Protein AF-A0A0K1PW16-F1 (afdb_monomer)

InterPro domains:
  IPR005532 Sulfatase-modifying factor enzyme-like domain [PF03781] (185-309)
  IPR016187 C-type lectin fold [SSF56436] (187-456)
  IPR042095 Sulfatase-modifying factor enzyme superfamily [G3DSA:3.90.1580.10] (177-458)
  IPR051043 Sulfatase Modifying Factor and Kinase [PTHR23150] (185-456)

Radius of gyration: 27.12 Å; Cα contacts (8 Å, |Δi|>4): 1113; chains: 1; bounding box: 70×42×99 Å

Mean predicted aligned error: 9.07 Å

Nearest PDB structures (foldseek):
  6vqp-assembly1_A  TM=6.457E-01  e=1.025E-11  Micromonospora echinospora
  1y4j-assembly1_B  TM=6.402E-01  e=6.575E-11  Homo sapiens
  5hha-assembly1_A  TM=6.735E-01  e=2.101E-10  Pseudomonas aeruginosa PAO1
  1y4j-assembly1_A  TM=6.225E-01  e=2.227E-10  Homo sapiens
  2y3c-assembly1_A  TM=6.045E-01  e=2.191E-08  Treponema denticola

Structure (mmCIF, N/CA/C/O backbone):
data_AF-A0A0K1PW16-F1
#
_entry.id   AF-A0A0K1PW16-F1
#
loop_
_atom_site.group_PDB
_atom_site.id
_atom_site.type_symbol
_atom_site.label_atom_id
_atom_site.label_alt_id
_atom_site.label_comp_id
_atom_site.label_asym_id
_atom_site.label_entity_id
_atom_site.label_seq_id
_atom_site.pdbx_PDB_ins_code
_atom_site.Cartn_x
_atom_site.Cartn_y
_atom_site.Cartn_z
_atom_site.occupancy
_atom_site.B_iso_or_equiv
_atom_site.auth_seq_id
_atom_site.auth_comp_id
_atom_site.auth_asym_id
_atom_site.auth_atom_id
_atom_site.pdbx_PDB_model_num
ATOM 1 N N . MET A 1 1 ? -28.134 -7.874 67.692 1.00 37.25 1 MET A N 1
ATOM 2 C CA . MET A 1 1 ? -27.243 -7.273 66.677 1.00 37.25 1 MET A CA 1
ATOM 3 C C . MET A 1 1 ? -27.297 -8.171 65.453 1.00 37.25 1 MET A C 1
ATOM 5 O O . MET A 1 1 ? -27.073 -9.364 65.596 1.00 37.25 1 MET A O 1
ATOM 9 N N . ARG A 1 2 ? -27.762 -7.636 64.319 1.00 24.69 2 ARG A N 1
ATOM 10 C CA . ARG A 1 2 ? -27.938 -8.360 63.048 1.00 24.69 2 ARG A CA 1
ATOM 11 C C . ARG A 1 2 ? -26.565 -8.687 62.434 1.00 24.69 2 ARG A C 1
ATOM 13 O O . ARG A 1 2 ? -25.706 -7.810 62.502 1.00 24.69 2 ARG A O 1
ATOM 20 N N . PRO A 1 3 ? -26.356 -9.857 61.808 1.00 28.55 3 PRO A N 1
ATOM 21 C CA . PRO A 1 3 ? -25.233 -10.037 60.901 1.00 28.55 3 PRO A CA 1
ATOM 22 C C . PRO A 1 3 ? -25.549 -9.316 59.582 1.00 28.55 3 PRO A C 1
ATOM 24 O O . PRO A 1 3 ? -26.667 -9.400 59.070 1.00 28.55 3 PRO A O 1
ATOM 27 N N . ALA A 1 4 ? -24.582 -8.550 59.082 1.00 26.12 4 ALA A N 1
ATOM 28 C CA . ALA A 1 4 ? -24.660 -7.884 57.790 1.00 26.12 4 ALA A CA 1
ATOM 29 C C . ALA A 1 4 ? -24.569 -8.930 56.671 1.00 26.12 4 ALA A C 1
ATOM 31 O O . ALA A 1 4 ? -23.687 -9.788 56.682 1.00 26.12 4 ALA A O 1
ATOM 32 N N . ALA A 1 5 ? -25.515 -8.860 55.737 1.00 24.88 5 ALA A N 1
ATOM 33 C CA . ALA A 1 5 ? -25.525 -9.648 54.518 1.00 24.88 5 ALA A CA 1
ATOM 34 C C . ALA A 1 5 ? -24.400 -9.166 53.592 1.00 24.88 5 ALA A C 1
ATOM 36 O O . ALA A 1 5 ? -24.315 -7.980 53.277 1.00 24.88 5 ALA A O 1
ATOM 37 N N . VAL A 1 6 ? -23.548 -10.094 53.163 1.00 23.94 6 VAL A N 1
ATOM 38 C CA . VAL A 1 6 ? -22.654 -9.908 52.020 1.00 23.94 6 VAL A CA 1
ATOM 39 C C . VAL A 1 6 ? -23.493 -10.210 50.781 1.00 23.94 6 VAL A C 1
ATOM 41 O O . VAL A 1 6 ? -23.777 -11.371 50.497 1.00 23.94 6 VAL A O 1
ATOM 44 N N . SER A 1 7 ? -23.951 -9.170 50.084 1.00 23.44 7 SER A N 1
ATOM 45 C CA . SER A 1 7 ? -24.519 -9.321 48.743 1.00 23.44 7 SER A CA 1
ATOM 46 C C . SER A 1 7 ? -23.369 -9.425 47.749 1.00 23.44 7 SER A C 1
ATOM 48 O O . SER A 1 7 ? -22.702 -8.436 47.460 1.00 23.44 7 SER A O 1
ATOM 50 N N . ILE A 1 8 ? -23.132 -10.634 47.248 1.00 26.88 8 ILE A N 1
ATOM 51 C CA . ILE A 1 8 ? -22.309 -10.882 46.065 1.00 26.88 8 ILE A CA 1
ATOM 52 C C . ILE A 1 8 ? -23.197 -10.540 44.865 1.00 26.88 8 ILE A C 1
ATOM 54 O O . ILE A 1 8 ? -24.103 -11.302 44.530 1.00 26.88 8 ILE A O 1
ATOM 58 N N . ALA A 1 9 ? -22.996 -9.365 44.270 1.00 29.52 9 ALA A N 1
ATOM 59 C CA . ALA A 1 9 ? -23.577 -9.047 42.972 1.00 29.52 9 ALA A CA 1
ATOM 60 C C . ALA A 1 9 ? -22.777 -9.814 41.911 1.00 29.52 9 ALA A C 1
ATOM 62 O O . ALA A 1 9 ? -21.600 -9.536 41.691 1.00 29.52 9 ALA A O 1
ATOM 63 N N . ALA A 1 10 ? -23.396 -10.826 41.310 1.00 29.36 10 ALA A N 1
ATOM 64 C CA . ALA A 1 10 ? -22.833 -11.525 40.169 1.00 29.36 10 ALA A CA 1
ATOM 65 C C . ALA A 1 10 ? -22.912 -10.603 38.939 1.00 29.36 10 ALA A C 1
ATOM 67 O O . ALA A 1 10 ? -24.008 -10.308 38.465 1.00 29.36 10 ALA A O 1
ATOM 68 N N . LEU A 1 11 ? -21.766 -10.140 38.430 1.00 38.12 11 LEU A N 1
ATOM 69 C CA . LEU A 1 11 ? -21.675 -9.596 37.074 1.00 38.12 11 LEU A CA 1
ATOM 70 C C . LEU A 1 11 ? -21.826 -10.774 36.103 1.00 38.12 11 LEU A C 1
ATOM 72 O O . LEU A 1 11 ? -20.901 -11.564 35.934 1.00 38.12 11 LEU A O 1
ATOM 76 N N . ALA A 1 12 ? -22.997 -10.923 35.489 1.00 36.66 12 ALA A N 1
ATOM 77 C CA . ALA A 1 12 ? -23.183 -11.868 34.397 1.00 36.66 12 ALA A CA 1
ATOM 78 C C . ALA A 1 12 ? -22.870 -11.163 33.071 1.00 36.66 12 ALA A C 1
ATOM 80 O O . ALA A 1 12 ? -23.666 -10.366 32.580 1.00 36.66 12 ALA A O 1
ATOM 81 N N . PHE A 1 13 ? -21.705 -11.464 32.497 1.00 39.59 13 PHE A N 1
ATOM 82 C CA . PHE A 1 13 ? -21.347 -11.084 31.131 1.00 39.59 13 PHE A CA 1
ATOM 83 C C . PHE A 1 13 ? -21.974 -12.108 30.169 1.00 39.59 13 PHE A C 1
ATOM 85 O O . PHE A 1 13 ? -21.352 -13.110 29.799 1.00 39.59 13 PHE A O 1
ATOM 92 N N . ALA A 1 14 ? -23.250 -11.916 29.832 1.00 41.75 14 ALA A N 1
ATOM 93 C CA . ALA A 1 14 ? -23.942 -12.742 28.848 1.00 41.75 14 ALA A CA 1
ATOM 94 C C . ALA A 1 14 ? -23.839 -12.083 27.464 1.00 41.75 14 ALA A C 1
ATOM 96 O O . ALA A 1 14 ? -24.330 -10.976 27.254 1.00 41.75 14 ALA A O 1
ATOM 97 N N . LEU A 1 15 ? -23.199 -12.770 26.513 1.00 41.03 15 LEU A N 1
ATOM 98 C CA . LEU A 1 15 ? -23.424 -12.520 25.090 1.00 41.03 15 LEU A CA 1
ATOM 99 C C . LEU A 1 15 ? -24.801 -13.101 24.778 1.00 41.03 15 LEU A C 1
ATOM 101 O O . LEU A 1 15 ? -24.954 -14.320 24.685 1.00 41.03 15 LEU A O 1
ATOM 105 N N . VAL A 1 16 ? -25.815 -12.245 24.693 1.00 42.41 16 VAL A N 1
ATOM 106 C CA . VAL A 1 16 ? -27.173 -12.699 24.401 1.00 42.41 16 VAL A CA 1
ATOM 107 C C . VAL A 1 16 ? -27.276 -12.957 22.899 1.00 42.41 16 VAL A C 1
ATOM 109 O O . VAL A 1 16 ? -27.532 -12.055 22.108 1.00 42.41 16 VAL A O 1
ATOM 112 N N . ALA A 1 17 ? -27.105 -14.216 22.494 1.00 37.22 17 ALA A N 1
ATOM 113 C CA . ALA A 1 17 ? -27.762 -14.699 21.286 1.00 37.22 17 ALA A CA 1
ATOM 114 C C . ALA A 1 17 ? -29.277 -14.656 21.547 1.00 37.22 17 ALA A C 1
ATOM 116 O O . ALA A 1 17 ? -29.714 -15.086 22.615 1.00 37.22 17 ALA A O 1
ATOM 117 N N . CYS A 1 18 ? -30.071 -14.104 20.619 1.00 39.06 18 CYS A N 1
ATOM 118 C CA . CYS A 1 18 ? -31.521 -13.931 20.773 1.00 39.06 18 CYS A CA 1
ATOM 119 C C . CYS A 1 18 ? -32.188 -15.187 21.369 1.00 39.06 18 CYS A C 1
ATOM 121 O O . CYS A 1 18 ? -32.367 -16.179 20.663 1.00 39.06 18 CYS A O 1
ATOM 123 N N . GLY A 1 19 ? -32.570 -15.153 22.651 1.00 37.56 19 GLY A N 1
ATOM 124 C CA . GLY A 1 19 ? -33.262 -16.283 23.275 1.00 37.56 19 GLY A CA 1
ATOM 125 C C . GLY A 1 19 ? -33.284 -16.348 24.803 1.00 37.56 19 GLY A C 1
ATOM 126 O O . GLY A 1 19 ? -34.187 -16.993 25.333 1.00 37.56 19 GLY A O 1
ATOM 127 N N . GLU A 1 20 ? -32.369 -15.699 25.530 1.00 42.53 20 GLU A N 1
ATOM 128 C CA . GLU A 1 20 ? -32.411 -15.708 27.003 1.00 42.53 20 GLU A CA 1
ATOM 129 C C . GLU A 1 20 ? -33.225 -14.539 27.577 1.00 42.53 20 GLU A C 1
ATOM 131 O O . GLU A 1 20 ? -33.182 -13.410 27.088 1.00 42.53 20 GLU A O 1
ATOM 136 N N . THR A 1 21 ? -34.012 -14.829 28.616 1.00 51.06 21 THR A N 1
ATOM 137 C CA . THR A 1 21 ? -34.842 -13.856 29.338 1.00 51.06 21 THR A CA 1
ATOM 138 C C . THR A 1 21 ? -33.967 -12.802 30.014 1.00 51.06 21 THR A C 1
ATOM 140 O O . THR A 1 21 ? -33.200 -13.135 30.917 1.00 51.06 21 THR A O 1
ATOM 143 N N . LEU A 1 22 ? -34.108 -11.542 29.588 1.00 56.94 22 LEU A N 1
ATOM 144 C CA . LEU A 1 22 ? -33.434 -10.387 30.186 1.00 56.94 22 LEU A CA 1
ATOM 145 C C . LEU A 1 22 ? -33.746 -10.283 31.694 1.00 56.94 22 LEU A C 1
ATOM 147 O O . LEU A 1 22 ? -34.871 -10.590 32.101 1.00 56.94 22 LEU A O 1
ATOM 151 N N . PRO A 1 23 ? -32.784 -9.850 32.528 1.00 57.88 23 PRO A N 1
ATOM 152 C CA . PRO A 1 23 ? -33.018 -9.668 33.956 1.00 57.88 23 PRO A CA 1
ATOM 153 C C . PRO A 1 23 ? -34.085 -8.591 34.215 1.00 57.88 23 PRO A C 1
ATOM 155 O O . PRO A 1 23 ? -34.138 -7.584 33.513 1.00 57.88 23 PRO A O 1
ATOM 158 N N . GLU A 1 24 ? -34.916 -8.779 35.250 1.00 61.25 24 GLU A N 1
ATOM 159 C CA . GLU A 1 24 ? -35.923 -7.780 35.671 1.00 61.25 24 GLU A CA 1
ATOM 160 C C . GLU A 1 24 ? -35.282 -6.457 36.135 1.00 61.25 24 GLU A C 1
ATOM 162 O O . GLU A 1 24 ? -35.925 -5.412 36.092 1.00 61.25 24 GLU A O 1
ATOM 167 N N . ALA A 1 25 ? -34.012 -6.493 36.549 1.00 77.12 25 ALA A N 1
ATOM 168 C CA . ALA A 1 25 ? -33.263 -5.328 37.003 1.00 77.12 25 ALA A CA 1
ATOM 169 C C . ALA A 1 25 ? -32.773 -4.447 35.840 1.00 77.12 25 ALA A C 1
ATOM 171 O O . ALA A 1 25 ? -32.430 -4.937 34.758 1.00 77.12 25 ALA A O 1
ATOM 172 N N . GLY A 1 26 ? -32.683 -3.141 36.102 1.00 85.44 26 GLY A N 1
ATOM 173 C CA . GLY A 1 26 ? -32.078 -2.177 35.192 1.00 85.44 26 GLY A CA 1
ATOM 174 C C . GLY A 1 26 ? -30.662 -2.561 34.756 1.00 85.44 26 GLY A C 1
ATOM 175 O O . GLY A 1 26 ? -29.822 -2.901 35.589 1.00 85.44 26 GLY A O 1
ATOM 176 N N . HIS A 1 27 ? -30.391 -2.491 33.453 1.00 88.94 27 HIS A N 1
ATOM 177 C CA . HIS A 1 27 ? -29.102 -2.860 32.863 1.00 88.94 27 HIS A CA 1
ATOM 178 C C . HIS A 1 27 ? -28.738 -1.980 31.664 1.00 88.94 27 HIS A C 1
ATOM 180 O O . HIS A 1 27 ? -29.591 -1.301 31.088 1.00 88.94 27 HIS A O 1
ATOM 186 N N . VAL A 1 28 ? -27.459 -1.999 31.284 1.00 91.44 28 VAL A N 1
ATOM 187 C CA . VAL A 1 28 ? -26.949 -1.313 30.088 1.00 91.44 28 VAL A CA 1
ATOM 188 C C . VAL A 1 28 ? -26.628 -2.347 29.017 1.00 91.44 28 VAL A C 1
ATOM 190 O O . VAL A 1 28 ? -25.928 -3.322 29.290 1.00 91.44 28 VAL A O 1
ATOM 193 N N . VAL A 1 29 ? -27.132 -2.136 27.805 1.00 93.31 29 VAL A N 1
ATOM 194 C CA . VAL A 1 29 ? -26.798 -2.938 26.622 1.00 93.31 29 VAL A CA 1
ATOM 195 C C . VAL A 1 29 ? -25.852 -2.114 25.763 1.00 93.31 29 VAL A C 1
ATOM 197 O O . VAL A 1 29 ? -26.236 -1.060 25.262 1.00 93.31 29 VAL A O 1
ATOM 200 N N . VAL A 1 30 ? -24.614 -2.581 25.618 1.00 94.19 30 VAL A N 1
ATOM 201 C CA . VAL A 1 30 ? -23.595 -1.937 24.788 1.00 94.19 30 VAL A CA 1
ATOM 202 C C . VAL A 1 30 ? -23.539 -2.662 23.450 1.00 94.19 30 VAL A C 1
ATOM 204 O O . VAL A 1 30 ? -23.053 -3.790 23.357 1.00 94.19 30 VAL A O 1
ATOM 207 N N . HIS A 1 31 ? -24.064 -2.017 22.416 1.00 95.75 31 HIS A N 1
ATOM 208 C CA . HIS A 1 31 ? -23.976 -2.465 21.031 1.00 95.75 31 HIS A CA 1
ATOM 209 C C . HIS A 1 31 ? -22.587 -2.168 20.479 1.00 95.75 31 HIS A C 1
ATOM 211 O O . HIS A 1 31 ? -22.034 -1.097 20.728 1.00 95.75 31 HIS A O 1
ATOM 217 N N . LEU A 1 32 ? -22.029 -3.110 19.726 1.00 94.62 32 LEU A N 1
ATOM 218 C CA . LEU A 1 32 ? -20.794 -2.902 18.980 1.00 94.62 32 LEU A CA 1
ATOM 219 C C . LEU A 1 32 ? -21.136 -2.455 17.562 1.00 94.62 32 LEU A C 1
ATOM 221 O O . LEU A 1 32 ? -21.987 -3.061 16.910 1.00 94.62 32 LEU A O 1
ATOM 225 N N . ASP A 1 33 ? -20.442 -1.429 17.080 1.00 94.56 33 ASP A N 1
ATOM 226 C CA . ASP A 1 33 ? -20.543 -0.974 15.697 1.00 94.56 33 ASP A CA 1
ATOM 227 C C . ASP A 1 33 ? -19.170 -0.602 15.126 1.00 94.56 33 ASP A C 1
ATOM 229 O O . ASP A 1 33 ? -18.185 -0.458 15.857 1.00 94.56 33 ASP A O 1
ATOM 233 N N . SER A 1 34 ? -19.084 -0.457 13.808 1.00 92.38 34 SER A N 1
ATOM 234 C CA . SER A 1 34 ? -17.872 -0.001 13.136 1.00 92.38 34 SER A CA 1
ATOM 235 C C . SER A 1 34 ? -18.196 0.754 11.853 1.00 92.38 34 SER A C 1
ATOM 237 O O . SER A 1 34 ? -19.073 0.345 11.091 1.00 92.38 34 SER A O 1
ATOM 239 N N . ASP A 1 35 ? -17.460 1.838 11.608 1.00 92.31 35 ASP A N 1
ATOM 240 C CA . ASP A 1 35 ? -17.528 2.601 10.356 1.00 92.31 35 ASP A CA 1
ATOM 241 C C . ASP A 1 35 ? -16.445 2.183 9.341 1.00 92.31 35 ASP A C 1
ATOM 243 O O . ASP A 1 35 ? -16.403 2.720 8.232 1.00 92.31 35 ASP A O 1
ATOM 247 N N . VAL A 1 36 ? -15.594 1.208 9.684 1.00 89.19 36 VAL A N 1
ATOM 248 C CA . VAL A 1 36 ? -14.610 0.602 8.779 1.00 89.19 36 VAL A CA 1
ATOM 249 C C . VAL A 1 36 ? -15.063 -0.778 8.318 1.00 89.19 36 VAL A C 1
ATOM 251 O O . VAL A 1 36 ? -15.941 -1.414 8.906 1.00 89.19 36 VAL A O 1
ATOM 254 N N . ALA A 1 37 ? -14.462 -1.263 7.233 1.00 87.75 37 ALA A N 1
ATOM 255 C CA . ALA A 1 37 ? -14.746 -2.599 6.737 1.00 87.75 37 ALA A CA 1
ATOM 256 C C . ALA A 1 37 ? -14.341 -3.678 7.754 1.00 87.75 37 ALA A C 1
ATOM 258 O O . ALA A 1 37 ? -13.248 -3.646 8.327 1.00 87.75 37 ALA A O 1
ATOM 259 N N . LEU A 1 38 ? -15.220 -4.669 7.914 1.00 89.19 38 LEU A N 1
ATOM 260 C CA . LEU A 1 38 ? -15.009 -5.858 8.737 1.00 89.19 38 LEU A CA 1
ATOM 261 C C . LEU A 1 38 ? -14.999 -7.124 7.863 1.00 89.19 38 LEU A C 1
ATOM 263 O O . LEU A 1 38 ? -15.551 -7.114 6.756 1.00 89.19 38 LEU A O 1
ATOM 267 N N . PRO A 1 39 ? -14.415 -8.235 8.340 1.00 89.25 39 PRO A N 1
ATOM 268 C CA . PRO A 1 39 ? -14.442 -9.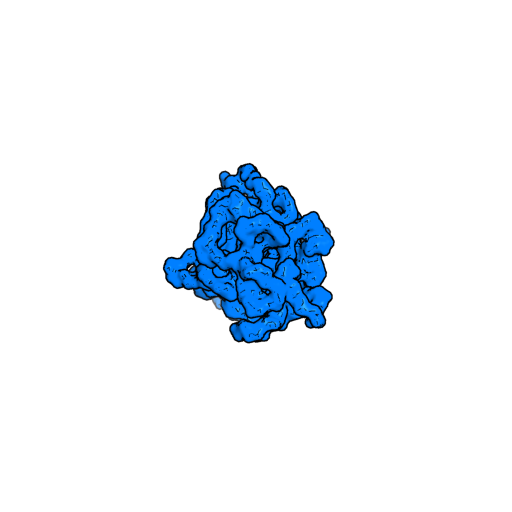514 7.649 1.00 89.25 39 PRO A CA 1
ATOM 269 C C . PRO A 1 39 ? -15.868 -9.990 7.344 1.00 89.25 39 PRO A C 1
ATOM 271 O O . PRO A 1 39 ? -16.793 -9.838 8.149 1.00 89.25 39 PRO A O 1
ATOM 274 N N . ARG A 1 40 ? -16.031 -10.621 6.175 1.00 86.00 40 ARG A N 1
ATOM 275 C CA . ARG A 1 40 ? -17.256 -11.325 5.768 1.00 86.00 40 ARG A CA 1
ATOM 276 C C . ARG A 1 40 ? -16.985 -12.826 5.762 1.00 86.00 40 ARG A C 1
ATOM 278 O O . ARG A 1 40 ? -16.224 -13.316 4.930 1.00 86.00 40 ARG A O 1
ATOM 285 N N . THR A 1 41 ? -17.599 -13.563 6.679 1.00 77.00 41 THR A N 1
ATOM 286 C CA . THR A 1 41 ? -17.455 -15.019 6.762 1.00 77.00 41 THR A CA 1
ATOM 287 C C . THR A 1 41 ? -18.147 -15.725 5.596 1.00 77.00 41 THR A C 1
ATOM 289 O O . THR A 1 41 ? -19.228 -15.344 5.152 1.00 77.00 41 THR A O 1
ATOM 292 N N . GLY A 1 42 ? -17.504 -16.770 5.063 1.00 66.56 42 GLY A N 1
ATOM 293 C CA . GLY A 1 42 ? -18.061 -17.601 3.986 1.00 66.56 42 GLY A CA 1
ATOM 294 C C . GLY A 1 42 ? -18.082 -16.963 2.591 1.00 66.56 42 GLY A C 1
ATOM 295 O O . GLY A 1 42 ? -18.559 -17.599 1.652 1.00 66.56 42 GLY A O 1
ATOM 296 N N . VAL A 1 43 ? -17.545 -15.749 2.430 1.00 65.62 43 VAL A N 1
ATOM 297 C CA . VAL A 1 43 ? -17.429 -15.054 1.142 1.00 65.62 43 VAL A CA 1
ATOM 298 C C . VAL A 1 43 ? -15.953 -14.816 0.844 1.00 65.62 43 VAL A C 1
ATOM 300 O O . VAL A 1 43 ? -15.248 -14.195 1.635 1.00 65.62 43 VAL A O 1
ATOM 303 N N . SER A 1 44 ? -15.465 -15.300 -0.301 1.00 63.56 44 SER A N 1
ATOM 304 C CA . SER A 1 44 ? -14.128 -14.934 -0.770 1.00 63.56 44 SER A CA 1
ATOM 305 C C . SER A 1 44 ? -14.117 -13.443 -1.097 1.00 63.56 44 SER A C 1
ATOM 307 O O . SER A 1 44 ? -14.813 -13.034 -2.027 1.00 63.56 44 SER A O 1
ATOM 309 N N . GLN A 1 45 ? -13.338 -12.646 -0.365 1.00 66.12 45 GLN A N 1
ATOM 310 C CA . GLN A 1 45 ? -13.161 -11.235 -0.698 1.00 66.12 45 GLN A CA 1
ATOM 311 C C . GLN A 1 45 ? -12.454 -11.105 -2.048 1.00 66.12 45 GLN A C 1
ATOM 313 O O . GLN A 1 45 ? -11.323 -11.568 -2.237 1.00 66.12 45 GLN A O 1
ATOM 318 N N . GLY A 1 46 ? -13.150 -10.502 -3.005 1.00 69.31 46 GLY A N 1
ATOM 319 C CA . GLY A 1 46 ? -12.606 -10.102 -4.289 1.00 69.31 46 GLY A CA 1
ATOM 320 C C . GLY A 1 46 ? -11.675 -8.897 -4.152 1.00 69.31 46 GLY A C 1
ATOM 321 O O . GLY A 1 46 ? -11.633 -8.218 -3.132 1.00 69.31 46 GLY A O 1
ATOM 322 N N . ARG A 1 47 ? -10.923 -8.593 -5.216 1.00 71.94 47 ARG A N 1
ATOM 323 C CA . ARG A 1 47 ? -10.034 -7.410 -5.269 1.00 71.94 47 ARG A CA 1
ATOM 324 C C . ARG A 1 47 ? -10.790 -6.084 -5.106 1.00 71.94 47 ARG A C 1
ATOM 326 O O . ARG A 1 47 ? -10.235 -5.126 -4.584 1.00 71.94 47 ARG A O 1
ATOM 333 N N . GLN A 1 48 ? -12.047 -6.057 -5.545 1.00 74.94 48 GLN A N 1
ATOM 334 C CA . GLN A 1 48 ? -12.931 -4.890 -5.488 1.00 74.94 48 GLN A CA 1
ATOM 335 C C . GLN A 1 48 ? -13.602 -4.708 -4.119 1.00 74.94 48 GLN A C 1
ATOM 337 O O . GLN A 1 48 ? -14.250 -3.692 -3.889 1.00 74.94 48 GLN A O 1
ATOM 342 N N . ASP A 1 49 ? -13.453 -5.670 -3.207 1.00 81.62 49 ASP A N 1
ATOM 343 C CA . ASP A 1 49 ? -13.987 -5.533 -1.859 1.00 81.62 49 ASP A CA 1
ATOM 344 C C . ASP A 1 49 ? -13.050 -4.675 -1.002 1.00 81.62 49 ASP A C 1
ATOM 346 O O . ASP A 1 49 ? -11.832 -4.604 -1.229 1.00 81.62 49 ASP A O 1
ATOM 350 N N . ALA A 1 50 ? -13.636 -4.016 -0.006 1.00 82.50 50 ALA A N 1
ATOM 351 C CA . ALA A 1 50 ? -12.896 -3.298 1.015 1.00 82.50 50 ALA A CA 1
ATOM 352 C C . ALA A 1 50 ? -12.005 -4.241 1.829 1.00 82.50 50 ALA A C 1
ATOM 354 O O . ALA A 1 50 ? -12.386 -5.382 2.104 1.00 82.50 50 ALA A O 1
ATOM 355 N N . VAL A 1 51 ? -10.841 -3.747 2.249 1.00 84.75 51 VAL A N 1
ATOM 356 C CA . VAL A 1 51 ? -9.924 -4.502 3.107 1.00 84.75 51 VAL A CA 1
ATOM 357 C C . VAL A 1 51 ? -10.378 -4.367 4.558 1.00 84.75 51 VAL A C 1
ATOM 359 O O . VAL A 1 51 ? -10.445 -3.244 5.058 1.00 84.75 51 VAL A O 1
ATOM 362 N N . PRO A 1 52 ? -10.665 -5.476 5.259 1.00 87.06 52 PRO A N 1
ATOM 363 C CA . PRO A 1 52 ? -10.931 -5.418 6.682 1.00 87.06 52 PRO A CA 1
ATOM 364 C C . PRO A 1 52 ? -9.726 -4.900 7.451 1.00 87.06 52 PRO A C 1
ATOM 366 O O . PRO A 1 52 ? -8.608 -5.393 7.281 1.00 87.06 52 PRO A O 1
ATOM 369 N N . ILE A 1 53 ? -9.961 -3.928 8.325 1.00 85.75 53 ILE A N 1
ATOM 370 C CA . ILE A 1 53 ? -8.895 -3.379 9.166 1.00 85.75 53 ILE A CA 1
ATOM 371 C C . ILE A 1 53 ? -8.777 -4.164 10.471 1.00 85.75 53 ILE A C 1
ATOM 373 O O . ILE A 1 53 ? -7.666 -4.467 10.900 1.00 85.75 53 ILE A O 1
ATOM 377 N N . PHE A 1 54 ? -9.910 -4.557 11.053 1.00 87.44 54 PHE A N 1
ATOM 378 C CA . PHE A 1 54 ? -9.982 -5.276 12.323 1.00 87.44 54 PHE A CA 1
ATOM 379 C C . PHE A 1 54 ? -10.780 -6.562 12.168 1.00 87.44 54 PHE A C 1
ATOM 381 O O . PHE A 1 54 ? -11.757 -6.595 11.425 1.00 87.44 54 PHE A O 1
ATOM 388 N N . ASP A 1 55 ? -10.392 -7.601 12.900 1.00 89.44 55 ASP A N 1
ATOM 389 C CA . ASP A 1 55 ? -11.121 -8.874 12.969 1.00 89.44 55 ASP A CA 1
ATOM 390 C C . ASP A 1 55 ? -11.522 -9.244 14.404 1.00 89.44 55 ASP A C 1
ATOM 392 O O . ASP A 1 55 ? -12.345 -10.136 14.608 1.00 89.44 55 ASP A O 1
ATOM 396 N N . THR A 1 56 ? -10.978 -8.539 15.398 1.00 90.94 56 THR A N 1
ATOM 397 C CA . THR A 1 56 ? -11.139 -8.860 16.813 1.00 90.94 56 THR A CA 1
ATOM 398 C C . THR A 1 56 ? -11.294 -7.582 17.625 1.00 90.94 56 THR A C 1
ATOM 400 O O . THR A 1 56 ? -10.582 -6.603 17.407 1.00 90.94 56 THR A O 1
ATOM 403 N N . ALA A 1 57 ? -12.208 -7.605 18.593 1.00 92.56 57 ALA A N 1
ATOM 404 C CA . ALA A 1 57 ? -12.327 -6.607 19.644 1.00 92.56 57 ALA A CA 1
ATOM 405 C C . ALA A 1 57 ? -12.080 -7.249 21.008 1.00 92.56 57 ALA A C 1
ATOM 407 O O . ALA A 1 57 ? -12.786 -8.180 21.394 1.00 92.56 57 ALA A O 1
ATOM 408 N N . ARG A 1 58 ? -11.124 -6.718 21.767 1.00 93.12 58 ARG A N 1
ATOM 409 C CA . ARG A 1 58 ? -10.983 -6.997 23.195 1.00 93.12 58 ARG A CA 1
ATOM 410 C C . ARG A 1 58 ? -11.819 -6.002 23.978 1.00 93.12 58 ARG A C 1
ATOM 412 O O . ARG A 1 58 ? -11.615 -4.802 23.846 1.00 93.12 58 ARG A O 1
ATOM 419 N N . ILE A 1 59 ? -12.737 -6.504 24.792 1.00 93.56 59 ILE A N 1
ATOM 420 C CA . ILE A 1 59 ? -13.601 -5.717 25.670 1.00 93.56 59 ILE A CA 1
ATOM 421 C C . ILE A 1 59 ? -13.196 -5.981 27.113 1.00 93.56 59 ILE A C 1
ATOM 423 O O . ILE A 1 59 ? -13.144 -7.132 27.549 1.00 93.56 59 ILE A O 1
ATOM 427 N N . GLU A 1 60 ? -12.937 -4.910 27.849 1.00 93.56 60 GLU A N 1
ATOM 428 C CA . GLU A 1 60 ? -12.564 -4.921 29.254 1.00 93.56 60 GLU A CA 1
ATOM 429 C C . GLU A 1 60 ? -13.465 -3.987 30.056 1.00 93.56 60 GLU A C 1
ATOM 431 O O . GLU A 1 60 ? -13.695 -2.847 29.661 1.00 93.56 60 GLU A O 1
ATOM 436 N N . ILE A 1 61 ? -13.955 -4.446 31.206 1.00 92.94 61 ILE A N 1
ATOM 437 C CA . ILE A 1 61 ? -14.647 -3.590 32.174 1.00 92.94 61 ILE A CA 1
ATOM 438 C C . ILE A 1 61 ? -13.677 -3.269 33.297 1.00 92.94 61 ILE A C 1
ATOM 440 O O . ILE A 1 61 ? -13.209 -4.166 34.003 1.00 92.94 61 ILE A O 1
ATOM 444 N N . LEU A 1 62 ? -13.365 -1.989 33.444 1.00 92.75 62 LEU A N 1
ATOM 445 C CA . LEU A 1 62 ? -12.367 -1.470 34.362 1.00 92.75 62 LEU A CA 1
ATOM 446 C C . LEU A 1 62 ? -13.024 -0.678 35.492 1.00 92.75 62 LEU A C 1
ATOM 448 O O . LEU A 1 62 ? -14.023 0.023 35.312 1.00 92.75 62 LEU A O 1
ATOM 452 N N . ARG A 1 63 ? -12.408 -0.752 36.671 1.00 90.00 63 ARG A N 1
ATOM 453 C CA . ARG A 1 63 ? -12.619 0.223 37.744 1.00 90.00 63 ARG A CA 1
ATOM 454 C C . ARG A 1 63 ? -11.851 1.508 37.436 1.00 90.00 63 ARG A C 1
ATOM 456 O O . ARG A 1 63 ? -10.930 1.515 36.625 1.00 90.00 63 ARG A O 1
ATOM 463 N N . ALA A 1 64 ? -12.161 2.570 38.176 1.00 86.44 64 ALA A N 1
ATOM 464 C CA . ALA A 1 64 ? -11.468 3.857 38.077 1.00 86.44 64 ALA A CA 1
ATOM 465 C C . ALA A 1 64 ? -9.946 3.791 38.343 1.00 86.44 64 ALA A C 1
ATOM 467 O O . ALA A 1 64 ? -9.230 4.718 37.991 1.00 86.44 64 ALA A O 1
ATOM 468 N N . ASP A 1 65 ? -9.443 2.720 38.969 1.00 89.25 65 ASP A N 1
ATOM 469 C CA . ASP A 1 65 ? -8.008 2.498 39.205 1.00 89.25 65 ASP A CA 1
ATOM 470 C C . ASP A 1 65 ? -7.309 1.677 38.102 1.00 89.25 65 ASP A C 1
ATOM 472 O O . ASP A 1 65 ? -6.108 1.425 38.188 1.00 89.25 65 ASP A O 1
ATOM 476 N N . GLY A 1 66 ? -8.051 1.237 37.082 1.00 89.62 66 GLY A N 1
ATOM 477 C CA . GLY A 1 66 ? -7.548 0.468 35.939 1.00 89.62 66 GLY A CA 1
ATOM 478 C C . GLY A 1 66 ? -7.521 -1.035 36.143 1.00 89.62 66 GLY A C 1
ATOM 479 O O . GLY A 1 66 ? -7.168 -1.767 35.222 1.00 89.62 66 GLY A O 1
ATOM 480 N N . SER A 1 67 ? -7.924 -1.521 37.316 1.00 91.69 67 SER A N 1
ATOM 481 C CA . SER A 1 67 ? -8.109 -2.951 37.536 1.00 91.69 67 SER A CA 1
ATOM 482 C C . SER A 1 67 ? -9.374 -3.461 36.843 1.00 91.69 67 SER A C 1
ATOM 484 O O . SER A 1 67 ? -10.393 -2.769 36.789 1.00 91.69 67 SER A O 1
ATOM 486 N N . LEU A 1 68 ? -9.338 -4.706 36.357 1.00 91.25 68 LEU A N 1
ATOM 487 C CA . LEU A 1 68 ? -10.536 -5.386 35.861 1.00 91.25 68 LEU A CA 1
ATOM 488 C C . LEU A 1 68 ? -11.599 -5.452 36.965 1.00 91.25 68 LEU A C 1
ATOM 490 O O . LEU A 1 68 ? -11.317 -5.855 38.098 1.00 91.25 68 LEU A O 1
ATOM 494 N N . ALA A 1 69 ? -12.838 -5.098 36.631 1.00 89.31 69 ALA A N 1
ATOM 495 C CA . ALA A 1 69 ? -13.964 -5.096 37.559 1.00 89.31 69 ALA A CA 1
ATOM 496 C C . ALA A 1 69 ? -14.307 -6.506 38.084 1.00 89.31 69 ALA A C 1
ATOM 498 O O . ALA A 1 69 ? -14.832 -6.648 39.189 1.00 89.31 69 ALA A O 1
ATOM 499 N N . CYS A 1 70 ? -13.947 -7.561 37.356 1.00 85.81 70 CYS A N 1
ATOM 500 C CA . CYS A 1 70 ? -14.143 -8.957 37.738 1.00 85.81 70 CYS A CA 1
ATOM 501 C C . CYS A 1 70 ? -13.185 -9.884 36.972 1.00 85.81 70 CYS A C 1
ATOM 503 O O . CYS A 1 70 ? -12.597 -9.470 35.974 1.00 85.81 70 CYS A O 1
ATOM 505 N N . ASP A 1 71 ? -13.054 -11.140 37.408 1.00 84.56 71 ASP A N 1
ATOM 506 C CA . ASP A 1 71 ? -12.169 -12.124 36.759 1.00 84.56 71 ASP A CA 1
ATOM 507 C C . ASP A 1 71 ? -12.567 -12.400 35.294 1.00 84.56 71 ASP A C 1
ATOM 509 O O . ASP A 1 71 ? -11.703 -12.600 34.444 1.00 84.56 71 ASP A O 1
ATOM 513 N N . ASP A 1 72 ? -13.866 -12.322 34.982 1.00 84.50 72 ASP A N 1
ATOM 514 C CA . ASP A 1 72 ? -14.429 -12.550 33.641 1.00 84.50 72 ASP A CA 1
ATOM 515 C C . ASP A 1 72 ? -14.700 -11.251 32.853 1.00 84.50 72 ASP A C 1
ATOM 517 O O . ASP A 1 72 ? -15.342 -11.277 31.801 1.00 84.50 72 ASP A O 1
ATOM 521 N N . CYS A 1 73 ? -14.227 -10.102 33.348 1.00 89.44 73 CYS A N 1
ATOM 522 C CA . CYS A 1 73 ? -14.498 -8.780 32.773 1.00 89.44 73 CYS A CA 1
ATOM 523 C C . CYS A 1 73 ? -13.583 -8.436 31.591 1.00 89.44 73 CYS A C 1
ATOM 525 O O . CYS A 1 73 ? -13.510 -7.274 31.211 1.00 89.44 73 CYS A O 1
ATOM 527 N N . ARG A 1 74 ? -12.887 -9.424 31.020 1.00 92.06 74 ARG A N 1
ATOM 528 C CA . ARG A 1 74 ? -12.107 -9.317 29.784 1.00 92.06 74 ARG A CA 1
ATOM 529 C C . ARG A 1 74 ? -12.565 -10.398 28.818 1.00 92.06 74 ARG A C 1
ATOM 531 O O . ARG A 1 74 ? -12.534 -11.576 29.172 1.00 92.06 74 ARG A O 1
ATOM 538 N N . ARG A 1 75 ? -12.925 -10.023 27.591 1.00 89.75 75 ARG A N 1
ATOM 539 C CA . ARG A 1 75 ? -13.258 -10.975 26.522 1.00 89.75 75 ARG A CA 1
ATOM 540 C C . ARG A 1 75 ? -12.818 -10.477 25.160 1.00 89.75 75 ARG A C 1
ATOM 542 O O . ARG A 1 75 ? -12.928 -9.291 24.877 1.00 89.75 75 ARG A O 1
ATOM 549 N N . ASP A 1 76 ? -12.414 -11.416 24.316 1.00 91.00 76 ASP A N 1
ATOM 550 C CA . ASP A 1 76 ? -12.177 -11.168 22.899 1.00 91.00 76 ASP A CA 1
ATOM 551 C C . ASP A 1 76 ? -13.420 -11.599 22.111 1.00 91.00 76 ASP A C 1
ATOM 553 O O . ASP A 1 76 ? -13.994 -12.665 22.355 1.00 91.00 76 ASP A O 1
ATOM 557 N N . VAL A 1 77 ? -13.861 -10.744 21.195 1.00 90.62 77 VAL A N 1
ATOM 558 C CA . VAL A 1 77 ? -15.053 -10.919 20.364 1.00 90.62 77 VAL A CA 1
ATOM 559 C C . VAL A 1 77 ? -14.636 -10.788 18.907 1.00 90.62 77 VAL A C 1
ATOM 561 O O . VAL A 1 77 ? -13.954 -9.833 18.543 1.00 90.62 77 VAL A O 1
ATOM 564 N N . ALA A 1 78 ? -15.055 -11.733 18.066 1.00 90.62 78 ALA A N 1
ATOM 565 C CA . ALA A 1 78 ? -14.851 -11.626 16.627 1.00 90.62 78 ALA A CA 1
ATOM 566 C C . ALA A 1 78 ? -15.675 -10.455 16.067 1.00 90.62 78 ALA A C 1
ATOM 568 O O . ALA A 1 78 ? -16.882 -10.357 16.310 1.00 90.62 78 ALA A O 1
ATOM 569 N N . LEU A 1 79 ? -15.024 -9.574 15.314 1.00 91.12 79 LEU A N 1
ATOM 570 C CA . LEU A 1 79 ? -15.679 -8.518 14.558 1.00 91.12 79 LEU A CA 1
ATOM 571 C C . LEU A 1 79 ? -15.961 -9.041 13.154 1.00 91.12 79 LEU A C 1
ATOM 573 O O . LEU A 1 79 ? -15.048 -9.257 12.366 1.00 91.12 79 LEU A O 1
ATOM 577 N N . GLU A 1 80 ? -17.235 -9.234 12.831 1.00 91.38 80 GLU A N 1
ATOM 578 C CA . GLU A 1 80 ? -17.676 -9.691 11.513 1.00 91.38 80 GLU A CA 1
ATOM 579 C C . GLU A 1 80 ? -18.846 -8.841 11.028 1.00 91.38 80 GLU A C 1
ATOM 581 O O . GLU A 1 80 ? -19.724 -8.476 11.816 1.00 91.38 80 GLU A O 1
ATOM 586 N N . THR A 1 81 ? -18.911 -8.573 9.719 1.00 89.56 81 THR A N 1
ATOM 587 C CA . THR A 1 81 ? -19.990 -7.758 9.130 1.00 89.56 81 THR A CA 1
ATOM 588 C C . THR A 1 81 ? -21.374 -8.294 9.508 1.00 89.56 81 THR A C 1
ATOM 590 O O . THR A 1 81 ? -22.219 -7.536 9.980 1.00 89.56 81 THR A O 1
ATOM 593 N N . ALA A 1 82 ? -21.597 -9.606 9.362 1.00 88.62 82 ALA A N 1
ATOM 594 C CA . ALA A 1 82 ? -22.892 -10.227 9.638 1.00 88.62 82 ALA A CA 1
ATOM 595 C C . ALA A 1 82 ? -23.278 -10.151 11.126 1.00 88.62 82 ALA A C 1
ATOM 597 O O . ALA A 1 82 ? -24.449 -9.962 11.449 1.00 88.62 82 ALA A O 1
ATOM 598 N N . ALA A 1 83 ? -22.299 -10.263 12.029 1.00 88.75 83 ALA A N 1
ATOM 599 C CA . ALA A 1 83 ? -22.529 -10.173 13.467 1.00 88.75 83 ALA A CA 1
ATOM 600 C C . ALA A 1 83 ? -22.933 -8.742 13.868 1.00 88.75 83 ALA A C 1
ATOM 602 O O . ALA A 1 83 ? -23.960 -8.538 14.515 1.00 88.75 83 ALA A O 1
ATOM 603 N N . ILE A 1 84 ? -22.194 -7.734 13.392 1.00 90.31 84 ILE A N 1
ATOM 604 C CA . ILE A 1 84 ? -22.529 -6.321 13.627 1.00 90.31 84 ILE A CA 1
ATOM 605 C C . ILE A 1 84 ? -23.901 -5.969 13.025 1.00 90.31 84 ILE A C 1
ATOM 607 O O . ILE A 1 84 ? -24.713 -5.304 13.664 1.00 90.31 84 ILE A O 1
ATOM 611 N N . GLU A 1 85 ? -24.240 -6.477 11.836 1.00 88.06 85 GLU A N 1
ATOM 612 C CA . GLU A 1 85 ? -25.581 -6.315 11.239 1.00 88.06 85 GLU A CA 1
ATOM 613 C C . GLU A 1 85 ? -26.704 -6.975 12.048 1.00 88.06 85 GLU A C 1
ATOM 615 O O . GLU A 1 85 ? -27.813 -6.428 12.146 1.00 88.06 85 GLU A O 1
ATOM 620 N N . ALA A 1 86 ? -26.416 -8.119 12.667 1.00 88.44 86 ALA A N 1
ATOM 621 C CA . ALA A 1 86 ? -27.333 -8.801 13.571 1.00 88.44 86 ALA A CA 1
ATOM 622 C C . ALA A 1 86 ? -27.506 -8.074 14.919 1.00 88.44 86 ALA A C 1
ATOM 624 O O . ALA A 1 86 ? -28.456 -8.376 15.638 1.00 88.44 86 ALA A O 1
ATOM 625 N N . GLY A 1 87 ? -26.663 -7.081 15.228 1.00 88.94 87 GLY A N 1
ATOM 626 C CA . GLY A 1 87 ? -26.721 -6.303 16.466 1.00 88.94 87 GLY A CA 1
ATOM 627 C C . GLY A 1 87 ? -25.921 -6.928 17.606 1.00 88.94 87 GLY A C 1
ATOM 628 O O . GLY A 1 87 ? -26.434 -7.045 18.719 1.00 88.94 87 GLY A O 1
ATOM 629 N N . THR A 1 88 ? -24.681 -7.358 17.335 1.00 91.44 88 THR A N 1
ATOM 630 C CA . THR A 1 88 ? -23.748 -7.806 18.380 1.00 91.44 88 THR A CA 1
ATOM 631 C C . THR A 1 88 ? -23.707 -6.803 19.526 1.00 91.44 88 THR A C 1
ATOM 633 O O . THR A 1 88 ? -23.439 -5.618 19.332 1.00 91.44 88 THR A O 1
ATOM 636 N N . SER A 1 89 ? -23.947 -7.293 20.737 1.00 92.75 89 SER A N 1
ATOM 637 C CA . SER A 1 89 ? -23.976 -6.477 21.942 1.00 92.75 89 SER A CA 1
ATOM 638 C C . SER A 1 89 ? -23.541 -7.294 23.155 1.00 92.75 89 SER A C 1
ATOM 640 O O . SER A 1 89 ? -23.508 -8.528 23.118 1.00 92.75 89 SER A O 1
ATOM 642 N N . PHE A 1 90 ? -23.210 -6.604 24.240 1.00 90.38 90 PHE A N 1
ATOM 643 C CA . PHE A 1 90 ? -23.001 -7.212 25.549 1.00 90.38 90 PHE A CA 1
ATOM 644 C C . PHE A 1 90 ? -23.731 -6.412 26.628 1.00 90.38 90 PHE A C 1
ATOM 646 O O . PHE A 1 90 ? -24.009 -5.223 26.470 1.00 90.38 90 PHE A O 1
ATOM 653 N N . THR A 1 91 ? -24.064 -7.075 27.733 1.00 88.88 91 THR A N 1
ATOM 654 C CA . THR A 1 91 ? -24.837 -6.473 28.824 1.00 88.88 91 THR A CA 1
ATOM 655 C C . THR A 1 91 ? -23.973 -6.244 30.057 1.00 88.88 91 THR A C 1
ATOM 657 O O . THR A 1 91 ? -23.224 -7.126 30.472 1.00 88.88 91 THR A O 1
ATOM 660 N N . ILE A 1 92 ? -24.128 -5.071 30.675 1.00 86.69 92 ILE A N 1
ATOM 661 C CA . ILE A 1 92 ? -23.512 -4.707 31.953 1.00 86.69 92 ILE A CA 1
ATOM 662 C C . ILE A 1 92 ? -24.619 -4.561 33.007 1.00 86.69 92 ILE A C 1
ATOM 664 O O . ILE A 1 92 ? -25.572 -3.800 32.828 1.00 86.69 92 ILE A O 1
ATOM 668 N N . LEU A 1 93 ? -24.485 -5.306 34.110 1.00 79.50 93 LEU A N 1
ATOM 669 C CA . LEU A 1 93 ? -25.447 -5.353 35.227 1.00 79.50 93 LEU A CA 1
ATOM 670 C C . LEU A 1 93 ? -25.001 -4.544 36.460 1.00 79.50 93 LEU A C 1
ATOM 672 O O . LEU A 1 93 ? -25.695 -4.529 37.477 1.00 79.50 93 LEU A O 1
ATOM 676 N N . ALA A 1 94 ? -23.816 -3.936 36.420 1.00 65.56 94 ALA A N 1
ATOM 677 C CA . ALA A 1 94 ? -23.168 -3.373 37.596 1.00 65.56 94 ALA A CA 1
ATOM 678 C C . ALA A 1 94 ? -23.745 -1.999 38.002 1.00 65.56 94 ALA A C 1
ATOM 680 O O . ALA A 1 94 ? -23.947 -1.133 37.148 1.00 65.56 94 ALA A O 1
ATOM 681 N N . PRO A 1 95 ? -23.965 -1.742 39.306 1.00 57.69 95 PRO A N 1
ATOM 682 C CA . PRO A 1 95 ? -24.232 -0.399 39.802 1.00 57.69 95 PRO A CA 1
ATOM 683 C C . PRO A 1 95 ? -22.913 0.360 40.029 1.00 57.69 95 PRO A C 1
ATOM 685 O O . PRO A 1 95 ? -22.179 0.055 40.968 1.00 57.69 95 PRO A O 1
ATOM 688 N N . GLY A 1 96 ? -22.626 1.389 39.228 1.00 59.78 96 GLY A N 1
ATOM 689 C CA . GLY A 1 96 ? -21.476 2.274 39.459 1.00 59.78 96 GLY A CA 1
ATOM 690 C C . GLY A 1 96 ? -20.909 2.913 38.193 1.00 59.78 96 GLY A C 1
ATOM 691 O O . GLY A 1 96 ? -21.356 2.615 37.092 1.00 59.78 96 GLY A O 1
ATOM 692 N N . ALA A 1 97 ? -19.934 3.811 38.370 1.00 59.88 97 ALA A N 1
ATOM 693 C CA . ALA A 1 97 ? -19.133 4.372 37.283 1.00 59.88 97 ALA A CA 1
ATOM 694 C C . ALA A 1 97 ? -18.000 3.389 36.943 1.00 59.88 97 ALA A C 1
ATOM 696 O O . ALA A 1 97 ? -16.938 3.410 37.568 1.00 59.88 97 ALA A O 1
ATOM 697 N N . GLU A 1 98 ? -18.280 2.476 36.018 1.00 83.69 98 GLU A N 1
ATOM 698 C CA . GLU A 1 98 ? -17.295 1.579 35.411 1.00 83.69 98 GLU A CA 1
ATOM 699 C C . GLU A 1 98 ? -16.874 2.130 34.046 1.00 83.69 98 GLU A C 1
ATOM 701 O O . GLU A 1 98 ? -17.630 2.854 33.394 1.00 83.69 98 GLU A O 1
ATOM 706 N N . ILE A 1 99 ? -15.662 1.784 33.618 1.00 93.12 99 ILE A N 1
ATOM 707 C CA . ILE A 1 99 ? -15.108 2.194 32.328 1.00 93.12 99 ILE A CA 1
ATOM 708 C C . ILE A 1 99 ? -15.064 0.965 31.426 1.00 93.12 99 ILE A C 1
ATOM 710 O O . ILE A 1 99 ? -14.460 -0.044 31.782 1.00 93.12 99 ILE A O 1
ATOM 714 N N . VAL A 1 100 ? -15.674 1.044 30.246 1.00 94.56 100 VAL A N 1
ATOM 715 C CA . VAL A 1 100 ? -15.437 0.078 29.169 1.00 94.56 100 VAL A CA 1
ATOM 716 C C . VAL A 1 100 ? -14.158 0.492 28.457 1.00 94.56 100 VAL A C 1
ATOM 718 O O . VAL A 1 100 ? -14.095 1.579 27.885 1.00 94.56 100 VAL A O 1
ATOM 721 N N . HIS A 1 101 ? -13.154 -0.375 28.478 1.00 95.50 101 HIS A N 1
ATOM 722 C CA . HIS A 1 101 ? -11.991 -0.288 27.610 1.00 95.50 101 HIS A CA 1
ATOM 723 C C . HIS A 1 101 ? -12.159 -1.282 26.458 1.00 95.50 101 HIS A C 1
ATOM 725 O O . HIS A 1 101 ? -12.271 -2.486 26.679 1.00 95.50 101 HIS A O 1
ATOM 731 N N . ALA A 1 102 ? -12.236 -0.778 25.231 1.00 94.94 102 ALA A N 1
ATOM 732 C CA . ALA A 1 102 ? -12.390 -1.584 24.030 1.00 94.94 102 ALA A CA 1
ATOM 733 C C . ALA A 1 102 ? -11.219 -1.348 23.076 1.00 94.94 102 ALA A C 1
ATOM 735 O O . ALA A 1 102 ? -10.930 -0.207 22.719 1.00 94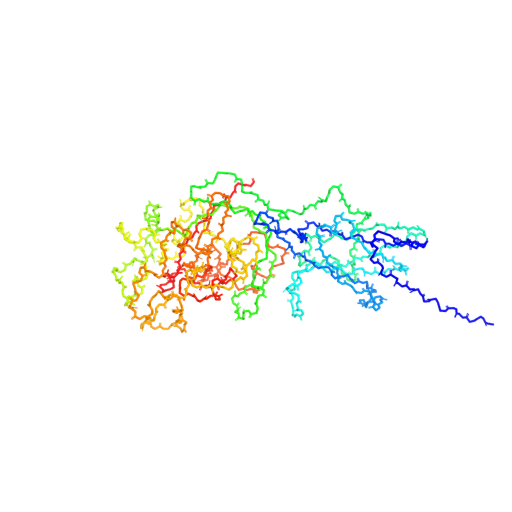.94 102 ALA A O 1
ATOM 736 N N . THR A 1 103 ? -10.595 -2.432 22.624 1.00 93.12 103 THR A N 1
ATOM 737 C CA . THR A 1 103 ? -9.492 -2.412 21.660 1.00 93.12 103 THR A CA 1
ATOM 738 C C . THR A 1 103 ? -9.873 -3.239 20.438 1.00 93.12 103 THR A C 1
ATOM 740 O O . THR A 1 103 ? -9.990 -4.457 20.556 1.00 93.12 103 THR A O 1
ATOM 743 N N . ALA A 1 104 ? -10.046 -2.619 19.270 1.00 91.94 104 ALA A N 1
ATOM 744 C CA . ALA A 1 104 ? -10.163 -3.338 17.999 1.00 91.94 104 ALA A CA 1
ATOM 745 C C . ALA A 1 104 ? -8.794 -3.466 17.324 1.00 91.94 104 ALA A C 1
ATOM 747 O O . ALA A 1 104 ? -8.040 -2.494 17.239 1.00 91.94 104 ALA A O 1
ATOM 748 N N . PHE A 1 105 ? -8.469 -4.673 16.863 1.00 87.56 105 PHE A N 1
ATOM 749 C CA . PHE A 1 105 ? -7.174 -5.016 16.276 1.00 87.56 105 PHE A CA 1
ATOM 750 C C . PHE A 1 105 ? -7.307 -6.146 15.244 1.00 87.56 105 PHE A C 1
ATOM 752 O O . PHE A 1 105 ? -8.373 -6.747 15.074 1.00 87.56 105 PHE A O 1
ATOM 759 N N . ARG A 1 106 ? -6.209 -6.408 14.530 1.00 83.69 106 ARG A N 1
ATOM 760 C CA . ARG A 1 106 ? -6.075 -7.513 13.576 1.00 83.69 106 ARG A CA 1
ATOM 761 C C . ARG A 1 106 ? -5.294 -8.655 14.225 1.00 83.69 106 ARG A C 1
ATOM 763 O O . ARG A 1 106 ? -4.142 -8.470 14.627 1.00 83.69 106 ARG A O 1
ATOM 770 N N . SER A 1 107 ? -5.928 -9.812 14.372 1.00 79.88 107 SER A N 1
ATOM 771 C CA . SER A 1 107 ? -5.458 -10.926 15.204 1.00 79.88 107 SER A CA 1
ATOM 772 C C . SER A 1 107 ? -4.116 -11.525 14.770 1.00 79.88 107 SER A C 1
ATOM 774 O O . SER A 1 107 ? -3.341 -11.967 15.614 1.00 79.88 107 SER A O 1
ATOM 776 N N . ASP A 1 108 ? -3.796 -11.484 13.476 1.00 71.44 108 ASP A N 1
ATOM 777 C CA . ASP A 1 108 ? -2.538 -11.973 12.894 1.00 71.44 108 ASP A CA 1
ATOM 778 C C . ASP A 1 108 ? -1.331 -11.043 13.135 1.00 71.44 108 ASP A C 1
ATOM 780 O O . ASP A 1 108 ? -0.198 -11.424 12.849 1.00 71.44 108 ASP A O 1
ATOM 784 N N . THR A 1 109 ? -1.556 -9.832 13.657 1.00 62.59 109 THR A N 1
ATOM 785 C CA . THR A 1 109 ? -0.506 -8.833 13.955 1.00 62.59 109 THR A CA 1
ATOM 786 C C . THR A 1 109 ? -0.305 -8.579 15.447 1.00 62.59 109 THR A C 1
ATOM 788 O O . THR A 1 109 ? 0.504 -7.732 15.833 1.00 62.59 109 THR A O 1
ATOM 791 N N . PHE A 1 110 ? -1.041 -9.287 16.307 1.00 54.50 110 PHE A N 1
ATOM 792 C CA . PHE A 1 110 ? -1.124 -8.970 17.728 1.00 54.50 110 PHE A CA 1
ATOM 793 C C . PHE A 1 110 ? -0.197 -9.853 18.591 1.00 54.50 110 PHE A C 1
ATOM 795 O O . PHE A 1 110 ? -0.615 -10.907 19.064 1.00 54.50 110 PHE A O 1
ATOM 802 N N . ASP A 1 111 ? 1.043 -9.393 18.839 1.00 52.28 111 ASP A N 1
ATOM 803 C CA . ASP A 1 111 ? 1.873 -9.799 19.998 1.00 52.28 111 ASP A CA 1
ATOM 804 C C . ASP A 1 111 ? 2.801 -8.666 20.546 1.00 52.28 111 ASP A C 1
ATOM 806 O O . ASP A 1 111 ? 3.845 -8.327 19.989 1.00 52.28 111 ASP A O 1
ATOM 810 N N . LEU A 1 112 ? 2.328 -8.043 21.637 1.00 46.69 112 LEU A N 1
ATOM 811 C CA . LEU A 1 112 ? 2.948 -7.577 22.903 1.00 46.69 112 LEU A CA 1
ATOM 812 C C . LEU A 1 112 ? 4.403 -7.048 23.002 1.00 46.69 112 LEU A C 1
ATOM 814 O O . LEU A 1 112 ? 5.086 -7.351 23.987 1.00 46.69 112 LEU A O 1
ATOM 818 N N . SER A 1 113 ? 4.886 -6.167 22.118 1.00 37.62 113 SER A N 1
ATOM 819 C CA . SER A 1 113 ? 6.088 -5.369 22.480 1.00 37.62 113 SER A CA 1
ATOM 820 C C . SER A 1 113 ? 6.200 -3.928 21.966 1.00 37.62 113 SER A C 1
ATOM 822 O O . SER A 1 113 ? 7.135 -3.236 22.371 1.00 37.62 113 SER A O 1
ATOM 824 N N . GLY A 1 114 ? 5.233 -3.399 21.206 1.00 39.31 114 GLY A N 1
ATOM 825 C CA . GLY A 1 114 ? 5.154 -1.948 20.993 1.00 39.31 114 GLY A CA 1
ATOM 826 C C . GLY A 1 114 ? 4.375 -1.496 19.761 1.00 39.31 114 GLY A C 1
ATOM 827 O O . GLY A 1 114 ? 4.639 -1.953 18.656 1.00 39.31 114 GLY A O 1
ATOM 828 N N . GLY A 1 115 ? 3.473 -0.529 19.969 1.00 51.75 115 GLY A N 1
ATOM 829 C CA . GLY A 1 115 ? 2.951 0.361 18.925 1.00 51.75 115 GLY A CA 1
ATOM 830 C C . GLY A 1 115 ? 1.978 -0.266 17.927 1.00 51.75 115 GLY A C 1
ATOM 831 O O . GLY A 1 115 ? 2.161 -0.096 16.725 1.00 51.75 115 GLY A O 1
ATOM 832 N N . HIS A 1 116 ? 0.958 -0.991 18.393 1.00 63.31 116 HIS A N 1
ATOM 833 C CA . HIS A 1 116 ? -0.053 -1.554 17.495 1.00 63.31 116 HIS A CA 1
ATOM 834 C C . HIS A 1 116 ? -0.946 -0.458 16.900 1.00 63.31 116 HIS A C 1
ATOM 836 O O . HIS A 1 116 ? -1.368 0.468 17.590 1.00 63.31 116 HIS A O 1
ATOM 842 N N . VAL A 1 117 ? -1.269 -0.601 15.615 1.00 67.19 117 VAL A N 1
ATOM 843 C CA . VAL A 1 117 ? -2.377 0.125 14.998 1.00 67.19 117 VAL A CA 1
ATOM 844 C C . VAL A 1 117 ? -3.678 -0.555 15.417 1.00 67.19 117 VAL A C 1
ATOM 846 O O . VAL A 1 117 ? -4.089 -1.567 14.853 1.00 67.19 117 VAL A O 1
ATOM 849 N N . SER A 1 118 ? -4.283 -0.008 16.462 1.00 78.56 118 SER A N 1
ATOM 850 C CA . SER A 1 118 ? -5.562 -0.409 17.043 1.00 78.56 118 SER A CA 1
ATOM 851 C C . SER A 1 118 ? -6.526 0.778 17.037 1.00 78.56 118 SER A C 1
ATOM 853 O O . SER A 1 118 ? -6.115 1.930 16.891 1.00 78.56 118 SER A O 1
ATOM 855 N N . VAL A 1 119 ? -7.816 0.506 17.211 1.00 87.88 119 VAL A N 1
ATOM 856 C CA . VAL A 1 119 ? -8.743 1.506 17.759 1.00 87.88 119 VAL A CA 1
ATOM 857 C C . VAL A 1 119 ? -8.879 1.210 19.239 1.00 87.88 119 VAL A C 1
ATOM 859 O O . VAL A 1 119 ? -9.324 0.122 19.599 1.00 87.88 119 VAL A O 1
ATOM 862 N N . GLU A 1 120 ? -8.508 2.164 20.086 1.00 91.88 120 GLU A N 1
ATOM 863 C CA . GLU A 1 120 ? -8.602 2.042 21.541 1.00 91.88 120 GLU A CA 1
ATOM 864 C C . GLU A 1 120 ? -9.572 3.078 22.096 1.00 91.88 120 GLU A C 1
ATOM 866 O O . GLU A 1 120 ? -9.471 4.267 21.799 1.00 91.88 120 GLU A O 1
ATOM 871 N N . ILE A 1 121 ? -10.539 2.621 22.886 1.00 95.12 121 ILE A N 1
ATOM 872 C CA . ILE A 1 121 ? -11.625 3.443 23.415 1.00 95.12 121 ILE A CA 1
ATOM 873 C C . ILE A 1 121 ? -11.750 3.178 24.911 1.00 95.12 121 ILE A C 1
ATOM 875 O O . ILE A 1 121 ? -11.988 2.043 25.311 1.00 95.12 121 ILE A O 1
ATOM 879 N N . TRP A 1 122 ? -11.685 4.229 25.725 1.00 96.25 122 TRP A N 1
ATOM 880 C CA . TRP A 1 122 ? -12.089 4.216 27.131 1.00 96.25 122 TRP A CA 1
ATOM 881 C C . TRP A 1 122 ? -13.368 5.019 27.237 1.00 96.25 122 TRP A C 1
ATOM 883 O O . TRP A 1 122 ? -13.367 6.211 26.929 1.00 96.25 122 TRP A O 1
ATOM 893 N N . ALA A 1 123 ? -14.459 4.386 27.651 1.00 95.75 123 ALA A N 1
ATOM 894 C CA . ALA A 1 123 ? -15.755 5.034 27.718 1.00 95.75 123 ALA A CA 1
ATOM 895 C C . ALA A 1 123 ? -16.461 4.789 29.049 1.00 95.75 123 ALA A C 1
ATOM 897 O O . ALA A 1 123 ? -16.452 3.678 29.578 1.00 95.75 123 ALA A O 1
ATOM 898 N N . ASP A 1 124 ? -17.107 5.834 29.558 1.00 94.00 124 ASP A N 1
ATOM 899 C CA . ASP A 1 124 ? -17.947 5.758 30.7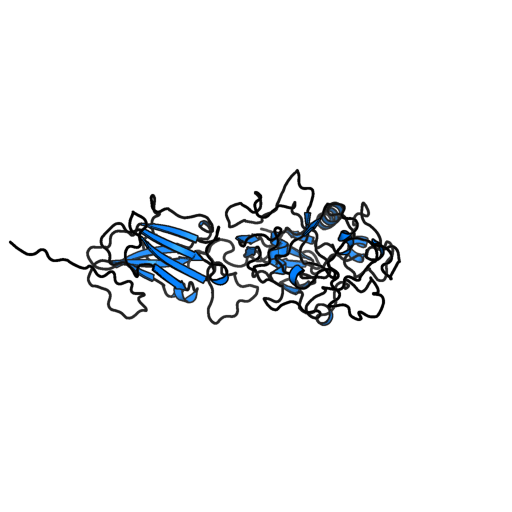44 1.00 94.00 124 ASP A CA 1
ATOM 900 C C . ASP A 1 124 ? -19.174 4.900 30.448 1.00 94.00 124 ASP A C 1
ATOM 902 O O . ASP A 1 124 ? -19.917 5.150 29.490 1.00 94.00 124 ASP A O 1
ATOM 906 N N . VAL A 1 125 ? -19.428 3.929 31.323 1.00 91.44 125 VAL A N 1
ATOM 907 C CA . VAL A 1 125 ? -20.692 3.202 31.327 1.00 91.44 125 VAL A CA 1
ATOM 908 C C . VAL A 1 125 ? -21.746 4.091 31.988 1.00 91.44 125 VAL A C 1
ATOM 910 O O . VAL A 1 125 ? -21.596 4.471 33.154 1.00 91.44 125 VAL A O 1
ATOM 913 N N . PRO A 1 126 ? -22.829 4.456 31.281 1.00 90.94 126 PRO A N 1
ATOM 914 C CA . PRO A 1 126 ? -23.884 5.247 31.886 1.00 90.94 126 PRO A CA 1
ATOM 915 C C . PRO A 1 126 ? -24.594 4.463 32.992 1.00 90.94 126 PRO A C 1
ATOM 917 O O . PRO A 1 126 ? -24.678 3.240 32.955 1.00 90.94 126 PRO A O 1
ATOM 920 N N . ALA A 1 127 ? -25.196 5.174 33.946 1.00 88.56 127 ALA A N 1
ATOM 921 C CA . ALA A 1 127 ? -26.005 4.518 34.967 1.00 88.56 127 ALA A CA 1
ATOM 922 C C . ALA A 1 127 ? -27.168 3.724 34.323 1.00 88.56 127 ALA A C 1
ATOM 924 O O . ALA A 1 127 ? -27.851 4.273 33.439 1.00 88.56 127 ALA A O 1
ATOM 925 N N . PRO A 1 128 ? -27.417 2.475 34.770 1.00 88.56 128 PRO A N 1
ATOM 926 C CA . PRO A 1 128 ? -28.567 1.703 34.322 1.00 88.56 128 PRO A CA 1
ATOM 927 C C . PRO A 1 128 ? -29.882 2.376 34.760 1.00 88.56 128 PRO A C 1
ATOM 929 O O . PRO A 1 128 ? -29.902 3.115 35.753 1.00 88.56 128 PRO A O 1
ATOM 932 N N . PRO A 1 129 ? -30.992 2.151 34.032 1.00 88.12 129 PRO A N 1
ATOM 933 C CA . PRO A 1 129 ? -32.310 2.633 34.438 1.00 88.12 129 PRO A CA 1
ATOM 934 C C . PRO A 1 129 ? -32.772 1.920 35.720 1.00 88.12 129 PRO A C 1
ATOM 936 O O . PRO A 1 129 ? -32.126 0.990 36.190 1.00 88.12 129 PRO A O 1
ATOM 939 N N . ALA A 1 130 ? -33.895 2.346 36.306 1.00 85.62 130 ALA A N 1
ATOM 940 C CA . ALA A 1 130 ? -34.461 1.640 37.461 1.00 85.62 130 ALA A CA 1
ATOM 941 C C . ALA A 1 130 ? -34.892 0.209 37.087 1.00 85.62 130 ALA A C 1
ATOM 943 O O . ALA A 1 130 ? -34.526 -0.736 37.779 1.00 85.62 130 ALA A O 1
ATOM 944 N N . ASP A 1 131 ? -35.579 0.076 35.949 1.00 84.44 131 ASP A N 1
ATOM 945 C CA . ASP A 1 131 ? -36.032 -1.182 35.358 1.00 84.44 131 ASP A CA 1
ATOM 946 C C . ASP A 1 131 ? -35.789 -1.148 33.836 1.00 84.44 131 ASP A C 1
ATOM 948 O O . ASP A 1 131 ? -35.851 -0.079 33.217 1.00 84.44 131 ASP A O 1
ATOM 952 N N . GLY A 1 132 ? -35.550 -2.312 33.224 1.00 86.25 132 GLY A N 1
ATOM 953 C CA . GLY A 1 132 ? -35.373 -2.456 31.772 1.00 86.25 132 GLY A CA 1
ATOM 954 C C . GLY A 1 132 ? -33.958 -2.168 31.252 1.00 86.25 132 GLY A C 1
ATOM 955 O O . GLY A 1 132 ? -32.988 -2.148 32.007 1.00 86.25 132 GLY A O 1
ATOM 956 N N . ALA A 1 133 ? -33.839 -1.980 29.938 1.00 89.94 133 ALA A N 1
ATOM 957 C CA . ALA A 1 133 ? -32.563 -1.781 29.253 1.00 89.94 133 ALA A CA 1
ATOM 958 C C . ALA A 1 133 ? -32.314 -0.301 28.934 1.00 89.94 133 ALA A C 1
ATOM 960 O O . ALA A 1 133 ? -33.228 0.416 28.518 1.00 89.94 133 ALA A O 1
ATOM 961 N N . ARG A 1 134 ? -31.062 0.141 29.077 1.00 92.75 134 ARG A N 1
ATOM 962 C CA . ARG A 1 134 ? -30.540 1.338 28.412 1.00 92.75 134 ARG A CA 1
ATOM 963 C C . ARG A 1 134 ? -29.567 0.916 27.323 1.00 92.75 134 ARG A C 1
ATOM 965 O O . ARG A 1 134 ? -28.478 0.433 27.623 1.00 92.75 134 ARG A O 1
ATOM 972 N N . ASP A 1 135 ? -29.966 1.119 26.079 1.00 95.00 135 ASP A N 1
ATOM 973 C CA . ASP A 1 135 ? -29.123 0.875 24.917 1.00 95.00 135 ASP A CA 1
ATOM 974 C C . ASP A 1 135 ? -28.127 2.015 24.714 1.00 95.00 135 ASP A C 1
ATOM 976 O O . ASP A 1 135 ? -28.493 3.193 24.734 1.00 95.00 135 ASP A O 1
ATOM 980 N N . VAL A 1 136 ? -26.874 1.646 24.485 1.00 96.19 136 VAL A N 1
ATOM 981 C CA . VAL A 1 136 ? -25.801 2.536 24.045 1.00 96.19 136 VAL A CA 1
ATOM 982 C C . VAL A 1 136 ? -24.937 1.841 23.005 1.00 96.19 136 VAL A C 1
ATOM 984 O O . VAL A 1 136 ? -24.895 0.615 22.949 1.00 96.19 136 VAL A O 1
ATOM 987 N N . THR A 1 137 ? -24.216 2.613 22.202 1.00 96.62 137 THR A N 1
ATOM 988 C CA . THR A 1 137 ? -23.370 2.098 21.125 1.00 96.62 137 THR A CA 1
ATOM 989 C C . THR A 1 137 ? -21.910 2.490 21.335 1.00 96.62 137 THR A C 1
ATOM 991 O O . THR A 1 137 ? -21.584 3.637 21.659 1.00 96.62 137 THR A O 1
ATOM 994 N N . LEU A 1 138 ? -21.026 1.511 21.141 1.00 95.94 138 LEU A N 1
ATOM 995 C CA . LEU A 1 138 ? -19.584 1.669 21.033 1.00 95.94 138 LEU A CA 1
ATOM 996 C C . LEU A 1 138 ? -19.182 1.439 19.575 1.00 95.94 138 LEU A C 1
ATOM 998 O O . LEU A 1 138 ? -19.148 0.304 19.101 1.00 95.94 138 LEU A O 1
ATOM 1002 N N . THR A 1 139 ? -18.856 2.528 18.885 1.00 95.38 139 THR A N 1
ATOM 1003 C CA . THR A 1 139 ? -18.422 2.493 17.483 1.00 95.38 139 THR A CA 1
ATOM 1004 C C . THR A 1 139 ? -16.899 2.531 17.397 1.00 95.38 139 THR A C 1
ATOM 1006 O O . THR A 1 139 ? -16.286 3.477 17.912 1.00 95.38 139 THR A O 1
ATOM 1009 N N . PHE A 1 140 ? -16.303 1.534 16.736 1.00 93.56 140 PHE A N 1
ATOM 1010 C CA . PHE A 1 140 ? -14.900 1.539 16.316 1.00 93.56 140 PHE A CA 1
ATOM 1011 C C . PHE A 1 140 ? -14.760 2.388 15.055 1.00 93.56 140 PHE A C 1
ATOM 1013 O O . PHE A 1 140 ? -15.190 1.957 13.978 1.00 93.56 140 PHE A O 1
ATOM 1020 N N . ARG A 1 141 ? -14.206 3.596 15.214 1.00 91.00 141 ARG A N 1
ATOM 1021 C CA . ARG A 1 141 ? -14.164 4.602 14.153 1.00 91.00 141 ARG A CA 1
ATOM 1022 C C . ARG A 1 141 ? -12.821 4.666 13.445 1.00 91.00 141 ARG A C 1
ATOM 1024 O O . ARG A 1 141 ? -11.773 4.533 14.073 1.00 91.00 141 ARG A O 1
ATOM 1031 N N . PHE A 1 142 ? -12.856 4.990 12.160 1.00 88.50 142 PHE A N 1
ATOM 1032 C CA . PHE A 1 142 ? -11.680 5.262 11.338 1.00 88.50 142 PHE A CA 1
ATOM 1033 C C . PHE A 1 142 ? -10.798 6.389 11.906 1.00 88.50 142 PHE A C 1
ATOM 1035 O O . PHE A 1 142 ? -9.574 6.316 11.850 1.00 88.50 142 PHE A O 1
ATOM 1042 N N . GLU A 1 143 ? -11.407 7.427 12.483 1.00 87.62 143 GLU A N 1
ATOM 1043 C CA . GLU A 1 143 ? -10.689 8.569 13.073 1.00 87.62 143 GLU A CA 1
ATOM 1044 C C . GLU A 1 143 ? -9.918 8.222 14.360 1.00 87.62 143 GLU A C 1
ATOM 1046 O O . GLU A 1 143 ? -8.977 8.934 14.719 1.00 87.62 143 GLU A O 1
ATOM 1051 N N . ASP A 1 144 ? -10.291 7.116 15.014 1.00 89.81 144 ASP A N 1
ATOM 1052 C CA . ASP A 1 144 ? -9.707 6.639 16.272 1.00 89.81 144 ASP A CA 1
ATOM 1053 C C . ASP A 1 144 ? -8.560 5.625 16.035 1.00 89.81 144 ASP A C 1
ATOM 1055 O O . ASP A 1 144 ? -7.936 5.137 16.981 1.00 89.81 144 ASP A O 1
ATOM 1059 N N . ILE A 1 145 ? -8.254 5.279 14.776 1.00 87.38 145 ILE A N 1
ATOM 1060 C CA . ILE A 1 145 ? -7.170 4.343 14.440 1.00 87.38 145 ILE A CA 1
ATOM 1061 C C . ILE A 1 145 ? -5.830 4.963 14.855 1.00 87.38 145 ILE A C 1
ATOM 1063 O O . ILE A 1 145 ? -5.476 6.049 14.411 1.00 87.38 145 ILE A O 1
ATOM 1067 N N . GLY A 1 146 ? -5.075 4.283 15.722 1.00 84.19 146 GLY A N 1
ATOM 1068 C CA . GLY A 1 146 ? -3.813 4.782 16.281 1.00 84.19 146 GLY A CA 1
ATOM 1069 C C . GLY A 1 146 ? -3.963 6.024 17.168 1.00 84.19 146 GLY A C 1
ATOM 1070 O O . GLY A 1 146 ? -2.962 6.657 17.510 1.00 84.19 146 GLY A O 1
ATOM 1071 N N . ARG A 1 147 ? -5.199 6.397 17.525 1.00 88.00 147 ARG A N 1
ATOM 1072 C CA . ARG A 1 147 ? -5.533 7.586 18.312 1.00 88.00 147 ARG A CA 1
ATOM 1073 C C . ARG A 1 147 ? -6.561 7.216 19.386 1.00 88.00 147 ARG A C 1
ATOM 1075 O O . ARG A 1 147 ? -7.757 7.273 19.123 1.00 88.00 147 ARG A O 1
ATOM 1082 N N . PRO A 1 148 ? -6.103 6.869 20.602 1.00 89.44 148 PRO A N 1
ATOM 1083 C CA . PRO A 1 148 ? -6.958 6.602 21.755 1.00 89.44 148 PRO A CA 1
ATOM 1084 C C . PRO A 1 148 ? -8.120 7.589 21.924 1.00 89.44 148 PRO A C 1
ATOM 1086 O O . PRO A 1 148 ? -7.907 8.799 22.052 1.00 89.44 148 PRO A O 1
ATOM 1089 N N . ARG A 1 149 ? -9.350 7.070 21.992 1.00 93.94 149 ARG A N 1
ATOM 1090 C CA . ARG A 1 149 ? -10.549 7.847 22.315 1.00 93.94 149 ARG A CA 1
ATOM 1091 C C . ARG A 1 149 ? -10.863 7.746 23.801 1.00 93.94 149 ARG A C 1
ATOM 1093 O O . ARG A 1 149 ? -11.353 6.727 24.286 1.00 93.94 149 ARG A O 1
ATOM 1100 N N . GLY A 1 150 ? -10.651 8.851 24.506 1.00 94.44 150 GLY A N 1
ATOM 1101 C CA . GLY A 1 150 ? -10.761 8.893 25.962 1.00 94.44 150 GLY A CA 1
ATOM 1102 C C . GLY A 1 150 ? -9.547 8.266 26.644 1.00 94.44 150 GLY A C 1
ATOM 1103 O O . GLY A 1 150 ? -8.604 7.809 26.003 1.00 94.44 150 GLY A O 1
ATOM 1104 N N . SER A 1 151 ? -9.561 8.280 27.968 1.00 94.75 151 SER A N 1
ATOM 1105 C CA . SER A 1 151 ? -8.568 7.612 28.806 1.00 94.75 151 SER A CA 1
ATOM 1106 C C . SER A 1 151 ? -9.232 7.122 30.085 1.00 94.75 151 SER A C 1
ATOM 1108 O O . SER A 1 151 ? -10.406 7.398 30.323 1.00 94.75 151 SER A O 1
ATOM 1110 N N . ILE A 1 152 ? -8.485 6.435 30.944 1.00 91.69 152 ILE A N 1
ATOM 1111 C CA . ILE A 1 152 ? -9.022 6.037 32.243 1.00 91.69 152 ILE A CA 1
ATOM 1112 C C . ILE A 1 152 ? -9.386 7.230 33.142 1.00 91.69 152 ILE A C 1
ATOM 1114 O O . ILE A 1 152 ? -10.395 7.195 33.839 1.00 91.69 152 ILE A O 1
ATOM 1118 N N . ASP A 1 153 ? -8.595 8.302 33.090 1.00 93.62 153 ASP A N 1
ATOM 1119 C CA . ASP A 1 153 ? -8.807 9.503 33.907 1.00 93.62 153 ASP A CA 1
ATOM 1120 C C . ASP A 1 153 ? -9.856 10.447 33.303 1.00 93.62 153 ASP A C 1
ATOM 1122 O O . ASP A 1 153 ? -10.418 11.300 33.990 1.00 93.62 153 ASP A O 1
ATOM 1126 N N . SER A 1 154 ? -10.091 10.331 31.995 1.00 94.69 154 SER A N 1
ATOM 1127 C CA . SER A 1 154 ? -11.039 11.152 31.244 1.00 94.69 154 SER A CA 1
ATOM 1128 C C . SER A 1 154 ? -11.735 10.307 30.171 1.00 94.69 154 SER A C 1
ATOM 1130 O O . SER A 1 154 ? -11.472 10.483 28.973 1.00 94.69 154 SER A O 1
ATOM 1132 N N . PRO A 1 155 ? -12.606 9.376 30.581 1.00 94.88 155 PRO A N 1
ATOM 1133 C CA . PRO A 1 155 ? -13.300 8.490 29.659 1.00 94.88 155 PRO A CA 1
ATOM 1134 C C . PRO A 1 155 ? -14.219 9.262 28.705 1.00 94.88 155 PRO A C 1
ATOM 1136 O O . PRO A 1 155 ? -14.805 10.297 29.031 1.00 94.88 155 PRO A O 1
ATOM 1139 N N . ALA A 1 156 ? -14.325 8.754 27.481 1.00 96.19 156 ALA A N 1
ATOM 1140 C CA . ALA A 1 156 ? -15.262 9.233 26.479 1.00 96.19 156 ALA A CA 1
ATOM 1141 C C . ALA A 1 156 ? -16.700 8.815 26.828 1.00 96.19 156 ALA A C 1
ATOM 1143 O O . ALA A 1 156 ? -16.948 8.009 27.722 1.00 96.19 156 ALA A O 1
ATOM 1144 N N . LYS A 1 157 ? -17.677 9.345 26.091 1.00 95.00 157 LYS A N 1
ATOM 1145 C CA . LYS A 1 157 ? -19.079 8.931 26.223 1.00 95.00 157 LYS A CA 1
ATOM 1146 C C . LYS A 1 157 ? -19.450 7.944 25.127 1.00 95.00 157 LYS A C 1
ATOM 1148 O O . LYS A 1 157 ? -19.064 8.139 23.977 1.00 95.00 157 LYS A O 1
ATOM 1153 N N . LEU A 1 158 ? -20.232 6.933 25.492 1.00 95.19 158 LEU A N 1
ATOM 1154 C CA . LEU A 1 158 ? -20.916 6.067 24.534 1.00 95.19 158 LEU A CA 1
ATOM 1155 C C . LEU A 1 158 ? -22.063 6.825 23.849 1.00 95.19 158 LEU A C 1
ATOM 1157 O O . LEU A 1 158 ? -22.627 7.767 24.413 1.00 95.19 158 LEU A O 1
ATOM 1161 N N . GLU A 1 159 ? -22.397 6.418 22.627 1.00 95.88 159 GLU A N 1
ATOM 1162 C CA . GLU A 1 159 ? -23.519 6.983 21.875 1.00 95.88 159 GLU A CA 1
ATOM 1163 C C . GLU A 1 159 ? -24.840 6.445 22.444 1.00 95.88 159 GLU A C 1
ATOM 1165 O O . GLU A 1 159 ? -24.943 5.261 22.747 1.00 95.88 159 GLU A O 1
ATOM 1170 N N . GLU A 1 160 ? -25.853 7.294 22.631 1.00 95.50 160 GLU A N 1
ATOM 1171 C CA . GLU A 1 160 ? -27.140 6.850 23.185 1.00 95.50 160 GLU A CA 1
ATOM 1172 C C . GLU A 1 160 ? -27.979 6.115 22.131 1.00 95.50 160 GLU A C 1
ATOM 1174 O O . GLU A 1 160 ? -28.163 6.611 21.018 1.00 95.50 160 GLU A O 1
ATOM 1179 N N . GLY A 1 161 ? -28.568 4.983 22.523 1.00 95.38 161 GLY A N 1
ATOM 1180 C CA . GLY A 1 161 ? -29.402 4.146 21.666 1.00 95.38 161 GLY A CA 1
ATOM 1181 C C . GLY A 1 161 ? -28.627 3.071 20.888 1.00 95.38 161 GLY A C 1
ATOM 1182 O O . GLY A 1 161 ? -27.399 2.992 20.977 1.00 95.38 161 GLY A O 1
ATOM 1183 N N . PRO A 1 162 ? -29.349 2.213 20.143 1.00 93.56 162 PRO A N 1
ATOM 1184 C CA . PRO A 1 162 ? -28.752 1.225 19.245 1.00 93.56 162 PRO A CA 1
ATOM 1185 C C . PRO A 1 162 ? -28.109 1.894 18.012 1.00 93.56 162 PRO A C 1
ATOM 1187 O O . PRO A 1 162 ? -28.480 3.023 17.673 1.00 93.56 162 PRO A O 1
ATOM 1190 N N . PRO A 1 163 ? -27.211 1.195 17.290 1.00 91.56 163 PRO A N 1
ATOM 1191 C CA . PRO A 1 163 ? -26.509 1.758 16.143 1.00 91.56 163 PRO A CA 1
ATOM 1192 C C . PRO A 1 163 ? -27.477 2.154 15.015 1.00 91.56 163 PRO A C 1
ATOM 1194 O O . PRO A 1 163 ? -28.484 1.463 14.782 1.00 91.56 163 PRO A O 1
ATOM 1197 N N . PRO A 1 164 ? -27.195 3.250 14.285 1.00 87.25 164 PRO A N 1
ATOM 1198 C CA . PRO A 1 164 ? -28.054 3.729 13.209 1.00 87.25 164 PRO A CA 1
ATOM 1199 C C . PRO A 1 164 ? -28.138 2.727 12.045 1.00 87.25 164 PRO A C 1
ATOM 1201 O O . PRO A 1 164 ? -27.195 1.998 11.738 1.00 87.25 164 PRO A O 1
ATOM 1204 N N . ARG A 1 165 ? -29.289 2.706 11.356 1.00 85.44 165 ARG A N 1
ATOM 1205 C CA . ARG A 1 165 ? -29.515 1.893 10.147 1.00 85.44 165 ARG A CA 1
ATOM 1206 C C . ARG A 1 165 ? -30.120 2.760 9.025 1.00 85.44 165 ARG A C 1
ATOM 1208 O O . ARG A 1 165 ? -31.206 3.302 9.240 1.00 85.44 165 ARG A O 1
ATOM 1215 N N . PRO A 1 166 ? -29.491 2.864 7.832 1.00 83.12 166 PRO A N 1
ATOM 1216 C CA . PRO A 1 166 ? -28.211 2.255 7.449 1.00 83.12 166 PRO A CA 1
ATOM 1217 C C . PRO A 1 166 ? -27.028 2.869 8.213 1.00 83.12 166 PRO A C 1
ATOM 1219 O O . PRO A 1 166 ? -27.112 4.005 8.673 1.00 83.12 166 PRO A O 1
ATOM 1222 N N . ARG A 1 167 ? -25.937 2.106 8.345 1.00 82.88 167 ARG A N 1
ATOM 1223 C CA . ARG A 1 167 ? -24.700 2.592 8.970 1.00 82.88 167 ARG A CA 1
ATOM 1224 C C . ARG A 1 167 ? -24.033 3.655 8.103 1.00 82.88 167 ARG A C 1
ATOM 1226 O O . ARG A 1 167 ? -24.117 3.609 6.874 1.00 82.88 167 ARG A O 1
ATOM 1233 N N . HIS A 1 168 ? -23.337 4.578 8.754 1.00 84.38 168 HIS A N 1
ATOM 1234 C CA . HIS A 1 168 ? -22.472 5.544 8.092 1.00 84.38 168 HIS A CA 1
ATOM 1235 C C . HIS A 1 168 ? -21.055 4.976 8.041 1.00 84.38 168 HIS A C 1
ATOM 1237 O O . HIS A 1 168 ? -20.403 4.867 9.071 1.00 84.38 168 HIS A O 1
ATOM 1243 N N . MET A 1 169 ? -20.604 4.592 6.848 1.00 88.56 169 MET A N 1
ATOM 1244 C CA . MET A 1 169 ? -19.234 4.123 6.639 1.00 88.56 169 MET A CA 1
ATOM 1245 C C . MET A 1 169 ? -18.283 5.316 6.501 1.00 88.56 169 MET A C 1
ATOM 1247 O O . MET A 1 169 ? -18.653 6.347 5.928 1.00 88.56 169 MET A O 1
ATOM 1251 N N . ALA A 1 170 ? -17.059 5.170 6.999 1.00 85.50 170 ALA A N 1
ATOM 1252 C CA . ALA A 1 170 ? -16.004 6.156 6.830 1.00 85.50 170 ALA A CA 1
ATOM 1253 C C . ALA A 1 170 ? -15.615 6.306 5.344 1.00 85.50 170 ALA A C 1
ATOM 1255 O O . ALA A 1 170 ? -15.772 5.368 4.553 1.00 85.50 170 ALA A O 1
ATOM 1256 N N . PRO A 1 171 ? -15.067 7.465 4.933 1.00 80.56 171 PRO A N 1
ATOM 1257 C CA . PRO A 1 171 ? -14.449 7.600 3.618 1.00 80.56 171 PRO A CA 1
ATOM 1258 C C . PRO A 1 171 ? -13.415 6.489 3.384 1.00 80.56 171 PRO A C 1
ATOM 1260 O O . PRO A 1 171 ? -12.654 6.155 4.288 1.00 80.56 171 PRO A O 1
ATOM 1263 N N . PHE A 1 172 ? -13.385 5.919 2.175 1.00 83.00 172 PHE A N 1
ATOM 1264 C CA . PHE A 1 172 ? -12.468 4.832 1.785 1.00 83.00 172 PHE A CA 1
ATOM 1265 C C . PHE A 1 172 ? -12.636 3.509 2.552 1.00 83.00 172 PHE A C 1
ATOM 1267 O O . PHE A 1 172 ? -11.869 2.574 2.313 1.00 83.00 172 PHE A O 1
ATOM 1274 N N . ALA A 1 173 ? -13.650 3.391 3.424 1.00 83.94 173 ALA A N 1
ATOM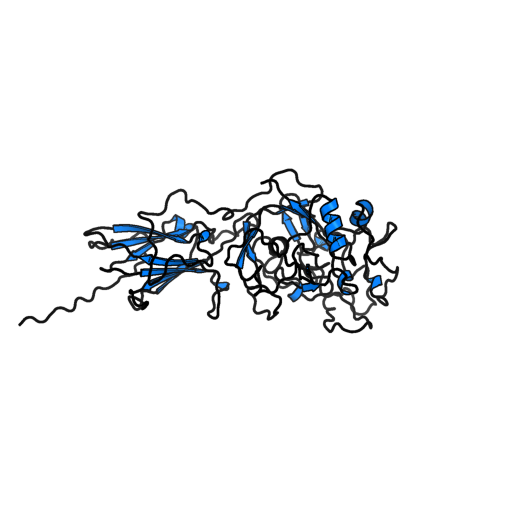 1275 C CA . ALA A 1 173 ? -14.065 2.107 3.994 1.00 83.94 173 ALA A CA 1
ATOM 1276 C C . ALA A 1 173 ? -14.630 1.159 2.928 1.00 83.94 173 ALA A C 1
ATOM 1278 O O . ALA A 1 173 ? -14.721 -0.039 3.160 1.00 83.94 173 ALA A O 1
ATOM 1279 N N . GLU A 1 174 ? -14.971 1.689 1.753 1.00 86.94 174 GLU A N 1
ATOM 1280 C CA . GLU A 1 174 ? -15.184 0.947 0.515 1.00 86.94 174 GLU A CA 1
ATOM 1281 C C . GLU A 1 174 ? -14.193 1.417 -0.557 1.00 86.94 174 GLU A C 1
ATOM 1283 O O . GLU A 1 174 ? -13.589 2.487 -0.436 1.00 86.94 174 GLU A O 1
ATOM 1288 N N . ARG A 1 175 ? -14.019 0.617 -1.618 1.00 90.75 175 ARG A N 1
ATOM 1289 C CA . ARG A 1 175 ? -13.185 1.011 -2.759 1.00 90.75 175 ARG A CA 1
ATOM 1290 C C . ARG A 1 175 ? -13.774 2.233 -3.452 1.00 90.75 175 ARG A C 1
ATOM 1292 O O . ARG A 1 175 ? -14.963 2.266 -3.759 1.00 90.75 175 ARG A O 1
ATOM 1299 N N . VAL A 1 176 ? -12.919 3.199 -3.763 1.00 92.62 176 VAL A N 1
ATOM 1300 C CA . VAL A 1 176 ? -13.288 4.395 -4.522 1.00 92.62 176 VAL A CA 1
ATOM 1301 C C . VAL A 1 176 ? -12.819 4.209 -5.965 1.00 92.62 176 VAL A C 1
ATOM 1303 O O . VAL A 1 176 ? -11.615 4.105 -6.188 1.00 92.62 176 VAL A O 1
ATOM 1306 N N . PRO A 1 177 ? -13.717 4.122 -6.960 1.00 93.81 177 PRO A N 1
ATOM 1307 C CA . PRO A 1 177 ? -13.310 3.939 -8.350 1.00 93.81 177 PRO A CA 1
ATOM 1308 C C . PRO A 1 177 ? -12.586 5.180 -8.882 1.00 93.81 177 PRO A C 1
ATOM 1310 O O . PRO A 1 177 ? -12.783 6.292 -8.389 1.00 93.81 177 PRO A O 1
ATOM 1313 N N . CYS A 1 178 ? -11.784 5.007 -9.930 1.00 95.38 178 CYS A N 1
ATOM 1314 C CA . CYS A 1 178 ? -11.216 6.143 -10.645 1.00 95.38 178 CYS A CA 1
ATOM 1315 C C . CYS A 1 178 ? -12.314 6.895 -11.391 1.00 95.38 178 CYS A C 1
ATOM 1317 O O . CYS A 1 178 ? -13.224 6.297 -11.966 1.00 95.38 178 CYS A O 1
ATOM 1319 N N . THR A 1 179 ? -12.195 8.218 -11.428 1.00 94.56 179 THR A N 1
ATOM 1320 C CA . THR A 1 179 ? -13.010 9.057 -12.303 1.00 94.56 179 THR A CA 1
ATOM 1321 C C . THR A 1 179 ? -12.116 9.806 -13.290 1.00 94.56 179 THR A C 1
ATOM 1323 O O . THR A 1 179 ? -10.901 9.902 -13.109 1.00 94.56 179 THR A O 1
ATOM 1326 N N . GLY A 1 180 ? -12.702 10.323 -14.370 1.00 89.75 180 GLY A N 1
ATOM 1327 C CA . GLY A 1 180 ? -11.956 10.975 -15.446 1.00 89.75 180 GLY A CA 1
ATOM 1328 C C . GLY A 1 180 ? -11.584 10.028 -16.589 1.00 89.75 180 GLY A C 1
ATOM 1329 O O . GLY A 1 180 ? -12.084 8.911 -16.688 1.00 89.75 180 GLY A O 1
ATOM 1330 N N . THR A 1 181 ? -10.761 10.522 -17.516 1.00 89.12 181 THR A N 1
ATOM 1331 C CA . THR A 1 181 ? -10.333 9.762 -18.701 1.00 89.12 181 THR A CA 1
ATOM 1332 C C . THR A 1 181 ? -8.990 9.100 -18.426 1.00 89.12 181 THR A C 1
ATOM 1334 O O . THR A 1 181 ? -8.017 9.805 -18.174 1.00 89.12 181 THR A O 1
ATOM 1337 N N . ALA A 1 182 ? -8.942 7.770 -18.499 1.00 91.69 182 ALA A N 1
ATOM 1338 C CA . ALA A 1 182 ? -7.701 7.011 -18.388 1.00 91.69 182 ALA A CA 1
ATOM 1339 C C . ALA A 1 182 ? -6.767 7.323 -19.576 1.00 91.69 182 ALA A C 1
ATOM 1341 O O . ALA A 1 182 ? -7.237 7.325 -20.724 1.00 91.69 182 ALA A O 1
ATOM 1342 N N . PRO A 1 183 ? -5.463 7.564 -19.348 1.00 93.25 183 PRO A N 1
ATOM 1343 C CA . PRO A 1 183 ? -4.473 7.525 -20.418 1.00 93.25 183 PRO A CA 1
ATOM 1344 C C . PRO A 1 183 ? -4.469 6.159 -21.124 1.00 93.25 183 PRO A C 1
ATOM 1346 O O . PRO A 1 183 ? -4.922 5.151 -20.575 1.00 93.25 183 PRO A O 1
ATOM 1349 N N . SER A 1 184 ? -3.978 6.121 -22.365 1.00 92.12 184 SER A N 1
ATOM 1350 C CA . SER A 1 184 ? -3.836 4.847 -23.090 1.00 92.12 184 SER A CA 1
ATOM 1351 C C . SER A 1 184 ? -2.863 3.923 -22.361 1.00 92.12 184 SER A C 1
ATOM 1353 O O . SER A 1 184 ? -1.914 4.411 -21.763 1.00 92.12 184 SER A O 1
ATOM 1355 N N . ASP A 1 185 ? -3.108 2.613 -22.419 1.00 93.81 185 ASP A N 1
ATOM 1356 C CA . ASP A 1 185 ? -2.272 1.587 -21.779 1.00 93.81 185 ASP A CA 1
ATOM 1357 C C . ASP A 1 185 ? -2.086 1.775 -20.261 1.00 93.81 185 ASP A C 1
ATOM 1359 O O . ASP A 1 185 ? -1.042 1.452 -19.694 1.00 93.81 185 ASP A O 1
ATOM 1363 N N . THR A 1 186 ? -3.149 2.232 -19.591 1.00 97.38 186 THR A N 1
ATOM 1364 C CA . THR A 1 186 ? -3.221 2.318 -18.127 1.00 97.38 186 THR A CA 1
ATOM 1365 C C . THR A 1 186 ? -4.405 1.540 -17.557 1.00 97.38 186 THR A C 1
ATOM 1367 O O . THR A 1 186 ? -5.405 1.292 -18.236 1.00 97.38 186 THR A O 1
ATOM 1370 N N . ALA A 1 187 ? -4.307 1.168 -16.283 1.00 97.31 187 ALA A N 1
ATOM 1371 C CA . ALA A 1 187 ? -5.405 0.614 -15.502 1.00 97.31 187 ALA A CA 1
ATOM 1372 C C . ALA A 1 187 ? -5.787 1.532 -14.339 1.00 97.31 187 ALA A C 1
ATOM 1374 O O . ALA A 1 187 ? -4.941 2.206 -13.756 1.00 97.31 187 ALA A O 1
ATOM 1375 N N . CYS A 1 188 ? -7.065 1.518 -13.972 1.00 97.25 188 CYS A N 1
ATOM 1376 C CA . CYS A 1 188 ? -7.569 2.146 -12.763 1.00 97.25 188 CYS A CA 1
ATOM 1377 C C . CYS A 1 188 ? -7.196 1.323 -11.529 1.00 97.25 188 CYS A C 1
ATOM 1379 O O . CYS A 1 188 ? -7.657 0.191 -11.349 1.00 97.25 188 CYS A O 1
ATOM 1381 N N . VAL A 1 189 ? -6.433 1.940 -10.635 1.00 97.12 189 VAL A N 1
ATOM 1382 C CA . VAL A 1 189 ? -6.245 1.484 -9.264 1.00 97.12 189 VAL A CA 1
ATOM 1383 C C . VAL A 1 189 ? -7.295 2.182 -8.396 1.00 97.12 189 VAL A C 1
ATOM 1385 O O . VAL A 1 189 ? -7.177 3.386 -8.157 1.00 97.12 189 VAL A O 1
ATOM 1388 N N . PRO A 1 190 ? -8.342 1.478 -7.924 1.00 95.88 190 PRO A N 1
ATOM 1389 C CA . PRO A 1 190 ? -9.338 2.101 -7.071 1.00 95.88 190 PRO A CA 1
ATOM 1390 C C . PRO A 1 190 ? -8.704 2.505 -5.740 1.00 95.88 190 PRO A C 1
ATOM 1392 O O . PRO A 1 190 ? -7.925 1.750 -5.153 1.00 95.88 190 PRO A O 1
ATOM 1395 N N . GLY A 1 191 ? -9.078 3.674 -5.237 1.00 94.88 191 GLY A N 1
ATOM 1396 C CA . GLY A 1 191 ? -8.680 4.130 -3.919 1.00 94.88 191 GLY A CA 1
ATOM 1397 C C . GLY A 1 191 ? -9.262 3.249 -2.819 1.00 94.88 191 GLY A C 1
ATOM 1398 O O . GLY A 1 191 ? -10.237 2.518 -3.019 1.00 94.88 191 GLY A O 1
ATOM 1399 N N . GLY A 1 192 ? -8.664 3.307 -1.641 1.00 92.81 192 GLY A N 1
ATOM 1400 C CA . GLY A 1 192 ? -9.088 2.500 -0.509 1.00 92.81 192 GLY A CA 1
ATOM 1401 C C . GLY A 1 192 ? -8.084 2.518 0.630 1.00 92.81 192 GLY A C 1
ATOM 1402 O O . GLY A 1 192 ? -6.989 3.070 0.521 1.00 92.81 192 GLY A O 1
ATOM 1403 N N . MET A 1 193 ? -8.482 1.890 1.730 1.00 90.75 193 MET A N 1
ATOM 1404 C CA . MET A 1 193 ? -7.607 1.614 2.864 1.00 90.75 193 MET A CA 1
ATOM 1405 C C . MET A 1 193 ? -6.892 0.270 2.708 1.00 90.75 193 MET A C 1
ATOM 1407 O O . MET A 1 193 ? -7.468 -0.702 2.212 1.00 90.75 193 MET A O 1
ATOM 1411 N N . PHE A 1 194 ? -5.646 0.205 3.169 1.00 89.94 194 PHE A N 1
ATOM 1412 C CA . PHE A 1 194 ? -4.895 -1.041 3.268 1.00 89.94 194 PHE A CA 1
ATOM 1413 C C . PHE A 1 194 ? -3.843 -0.987 4.378 1.00 89.94 194 PHE A C 1
ATOM 1415 O O . PHE A 1 194 ? -3.560 0.065 4.957 1.00 89.94 194 PHE A O 1
ATOM 1422 N N . TRP A 1 195 ? -3.268 -2.153 4.658 1.00 88.25 195 TRP A N 1
ATOM 1423 C CA . TRP A 1 195 ? -2.134 -2.298 5.557 1.00 88.25 195 TRP A CA 1
ATOM 1424 C C . TRP A 1 195 ? -0.830 -2.180 4.778 1.00 88.25 195 TRP A C 1
ATOM 1426 O O . TRP A 1 195 ? -0.525 -3.048 3.963 1.00 88.25 195 TRP A O 1
ATOM 1436 N N . LEU A 1 196 ? -0.083 -1.117 5.063 1.00 90.19 196 LEU A N 1
ATOM 1437 C CA . LEU A 1 196 ? 1.267 -0.885 4.567 1.00 90.19 196 LEU A CA 1
ATOM 1438 C C . LEU A 1 196 ? 2.289 -1.364 5.604 1.00 90.19 196 LEU A C 1
ATOM 1440 O O . LEU A 1 196 ? 2.094 -1.164 6.802 1.00 90.19 196 LEU A O 1
ATOM 1444 N N . GLY A 1 197 ? 3.403 -1.925 5.153 1.00 88.38 197 GLY A N 1
ATOM 1445 C CA . GLY A 1 197 ? 4.492 -2.427 5.977 1.00 88.38 197 GLY A CA 1
ATOM 1446 C C . GLY A 1 197 ? 4.448 -3.942 6.176 1.00 88.38 197 GLY A C 1
ATOM 1447 O O . GLY A 1 197 ? 3.447 -4.619 5.947 1.00 88.38 197 GLY A O 1
ATOM 1448 N N . ALA A 1 198 ? 5.578 -4.491 6.616 1.00 77.81 198 ALA A N 1
ATOM 1449 C CA . ALA A 1 198 ? 5.750 -5.931 6.754 1.00 77.81 198 ALA A CA 1
ATOM 1450 C C . ALA A 1 198 ? 5.224 -6.430 8.105 1.00 77.81 198 ALA A C 1
ATOM 1452 O O . ALA A 1 198 ? 5.631 -5.940 9.155 1.00 77.81 198 ALA A O 1
ATOM 1453 N N . THR A 1 199 ? 4.374 -7.455 8.083 1.00 63.19 199 THR A N 1
ATOM 1454 C CA . THR A 1 199 ? 3.922 -8.184 9.286 1.00 63.19 199 THR A CA 1
ATOM 1455 C C . THR A 1 199 ? 4.844 -9.344 9.650 1.00 63.19 199 THR A C 1
ATOM 1457 O O . THR A 1 199 ? 4.754 -9.899 10.740 1.00 63.19 199 THR A O 1
ATOM 1460 N N . VAL A 1 200 ? 5.706 -9.744 8.713 1.00 53.41 200 VAL A N 1
ATOM 1461 C CA . VAL A 1 200 ? 6.624 -10.870 8.867 1.00 53.41 200 VAL A CA 1
ATOM 1462 C C . VAL A 1 200 ? 7.856 -10.464 9.672 1.00 53.41 200 VAL A C 1
ATOM 1464 O O . VAL A 1 200 ? 8.408 -9.386 9.457 1.00 53.41 200 VAL A O 1
ATOM 1467 N N . ASP A 1 201 ? 8.337 -11.383 10.515 1.00 51.75 201 ASP A N 1
ATOM 1468 C CA . ASP A 1 201 ? 9.657 -11.362 11.168 1.00 51.75 201 ASP A CA 1
ATOM 1469 C C . ASP A 1 201 ? 10.789 -11.510 10.131 1.00 51.75 201 ASP A C 1
ATOM 1471 O O . ASP A 1 201 ? 11.595 -12.441 10.144 1.00 51.75 201 ASP A O 1
ATOM 1475 N N . MET A 1 202 ? 10.838 -10.595 9.169 1.00 56.88 202 MET A N 1
ATOM 1476 C CA . MET A 1 202 ? 11.988 -10.378 8.311 1.00 56.88 202 MET A CA 1
ATOM 1477 C C . MET A 1 202 ? 12.762 -9.230 8.949 1.00 56.88 202 MET A C 1
ATOM 1479 O O . MET A 1 202 ? 12.371 -8.075 8.785 1.00 56.88 202 MET A O 1
ATOM 1483 N N . PRO A 1 203 ? 13.827 -9.501 9.725 1.00 55.22 203 PRO A N 1
ATOM 1484 C CA . PRO A 1 203 ? 14.580 -8.449 10.381 1.00 55.22 203 PRO A CA 1
ATOM 1485 C C . PRO A 1 203 ? 15.370 -7.681 9.321 1.00 55.22 203 PRO A C 1
ATOM 1487 O O . PRO A 1 203 ? 16.510 -8.012 9.003 1.00 55.22 203 PRO A O 1
ATOM 1490 N N . SER A 1 204 ? 14.750 -6.648 8.761 1.00 70.19 204 SER A N 1
ATOM 1491 C CA . SER A 1 204 ? 15.436 -5.625 7.990 1.00 70.19 204 SER A CA 1
ATOM 1492 C C . SER A 1 204 ? 15.121 -4.262 8.600 1.00 70.19 204 SER A C 1
ATOM 1494 O O . SER A 1 204 ? 13.946 -3.928 8.771 1.00 70.19 204 SER A O 1
ATOM 1496 N N . PRO A 1 205 ? 16.147 -3.452 8.917 1.00 66.94 205 PRO A N 1
ATOM 1497 C CA . PRO A 1 205 ? 15.944 -2.114 9.462 1.00 66.94 205 PRO A CA 1
ATOM 1498 C C . PRO A 1 205 ? 15.252 -1.176 8.464 1.00 66.94 205 PRO A C 1
ATOM 1500 O O . PRO A 1 205 ? 14.754 -0.132 8.868 1.00 66.94 205 PRO A O 1
ATOM 1503 N N . THR A 1 206 ? 15.213 -1.540 7.176 1.00 82.00 206 THR A N 1
ATOM 1504 C CA . THR A 1 206 ? 14.555 -0.750 6.134 1.00 82.00 206 THR A CA 1
ATOM 1505 C C . THR A 1 206 ? 13.055 -1.001 6.040 1.00 82.00 206 THR A C 1
ATOM 1507 O O . THR A 1 206 ? 12.364 -0.181 5.453 1.00 82.00 206 THR A O 1
ATOM 1510 N N . LEU A 1 207 ? 12.528 -2.110 6.575 1.00 85.56 207 LEU A N 1
ATOM 1511 C CA . LEU A 1 207 ? 11.101 -2.414 6.458 1.00 85.56 207 LEU A CA 1
ATOM 1512 C C . LEU A 1 207 ? 10.279 -1.516 7.379 1.00 85.56 207 LEU A C 1
ATOM 1514 O O . LEU A 1 207 ? 10.606 -1.326 8.553 1.00 85.56 207 LEU A O 1
ATOM 1518 N N . LEU A 1 208 ? 9.170 -1.008 6.847 1.00 87.25 208 LEU A N 1
ATOM 1519 C CA . LEU A 1 208 ? 8.211 -0.220 7.607 1.00 87.25 208 LEU A CA 1
ATOM 1520 C C . LEU A 1 208 ? 7.395 -1.110 8.547 1.00 87.25 208 LEU A C 1
ATOM 1522 O O . LEU A 1 208 ? 7.027 -2.232 8.197 1.00 87.25 208 LEU A O 1
ATOM 1526 N N . ALA A 1 209 ? 7.094 -0.582 9.737 1.00 82.38 209 ALA A N 1
ATOM 1527 C CA . ALA A 1 209 ? 6.145 -1.214 10.648 1.00 82.38 209 ALA A CA 1
ATOM 1528 C C . ALA A 1 209 ? 4.726 -1.163 10.052 1.00 82.38 209 ALA A C 1
ATOM 1530 O O . ALA A 1 209 ? 4.385 -0.129 9.453 1.00 82.38 209 ALA A O 1
ATOM 1531 N N . PRO A 1 210 ? 3.915 -2.223 10.255 1.00 83.69 210 PRO A N 1
ATOM 1532 C CA . PRO A 1 210 ? 2.527 -2.273 9.818 1.00 83.69 210 PRO A CA 1
ATOM 1533 C C . PRO A 1 210 ? 1.727 -1.048 10.252 1.00 83.69 210 PRO A C 1
ATOM 1535 O O . PRO A 1 210 ? 1.783 -0.638 11.412 1.00 83.69 210 PRO A O 1
ATOM 1538 N N . ARG A 1 211 ? 0.961 -0.481 9.323 1.00 86.25 211 ARG A N 1
ATOM 1539 C CA . ARG A 1 211 ? 0.096 0.679 9.557 1.00 86.25 211 ARG A CA 1
ATOM 1540 C C . ARG A 1 211 ? -1.054 0.740 8.566 1.00 86.25 211 ARG A C 1
ATOM 1542 O O . ARG A 1 211 ? -0.936 0.222 7.458 1.00 86.25 211 ARG A O 1
ATOM 1549 N N . VAL A 1 212 ? -2.121 1.449 8.923 1.00 88.69 212 VAL A N 1
ATOM 1550 C CA . VAL A 1 212 ? -3.213 1.732 7.987 1.00 88.69 212 VAL A CA 1
ATOM 1551 C C . VAL A 1 212 ? -2.876 2.975 7.165 1.00 88.69 212 VAL A C 1
ATOM 1553 O O . VAL A 1 212 ? -2.501 4.019 7.713 1.00 88.69 212 VAL A O 1
ATOM 1556 N N . VAL A 1 213 ? -3.011 2.847 5.848 1.00 91.38 213 VAL A N 1
ATOM 1557 C CA . VAL A 1 213 ? -2.851 3.927 4.869 1.00 91.38 213 VAL A CA 1
ATOM 1558 C C . VAL A 1 213 ? -4.085 3.976 3.979 1.00 91.38 213 VAL A C 1
ATOM 1560 O O . VAL A 1 213 ? -4.639 2.939 3.617 1.00 91.38 213 VAL A O 1
ATOM 1563 N N . VAL A 1 214 ? -4.504 5.187 3.629 1.00 93.88 214 VAL A N 1
ATOM 1564 C CA . VAL A 1 214 ? -5.500 5.468 2.599 1.00 93.88 214 VAL A CA 1
ATOM 1565 C C . VAL A 1 214 ? -4.783 5.961 1.355 1.00 93.88 214 VAL A C 1
ATOM 1567 O O . VAL A 1 214 ? -3.969 6.879 1.440 1.00 93.88 214 VAL A O 1
ATOM 1570 N N . VAL A 1 215 ? -5.116 5.361 0.217 1.00 95.69 215 VAL A N 1
ATOM 1571 C CA . VAL A 1 215 ? -4.638 5.763 -1.109 1.00 95.69 215 VAL A CA 1
ATOM 1572 C C . VAL A 1 215 ? -5.839 6.226 -1.931 1.00 95.69 215 VAL A C 1
ATOM 1574 O O . VAL A 1 215 ? -6.850 5.521 -1.993 1.00 95.69 215 VAL A O 1
ATOM 1577 N N . GLN A 1 216 ? -5.761 7.406 -2.541 1.00 96.06 216 GLN A N 1
ATOM 1578 C CA . GLN A 1 216 ? -6.757 7.899 -3.498 1.00 96.06 216 GLN A CA 1
ATOM 1579 C C . GLN A 1 216 ? -6.718 7.084 -4.796 1.00 96.06 216 GLN A C 1
ATOM 1581 O O . GLN A 1 216 ? -5.688 6.490 -5.115 1.00 96.06 216 GLN A O 1
ATOM 1586 N N . PRO A 1 217 ? -7.813 7.036 -5.577 1.00 96.75 217 PRO A N 1
ATOM 1587 C CA . PRO A 1 217 ? -7.774 6.390 -6.881 1.00 96.75 217 PRO A CA 1
ATOM 1588 C C . PRO A 1 217 ? -6.767 7.063 -7.822 1.00 96.75 217 PRO A C 1
ATOM 1590 O O . PRO A 1 217 ? -6.640 8.288 -7.852 1.00 96.75 217 PRO A O 1
ATOM 1593 N N . PHE A 1 218 ? -6.090 6.258 -8.635 1.00 98.06 218 PHE A N 1
ATOM 1594 C CA . PHE A 1 218 ? -5.139 6.720 -9.646 1.00 98.06 218 PHE A CA 1
ATOM 1595 C C . PHE A 1 218 ? -5.112 5.756 -10.833 1.00 98.06 218 PHE A C 1
ATOM 1597 O O . PHE A 1 218 ? -5.545 4.609 -10.725 1.00 98.06 218 PHE A O 1
ATOM 1604 N N . PHE A 1 219 ? -4.613 6.213 -11.978 1.00 98.56 219 PHE A N 1
ATOM 1605 C CA . PHE A 1 219 ? -4.305 5.330 -13.103 1.00 98.56 219 PHE A CA 1
ATOM 1606 C C . PHE A 1 219 ? -2.824 4.957 -13.081 1.00 98.56 219 PHE A C 1
ATOM 1608 O O . PHE A 1 219 ? -1.993 5.769 -12.685 1.00 98.56 219 PHE A O 1
ATOM 1615 N N . VAL A 1 220 ? -2.485 3.750 -13.520 1.00 98.56 220 VAL A N 1
ATOM 1616 C CA . VAL A 1 220 ? -1.102 3.258 -13.564 1.00 98.56 220 VAL A CA 1
ATOM 1617 C C . VAL A 1 220 ? -0.817 2.573 -14.893 1.00 98.56 220 VAL A C 1
ATOM 1619 O O . VAL A 1 220 ? -1.706 1.906 -15.426 1.00 98.56 220 VAL A O 1
ATOM 1622 N N . ASP A 1 221 ? 0.400 2.712 -15.418 1.00 98.12 221 ASP A N 1
ATOM 1623 C CA . ASP A 1 221 ? 0.831 1.969 -16.608 1.00 98.12 221 ASP A CA 1
ATOM 1624 C C . ASP A 1 221 ? 0.681 0.455 -16.409 1.00 98.12 221 ASP A C 1
ATOM 1626 O O . ASP A 1 221 ? 0.963 -0.089 -15.333 1.00 98.12 221 ASP A O 1
ATOM 1630 N N . LEU A 1 222 ? 0.273 -0.250 -17.468 1.00 96.25 222 LEU A N 1
ATOM 1631 C CA . LEU A 1 222 ? 0.085 -1.706 -17.440 1.00 96.25 222 LEU A CA 1
ATOM 1632 C C . LEU A 1 222 ? 1.405 -2.480 -17.269 1.00 96.25 222 LEU A C 1
ATOM 1634 O O . LEU A 1 222 ? 1.417 -3.565 -16.693 1.00 96.25 222 LEU A O 1
ATOM 1638 N N . HIS A 1 223 ? 2.532 -1.929 -17.705 1.00 95.12 223 HIS A N 1
ATOM 1639 C CA . HIS A 1 223 ? 3.865 -2.538 -17.623 1.00 95.12 223 HIS A CA 1
ATOM 1640 C C . HIS A 1 223 ? 4.906 -1.468 -17.273 1.00 95.12 223 HIS A C 1
ATOM 1642 O O . HIS A 1 223 ? 4.632 -0.272 -17.355 1.00 95.12 223 HIS A O 1
ATOM 1648 N N . GLU A 1 224 ? 6.105 -1.901 -16.900 1.00 96.12 224 GLU A N 1
ATOM 1649 C CA . GLU A 1 224 ? 7.268 -1.019 -16.796 1.00 96.12 224 GLU A CA 1
ATOM 1650 C C . GLU A 1 224 ? 7.530 -0.331 -18.146 1.00 96.12 224 GLU A C 1
ATOM 1652 O O . GLU A 1 224 ? 7.354 -0.937 -19.208 1.00 96.12 224 GLU A O 1
ATOM 1657 N N . VAL A 1 225 ? 7.967 0.927 -18.129 1.00 96.94 225 VAL A N 1
ATOM 1658 C CA . VAL A 1 225 ? 8.223 1.695 -19.357 1.00 96.94 225 VAL A CA 1
ATOM 1659 C C . VAL A 1 225 ? 9.299 1.000 -20.183 1.00 96.94 225 VAL A C 1
ATOM 1661 O O . VAL A 1 225 ? 10.415 0.790 -19.713 1.00 96.94 225 VAL A O 1
ATOM 1664 N N . SER A 1 226 ? 8.994 0.683 -21.437 1.00 96.12 226 SER A N 1
ATOM 1665 C CA . SER A 1 226 ? 9.937 0.028 -22.341 1.00 96.12 226 SER A CA 1
ATOM 1666 C C . SER A 1 226 ? 10.954 1.001 -22.946 1.00 96.12 226 SER A C 1
ATOM 1668 O O . SER A 1 226 ? 10.748 2.217 -23.012 1.00 96.12 226 SER A O 1
ATOM 1670 N N . VAL A 1 227 ? 12.060 0.467 -23.467 1.00 96.19 227 VAL A N 1
ATOM 1671 C CA . VAL A 1 227 ? 13.062 1.246 -24.212 1.00 96.19 227 VAL A CA 1
ATOM 1672 C C . VAL A 1 227 ? 12.433 1.950 -25.413 1.00 96.19 227 VAL A C 1
ATOM 1674 O O . VAL A 1 227 ? 12.765 3.108 -25.684 1.00 96.19 227 VAL A O 1
ATOM 1677 N N . SER A 1 228 ? 11.528 1.290 -26.141 1.00 96.38 228 SER A N 1
ATOM 1678 C CA . SER A 1 228 ? 10.875 1.892 -27.305 1.00 96.38 228 SER A CA 1
ATOM 1679 C C . SER A 1 228 ? 9.984 3.077 -26.927 1.00 96.38 228 SER A C 1
ATOM 1681 O O . SER A 1 228 ? 10.073 4.121 -27.578 1.00 96.38 228 SER A O 1
ATOM 1683 N N . GLU A 1 229 ? 9.213 2.968 -25.844 1.00 96.81 229 GLU A N 1
ATOM 1684 C CA . GLU A 1 229 ? 8.374 4.047 -25.307 1.00 96.81 229 GLU A CA 1
ATOM 1685 C C . GLU A 1 229 ? 9.223 5.196 -24.757 1.00 96.81 229 GLU A C 1
ATOM 1687 O O . GLU A 1 229 ? 8.974 6.363 -25.070 1.00 96.81 229 GLU A O 1
ATOM 1692 N N . TYR A 1 230 ? 10.279 4.895 -23.996 1.00 97.38 230 TYR A N 1
ATOM 1693 C CA . TYR A 1 230 ? 11.205 5.909 -23.488 1.00 97.38 230 TYR A CA 1
ATOM 1694 C C . TYR A 1 230 ? 11.896 6.672 -24.623 1.00 97.38 230 TYR A C 1
ATOM 1696 O O . TYR A 1 230 ? 12.092 7.897 -24.581 1.00 97.38 230 TYR A O 1
ATOM 1704 N N . ARG A 1 231 ? 12.272 5.946 -25.680 1.00 96.62 231 ARG A N 1
ATOM 1705 C CA . ARG A 1 231 ? 12.926 6.520 -26.851 1.00 96.62 231 ARG A CA 1
ATOM 1706 C C . ARG A 1 231 ? 11.967 7.390 -27.658 1.00 96.62 231 ARG A C 1
ATOM 1708 O O . ARG A 1 231 ? 12.345 8.516 -27.983 1.00 96.62 231 ARG A O 1
ATOM 1715 N N . ALA A 1 232 ? 10.770 6.884 -27.958 1.00 96.75 232 ALA A N 1
ATOM 1716 C CA . ALA A 1 232 ? 9.771 7.544 -28.797 1.00 96.75 232 ALA A CA 1
ATOM 1717 C C . ALA A 1 232 ? 9.131 8.765 -28.121 1.00 96.75 232 ALA A C 1
ATOM 1719 O O . ALA A 1 232 ? 8.885 9.766 -28.792 1.00 96.75 232 ALA A O 1
ATOM 1720 N N . ASN A 1 233 ? 8.937 8.717 -26.799 1.00 96.12 233 ASN A N 1
ATOM 1721 C CA . ASN A 1 233 ? 8.261 9.771 -26.038 1.00 96.12 233 ASN A CA 1
ATOM 1722 C C . ASN A 1 233 ? 9.232 10.776 -25.391 1.00 96.12 233 ASN A C 1
ATOM 1724 O O . ASN A 1 233 ? 8.871 11.483 -24.455 1.00 96.12 233 ASN A O 1
ATOM 1728 N N . GLY A 1 234 ? 10.464 10.872 -25.905 1.00 93.44 234 GLY A N 1
ATOM 1729 C CA . GLY A 1 234 ? 11.376 11.972 -25.582 1.00 93.44 234 GLY A CA 1
ATOM 1730 C C . GLY A 1 234 ? 12.033 11.910 -24.201 1.00 93.44 234 GLY A C 1
ATOM 1731 O O . GLY A 1 234 ? 12.359 12.959 -23.651 1.00 93.44 234 GLY A O 1
ATOM 1732 N N . GLY A 1 235 ? 12.258 10.715 -23.642 1.00 94.75 235 GLY A N 1
ATOM 1733 C CA . GLY A 1 235 ? 12.979 10.565 -22.373 1.00 94.75 235 GLY A CA 1
ATOM 1734 C C . GLY A 1 235 ? 14.357 11.251 -22.359 1.00 94.75 235 GLY A C 1
ATOM 1735 O O . GLY A 1 235 ? 15.015 11.417 -23.389 1.00 94.75 235 GLY A O 1
ATOM 1736 N N . SER A 1 236 ? 14.837 11.660 -21.191 1.00 92.25 236 SER A N 1
ATOM 1737 C CA . SER A 1 236 ? 16.154 12.295 -21.098 1.00 92.25 236 SER A CA 1
ATOM 1738 C C . SER A 1 236 ? 17.282 11.282 -21.303 1.00 92.25 236 SER A C 1
ATOM 1740 O O . SER A 1 236 ? 17.205 10.142 -20.873 1.00 92.25 236 SER A O 1
ATOM 1742 N N . ARG A 1 237 ? 18.364 11.693 -21.963 1.00 90.44 237 ARG A N 1
ATOM 1743 C CA . ARG A 1 237 ? 19.594 10.881 -22.073 1.00 90.44 237 ARG A CA 1
ATOM 1744 C C . ARG A 1 237 ? 20.652 11.350 -21.070 1.00 90.44 237 ARG A C 1
ATOM 1746 O O . ARG A 1 237 ? 21.751 10.815 -21.016 1.00 90.44 237 ARG A O 1
ATOM 1753 N N . GLN A 1 238 ? 20.339 12.379 -20.282 1.00 88.62 238 GLN A N 1
ATOM 1754 C CA . GLN A 1 238 ? 21.237 12.914 -19.268 1.00 88.62 238 GLN A CA 1
ATOM 1755 C C . GLN A 1 238 ? 21.361 11.927 -18.105 1.00 88.62 238 GLN A C 1
ATOM 1757 O O . GLN A 1 238 ? 20.361 11.589 -17.481 1.00 88.62 238 GLN A O 1
ATOM 1762 N N . GLY A 1 239 ? 22.586 11.479 -17.827 1.00 86.69 239 GLY A N 1
ATOM 1763 C CA . GLY A 1 239 ? 22.881 10.513 -16.762 1.00 86.69 239 GLY A CA 1
ATOM 1764 C C . GLY A 1 239 ? 22.433 9.078 -17.063 1.00 86.69 239 GLY A C 1
ATOM 1765 O O . GLY A 1 239 ? 22.802 8.171 -16.330 1.00 86.69 239 GLY A O 1
ATOM 1766 N N . LEU A 1 240 ? 21.685 8.857 -18.148 1.00 89.62 240 LEU A N 1
ATOM 1767 C CA . LEU A 1 240 ? 21.332 7.524 -18.615 1.00 89.62 240 LEU A CA 1
ATOM 1768 C C . LEU A 1 240 ? 22.569 6.833 -19.188 1.00 89.62 240 LEU A C 1
ATOM 1770 O O . LEU A 1 240 ? 23.317 7.430 -19.968 1.00 89.62 240 LEU A O 1
ATOM 1774 N N . SER A 1 241 ? 22.735 5.557 -18.856 1.00 90.44 241 SER A N 1
ATOM 1775 C CA . SER A 1 241 ? 23.813 4.735 -19.404 1.00 90.44 241 SER A CA 1
ATOM 1776 C C . SER A 1 241 ? 23.277 3.764 -20.457 1.00 90.44 241 SER A C 1
ATOM 1778 O O . SER A 1 241 ? 22.420 2.936 -20.143 1.00 90.44 241 SER A O 1
ATOM 1780 N N . PRO A 1 242 ? 23.713 3.884 -21.726 1.00 90.62 242 PRO A N 1
ATOM 1781 C CA . PRO A 1 242 ? 23.236 3.020 -22.798 1.00 90.62 242 PRO A CA 1
ATOM 1782 C C . PRO A 1 242 ? 23.829 1.615 -22.675 1.00 90.62 242 PRO A C 1
ATOM 1784 O O . PRO A 1 242 ? 24.893 1.429 -22.089 1.00 90.62 242 PRO A O 1
ATOM 1787 N N . ASN A 1 243 ? 23.177 0.634 -23.302 1.00 89.50 243 ASN A N 1
ATOM 1788 C CA . ASN A 1 243 ? 23.756 -0.694 -23.467 1.00 89.50 243 ASN A CA 1
ATOM 1789 C C . ASN A 1 243 ? 25.105 -0.602 -24.204 1.00 89.50 243 ASN A C 1
ATOM 1791 O O . ASN A 1 243 ? 25.196 0.010 -25.273 1.00 89.50 243 ASN A O 1
ATOM 1795 N N . SER A 1 244 ? 26.127 -1.270 -23.675 1.00 86.62 244 SER A N 1
ATOM 1796 C CA . SER A 1 244 ? 27.479 -1.329 -24.258 1.00 86.62 244 SER A CA 1
ATOM 1797 C C . SER A 1 244 ? 27.546 -2.056 -25.617 1.00 86.62 244 SER A C 1
ATOM 1799 O O . SER A 1 244 ? 28.516 -1.920 -26.366 1.00 86.62 244 SER A O 1
ATOM 1801 N N . GLY A 1 245 ? 26.533 -2.870 -25.938 1.00 85.12 245 GLY A N 1
ATOM 1802 C CA . GLY A 1 245 ? 26.532 -3.861 -27.017 1.00 85.12 245 GLY A CA 1
ATOM 1803 C C . GLY A 1 245 ? 27.038 -5.249 -26.595 1.00 85.12 245 GLY A C 1
ATOM 1804 O O . GLY A 1 245 ? 26.885 -6.204 -27.367 1.00 85.12 245 GLY A O 1
ATOM 1805 N N . GLY A 1 246 ? 27.604 -5.368 -25.389 1.00 79.88 246 GLY A N 1
ATOM 1806 C CA . GLY A 1 246 ? 28.040 -6.615 -24.763 1.00 79.88 246 GLY A CA 1
ATOM 1807 C C . GLY A 1 246 ? 26.873 -7.538 -24.404 1.00 79.88 246 GLY A C 1
ATOM 1808 O O . GLY A 1 246 ? 25.704 -7.139 -24.375 1.00 79.88 246 GLY A O 1
ATOM 1809 N N . ARG A 1 247 ? 27.175 -8.827 -24.214 1.00 76.19 247 ARG A N 1
ATOM 1810 C CA . ARG A 1 247 ? 26.155 -9.872 -23.962 1.00 76.19 247 ARG A CA 1
ATOM 1811 C C . ARG A 1 247 ? 26.533 -10.865 -22.873 1.00 76.19 247 ARG A C 1
ATOM 1813 O O . ARG A 1 247 ? 25.690 -11.658 -22.473 1.00 76.19 247 ARG A O 1
ATOM 1820 N N . ASP A 1 248 ? 27.783 -10.837 -22.448 1.00 72.69 248 ASP A N 1
ATOM 1821 C CA . ASP A 1 248 ? 28.444 -11.811 -21.589 1.00 72.69 248 ASP A CA 1
ATOM 1822 C C . ASP A 1 248 ? 28.621 -11.327 -20.145 1.00 72.69 248 ASP A C 1
ATOM 1824 O O . ASP A 1 248 ? 28.919 -12.139 -19.268 1.00 72.69 248 ASP A O 1
ATOM 1828 N N . GLY A 1 249 ? 28.392 -10.040 -19.869 1.00 73.44 249 GLY A N 1
ATOM 1829 C CA . GLY A 1 249 ? 28.428 -9.496 -18.506 1.00 73.44 249 GLY A CA 1
ATOM 1830 C C . GLY A 1 249 ? 29.794 -9.170 -18.012 1.00 73.44 249 GLY A C 1
ATOM 1831 O O . GLY A 1 249 ? 30.036 -9.184 -16.801 1.00 73.44 249 GLY A O 1
ATOM 1832 N N . GLU A 1 250 ? 30.689 -8.920 -18.954 1.00 75.12 250 GLU A N 1
ATOM 1833 C CA . GLU A 1 250 ? 32.020 -8.460 -18.649 1.00 75.12 250 GLU A CA 1
ATOM 1834 C C . GLU A 1 250 ? 31.963 -7.044 -18.064 1.00 75.12 250 GLU A C 1
ATOM 1836 O O . GLU A 1 250 ? 32.696 -6.743 -17.114 1.00 75.12 250 GLU A O 1
ATOM 1841 N N . PHE A 1 251 ? 31.039 -6.211 -18.557 1.00 78.06 251 PHE A N 1
ATOM 1842 C CA . PHE A 1 251 ? 30.860 -4.835 -18.113 1.00 78.06 251 PHE A CA 1
ATOM 1843 C C . PHE A 1 251 ? 29.478 -4.603 -17.499 1.00 78.06 251 PHE A C 1
ATOM 1845 O O . PHE A 1 251 ? 28.503 -5.300 -17.775 1.00 78.06 251 PHE A O 1
ATOM 1852 N N . TRP A 1 252 ? 29.392 -3.625 -16.599 1.00 77.00 252 TRP A N 1
ATOM 1853 C CA . TRP A 1 252 ? 28.147 -3.327 -15.890 1.00 77.00 252 TRP A CA 1
ATOM 1854 C C . TRP A 1 252 ? 27.074 -2.753 -16.834 1.00 77.00 252 TRP A C 1
ATOM 1856 O O . TRP A 1 252 ? 25.887 -2.998 -16.639 1.00 77.00 252 TRP A O 1
ATOM 1866 N N . ASP A 1 253 ? 27.489 -2.037 -17.878 1.00 83.06 253 ASP A N 1
ATOM 1867 C CA . ASP A 1 253 ? 26.641 -1.435 -18.906 1.00 83.06 253 ASP A CA 1
ATOM 1868 C C . ASP A 1 253 ? 26.148 -2.459 -19.945 1.00 83.06 253 ASP A C 1
ATOM 1870 O O . ASP A 1 253 ? 25.235 -2.168 -20.719 1.00 83.06 253 ASP A O 1
ATOM 1874 N N . ASP A 1 254 ? 26.642 -3.703 -19.901 1.00 83.06 254 ASP A N 1
ATOM 1875 C CA . ASP A 1 254 ? 26.043 -4.834 -20.625 1.00 83.06 254 ASP A CA 1
ATOM 1876 C C . ASP A 1 254 ? 24.614 -5.125 -20.130 1.00 83.06 254 ASP A C 1
ATOM 1878 O O . ASP A 1 254 ? 23.790 -5.641 -20.887 1.00 83.06 254 ASP A O 1
ATOM 1882 N N . TYR A 1 255 ? 24.322 -4.785 -18.866 1.00 83.31 255 TYR A N 1
ATOM 1883 C CA . TYR A 1 255 ? 23.019 -4.973 -18.218 1.00 83.31 255 TYR A CA 1
ATOM 1884 C C . TYR A 1 255 ? 22.033 -3.836 -18.473 1.00 83.31 255 TYR A C 1
ATOM 1886 O O . TYR A 1 255 ? 20.856 -3.963 -18.132 1.00 83.31 255 TYR A O 1
ATOM 1894 N N . CYS A 1 256 ? 22.477 -2.739 -19.082 1.00 89.19 256 CYS A N 1
ATOM 1895 C CA . CYS A 1 256 ? 21.581 -1.660 -19.463 1.00 89.19 256 CYS A CA 1
ATOM 1896 C C . CYS A 1 256 ? 20.788 -2.042 -20.719 1.00 89.19 256 CYS A C 1
ATOM 1898 O O . CYS A 1 256 ? 21.321 -2.697 -21.610 1.00 89.19 256 CYS A O 1
ATOM 1900 N N . THR A 1 257 ? 19.521 -1.651 -20.821 1.00 91.56 257 THR A N 1
ATOM 1901 C CA . THR A 1 257 ? 18.627 -2.031 -21.929 1.00 91.56 257 THR A CA 1
ATOM 1902 C C . THR A 1 257 ? 18.534 -0.950 -22.999 1.00 91.56 257 THR A C 1
ATOM 1904 O O . THR A 1 257 ? 18.276 -1.252 -24.163 1.00 91.56 257 THR A O 1
ATOM 1907 N N . PHE A 1 258 ? 18.775 0.315 -22.647 1.00 92.88 258 PHE A N 1
ATOM 1908 C CA . PHE A 1 258 ? 18.565 1.425 -23.569 1.00 92.88 258 PHE A CA 1
ATOM 1909 C C . PHE A 1 258 ? 19.498 1.369 -24.788 1.00 92.88 258 PHE A C 1
ATOM 1911 O O . PHE A 1 258 ? 20.724 1.324 -24.660 1.00 92.88 258 PHE A O 1
ATOM 1918 N N . THR A 1 259 ? 18.911 1.460 -25.985 1.00 92.75 259 THR A N 1
ATOM 1919 C CA . THR A 1 259 ? 19.631 1.596 -27.256 1.00 92.75 259 THR A CA 1
ATOM 1920 C C . THR A 1 259 ? 19.096 2.761 -28.084 1.00 92.75 259 THR A C 1
ATOM 1922 O O . THR A 1 259 ? 17.885 2.944 -28.236 1.00 92.75 259 THR A O 1
ATOM 1925 N N . GLU A 1 260 ? 20.015 3.513 -28.698 1.00 92.50 260 GLU A N 1
ATOM 1926 C CA . GLU A 1 260 ? 19.683 4.658 -29.563 1.00 92.50 260 GLU A CA 1
ATOM 1927 C C . GLU A 1 260 ? 18.884 4.250 -30.807 1.00 92.50 260 GLU A C 1
ATOM 1929 O O . GLU A 1 260 ? 17.973 4.954 -31.239 1.00 92.50 260 GLU A O 1
ATOM 1934 N N . ALA A 1 261 ? 19.212 3.096 -31.388 1.00 94.44 261 ALA A N 1
ATOM 1935 C CA . ALA A 1 261 ? 18.496 2.544 -32.529 1.00 94.44 261 ALA A CA 1
ATOM 1936 C C . 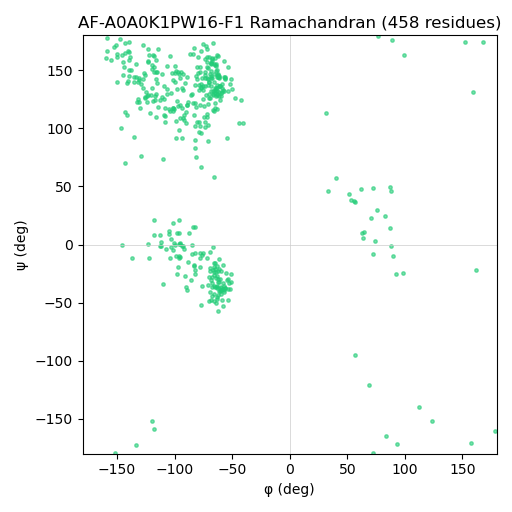ALA A 1 261 ? 17.492 1.466 -32.081 1.00 94.44 261 ALA A C 1
ATOM 1938 O O . ALA A 1 261 ? 17.772 0.755 -31.108 1.00 94.44 261 ALA A O 1
ATOM 1939 N N . PRO A 1 262 ? 16.370 1.305 -32.813 1.00 95.12 262 PRO A N 1
ATOM 1940 C CA . PRO A 1 262 ? 15.480 0.159 -32.659 1.00 95.12 262 PRO A CA 1
ATOM 1941 C C . PRO A 1 262 ? 16.230 -1.170 -32.725 1.00 95.12 262 PRO A C 1
ATOM 1943 O O . PRO A 1 262 ? 17.163 -1.331 -33.519 1.00 95.12 262 PRO A O 1
ATOM 1946 N N . GLY A 1 263 ? 15.818 -2.131 -31.906 1.00 91.12 263 GLY A N 1
ATOM 1947 C CA . GLY A 1 263 ? 16.509 -3.408 -31.803 1.00 91.12 263 GLY A CA 1
ATOM 1948 C C . GLY A 1 263 ? 15.907 -4.355 -30.776 1.00 91.12 263 GLY A C 1
ATOM 1949 O O . GLY A 1 263 ? 14.759 -4.228 -30.372 1.00 91.12 263 GLY A O 1
ATOM 1950 N N . ARG A 1 264 ? 16.712 -5.334 -30.347 1.00 86.38 264 ARG A N 1
ATOM 1951 C CA . ARG A 1 264 ? 16.253 -6.436 -29.482 1.00 86.38 264 ARG A CA 1
ATOM 1952 C C . ARG A 1 264 ? 15.717 -6.000 -28.113 1.00 86.38 264 ARG A C 1
ATOM 1954 O O . ARG A 1 264 ? 15.023 -6.784 -27.487 1.00 86.38 264 ARG A O 1
ATOM 1961 N N . PHE A 1 265 ? 16.081 -4.806 -27.650 1.00 89.81 265 PHE A N 1
ATOM 1962 C CA . PHE A 1 265 ? 15.693 -4.289 -26.339 1.00 89.81 265 PHE A CA 1
ATOM 1963 C C . PHE A 1 265 ? 14.449 -3.400 -26.382 1.00 89.81 265 PHE A C 1
ATOM 1965 O O . PHE A 1 265 ? 14.044 -2.906 -25.342 1.00 89.81 265 PHE A O 1
ATOM 1972 N N . ASP A 1 266 ? 13.835 -3.196 -27.550 1.00 92.75 266 ASP A N 1
ATOM 1973 C CA . ASP A 1 266 ? 12.723 -2.252 -27.713 1.00 92.75 266 ASP A CA 1
ATOM 1974 C C . ASP A 1 266 ? 11.541 -2.530 -26.780 1.00 92.75 266 ASP A C 1
ATOM 1976 O O . ASP A 1 266 ? 10.961 -1.584 -26.248 1.00 92.75 266 ASP A O 1
ATOM 1980 N N . ASP A 1 267 ? 11.246 -3.806 -26.542 1.00 91.81 267 ASP A N 1
ATOM 1981 C CA . ASP A 1 267 ? 10.173 -4.235 -25.645 1.00 91.81 267 ASP A CA 1
ATOM 1982 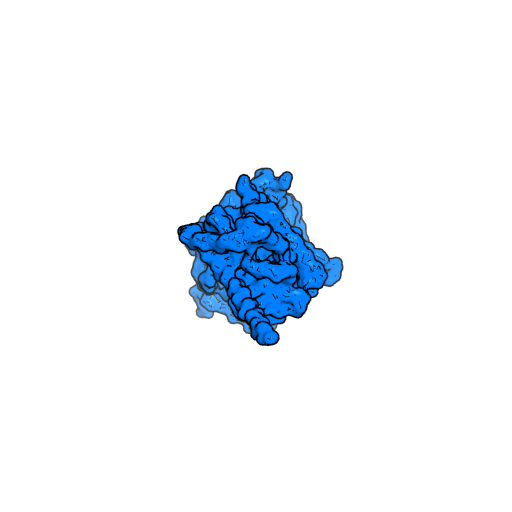C C . ASP A 1 267 ? 10.659 -4.466 -24.206 1.00 91.81 267 ASP A C 1
ATOM 1984 O O . ASP A 1 267 ? 9.854 -4.772 -23.337 1.00 91.81 267 ASP A O 1
ATOM 1988 N N . TYR A 1 268 ? 11.957 -4.336 -23.920 1.00 92.25 268 TYR A N 1
ATOM 1989 C CA . TYR A 1 268 ? 12.485 -4.481 -22.562 1.00 92.25 268 TYR A CA 1
ATOM 1990 C C . TYR A 1 268 ? 12.258 -3.216 -21.751 1.00 92.25 268 TYR A C 1
ATOM 1992 O O . TYR A 1 268 ? 12.317 -2.123 -22.321 1.00 92.25 268 TYR A O 1
ATOM 2000 N N . PRO A 1 269 ? 12.039 -3.340 -20.431 1.00 94.06 269 PRO A N 1
ATOM 2001 C CA . PRO A 1 269 ? 11.930 -2.177 -19.574 1.00 94.06 269 PRO A CA 1
ATOM 2002 C C . PRO A 1 269 ? 13.225 -1.363 -19.623 1.00 94.06 269 PRO A C 1
ATOM 2004 O O . PRO A 1 269 ? 14.335 -1.909 -19.613 1.00 94.06 269 PRO A O 1
ATOM 2007 N N . VAL A 1 270 ? 13.088 -0.043 -19.719 1.00 94.56 270 VAL A N 1
ATOM 2008 C CA . VAL A 1 270 ? 14.222 0.873 -19.656 1.00 94.56 270 VAL A CA 1
ATOM 2009 C C . VAL A 1 270 ? 14.797 0.855 -18.241 1.00 94.56 270 VAL A C 1
ATOM 2011 O O . VAL A 1 270 ? 14.068 0.968 -17.259 1.00 94.56 270 VAL A O 1
ATOM 2014 N N . ASN A 1 271 ? 16.114 0.716 -18.139 1.00 92.62 271 ASN A N 1
ATOM 2015 C CA . ASN A 1 271 ? 16.856 0.737 -16.882 1.00 92.62 271 ASN A CA 1
ATOM 2016 C C . ASN A 1 271 ? 18.095 1.644 -17.016 1.00 92.62 271 ASN A C 1
ATOM 2018 O O . ASN A 1 271 ? 18.263 2.339 -18.022 1.00 92.62 271 ASN A O 1
ATOM 2022 N N . CYS A 1 272 ? 18.962 1.652 -16.003 1.00 91.44 272 CYS A N 1
ATOM 2023 C CA . CYS A 1 272 ? 20.192 2.453 -15.973 1.00 91.44 272 CYS A CA 1
ATOM 2024 C C . CYS A 1 272 ? 19.954 3.958 -16.180 1.00 91.44 272 CYS A C 1
ATOM 2026 O O . CYS A 1 272 ? 20.743 4.646 -16.834 1.00 91.44 272 CYS A O 1
ATOM 2028 N N . LEU A 1 273 ? 18.854 4.465 -15.623 1.00 91.69 273 LEU A N 1
ATOM 2029 C CA . LEU A 1 273 ? 18.499 5.877 -15.625 1.00 91.69 273 LEU A CA 1
ATOM 2030 C C . LEU A 1 273 ? 18.475 6.438 -14.195 1.00 91.69 273 LEU A C 1
ATOM 2032 O O . LEU A 1 273 ? 18.022 5.739 -13.281 1.00 91.69 273 LEU A O 1
ATOM 2036 N N . PRO A 1 274 ? 18.929 7.690 -13.997 1.00 93.12 274 PRO A N 1
ATOM 2037 C CA . PRO A 1 274 ? 18.835 8.350 -12.705 1.00 93.12 274 PRO A CA 1
ATOM 2038 C C . PRO A 1 274 ? 17.376 8.660 -12.360 1.00 93.12 274 PRO A C 1
ATOM 2040 O O . PRO A 1 274 ? 16.535 8.818 -13.258 1.00 93.12 274 PRO A O 1
ATOM 2043 N N . TRP A 1 275 ? 17.078 8.799 -11.068 1.00 94.44 275 TRP A N 1
ATOM 2044 C CA . TRP A 1 275 ? 15.721 9.090 -10.593 1.00 94.44 275 TRP A CA 1
ATOM 2045 C C . TRP A 1 275 ? 15.169 10.386 -11.207 1.00 94.44 275 TRP A C 1
ATOM 2047 O O . TRP A 1 275 ? 14.020 10.450 -11.648 1.00 94.44 275 TRP A O 1
ATOM 2057 N N . SER A 1 276 ? 16.010 11.406 -11.357 1.00 92.88 276 SER A N 1
ATOM 2058 C CA . SER A 1 276 ? 15.638 12.668 -12.000 1.00 92.88 276 SER A CA 1
ATOM 2059 C C . SER A 1 276 ? 15.183 12.500 -13.459 1.00 92.88 276 SER A C 1
ATOM 2061 O O . SER A 1 276 ? 14.224 13.151 -13.884 1.00 92.88 276 SER A O 1
ATOM 2063 N N . ALA A 1 277 ? 15.806 11.603 -14.231 1.00 94.25 277 ALA A N 1
ATOM 2064 C CA . ALA A 1 277 ? 15.397 11.301 -15.606 1.00 94.25 277 ALA A CA 1
ATOM 2065 C C . ALA A 1 277 ? 14.139 10.420 -15.662 1.00 94.25 277 ALA A C 1
ATOM 2067 O O . ALA A 1 277 ? 13.304 10.609 -16.552 1.00 94.25 277 ALA A O 1
ATOM 2068 N N . ALA A 1 278 ? 13.998 9.488 -14.715 1.00 95.88 278 ALA A N 1
ATOM 2069 C CA . ALA A 1 278 ? 12.804 8.671 -14.513 1.00 95.88 278 ALA A CA 1
ATOM 2070 C C . ALA A 1 278 ? 11.570 9.546 -14.259 1.00 95.88 278 ALA A C 1
ATOM 2072 O O . ALA A 1 278 ? 10.576 9.481 -14.985 1.00 95.88 278 ALA A O 1
ATOM 2073 N N . ARG A 1 279 ? 11.678 10.447 -13.282 1.00 96.38 279 ARG A N 1
ATOM 2074 C CA . ARG A 1 279 ? 10.613 11.376 -12.929 1.00 96.38 279 ARG A CA 1
ATOM 2075 C C . ARG A 1 279 ? 10.271 12.330 -14.065 1.00 96.38 279 ARG A C 1
ATOM 2077 O O . ARG A 1 279 ? 9.100 12.498 -14.400 1.00 96.38 279 ARG A O 1
ATOM 2084 N N . ALA A 1 280 ? 11.283 12.937 -14.689 1.00 96.69 280 ALA A N 1
ATOM 2085 C CA . ALA A 1 280 ? 11.070 13.853 -15.807 1.00 96.69 280 ALA A CA 1
ATOM 2086 C C . ALA A 1 280 ? 10.302 13.189 -16.961 1.00 96.69 280 ALA A C 1
ATOM 2088 O O . ALA A 1 280 ? 9.463 13.838 -17.590 1.00 96.69 280 ALA A O 1
ATOM 2089 N N . TYR A 1 281 ? 10.548 11.897 -17.211 1.00 97.75 281 TYR A N 1
ATOM 2090 C CA . TYR A 1 281 ? 9.780 11.128 -18.181 1.00 97.75 281 TYR A CA 1
ATOM 2091 C C . TYR A 1 281 ? 8.303 11.044 -17.789 1.00 97.75 281 TYR A C 1
ATOM 2093 O O . TYR A 1 281 ? 7.470 11.527 -18.554 1.00 97.75 281 TYR A O 1
ATOM 2101 N N . CYS A 1 282 ? 7.966 10.535 -16.600 1.00 98.25 282 CYS A N 1
ATOM 2102 C CA . CYS A 1 282 ? 6.564 10.395 -16.191 1.00 98.25 282 CYS A CA 1
ATOM 2103 C C . CYS A 1 282 ? 5.816 11.736 -16.157 1.00 98.25 282 CYS A C 1
ATOM 2105 O O . CYS A 1 282 ? 4.696 11.830 -16.665 1.00 98.25 282 CYS A O 1
ATOM 2107 N N . VAL A 1 283 ? 6.473 12.805 -15.693 1.00 98.19 283 VAL A N 1
ATOM 2108 C CA . VAL A 1 283 ? 5.927 14.172 -15.739 1.00 98.19 283 VAL A CA 1
ATOM 2109 C C . VAL A 1 283 ? 5.633 14.618 -17.172 1.00 98.19 283 VAL A C 1
ATOM 2111 O O . VAL A 1 283 ? 4.573 15.183 -17.441 1.00 98.19 283 VAL A O 1
ATOM 2114 N N . SER A 1 284 ? 6.527 14.333 -18.122 1.00 97.38 284 SER A N 1
ATOM 2115 C CA . SER A 1 284 ? 6.304 14.669 -19.535 1.00 97.38 284 SER A CA 1
ATOM 2116 C C . SER A 1 284 ? 5.147 13.893 -20.177 1.00 97.38 284 SER A C 1
ATOM 2118 O O . SER A 1 284 ? 4.552 14.388 -21.134 1.00 97.38 284 SER A O 1
ATOM 2120 N N . GLN A 1 285 ? 4.793 12.724 -19.630 1.00 96.88 285 GLN A N 1
ATOM 2121 C CA . GLN A 1 285 ? 3.635 11.935 -20.060 1.00 96.88 285 GLN A CA 1
ATOM 2122 C C . GLN A 1 285 ? 2.321 12.388 -19.394 1.00 96.88 285 GLN A C 1
ATOM 2124 O O . GLN A 1 285 ? 1.264 11.833 -19.683 1.00 96.88 285 GLN A O 1
ATOM 2129 N N . GLY A 1 286 ? 2.359 13.403 -18.522 1.00 95.81 286 GLY A N 1
ATOM 2130 C CA . GLY A 1 286 ? 1.188 13.909 -17.799 1.00 95.81 286 GLY A CA 1
ATOM 2131 C C . GLY A 1 286 ? 0.885 13.181 -16.484 1.00 95.81 286 GLY A C 1
ATOM 2132 O O . GLY A 1 286 ? -0.210 13.351 -15.949 1.00 95.81 286 GLY A O 1
ATOM 2133 N N . GLY A 1 287 ? 1.829 12.383 -15.979 1.00 96.75 287 GLY A N 1
ATOM 2134 C CA . GLY A 1 287 ? 1.769 11.699 -14.686 1.00 96.75 287 GLY A CA 1
ATOM 2135 C C . GLY A 1 287 ? 2.914 12.107 -13.753 1.00 96.75 287 GLY A C 1
ATOM 2136 O O . GLY A 1 287 ? 3.441 13.212 -13.847 1.00 96.75 287 GLY A O 1
ATOM 2137 N N . ASP A 1 288 ? 3.310 11.209 -12.858 1.00 98.31 288 ASP A N 1
ATOM 2138 C CA . ASP A 1 288 ? 4.548 11.256 -12.064 1.00 98.31 288 ASP A CA 1
ATOM 2139 C C . ASP A 1 288 ? 4.965 9.799 -11.742 1.00 98.31 288 ASP A C 1
ATOM 2141 O O . ASP A 1 288 ? 4.315 8.848 -12.190 1.00 98.31 288 ASP A O 1
ATOM 2145 N N . LEU A 1 289 ? 6.058 9.595 -11.008 1.00 98.56 289 LEU A N 1
ATOM 2146 C CA . LEU A 1 289 ? 6.376 8.280 -10.436 1.00 98.56 289 LEU A CA 1
ATOM 2147 C C . LEU A 1 289 ? 5.324 7.877 -9.390 1.00 98.56 289 LEU A C 1
ATOM 2149 O O . LEU A 1 289 ? 4.708 8.740 -8.761 1.00 98.56 289 LEU A O 1
ATOM 2153 N N . LEU A 1 290 ? 5.149 6.569 -9.163 1.00 98.75 290 LEU A N 1
ATOM 2154 C CA . LEU A 1 290 ? 4.329 6.088 -8.046 1.00 98.75 290 LEU A CA 1
ATOM 2155 C C . LEU A 1 290 ? 4.918 6.556 -6.715 1.00 98.75 290 LEU A C 1
ATOM 2157 O O . LEU A 1 290 ? 6.136 6.547 -6.529 1.00 98.75 290 LEU A O 1
ATOM 2161 N N . THR A 1 291 ? 4.055 6.879 -5.757 1.00 98.69 291 THR A N 1
ATOM 2162 C CA . THR A 1 291 ? 4.484 6.996 -4.361 1.00 98.69 291 THR A CA 1
ATOM 2163 C C . THR A 1 291 ? 4.783 5.617 -3.782 1.00 98.69 291 THR A C 1
ATOM 2165 O O . THR A 1 291 ? 4.317 4.583 -4.272 1.00 98.69 291 THR A O 1
ATOM 2168 N N . GLU A 1 292 ? 5.523 5.584 -2.682 1.00 97.81 292 GLU A N 1
ATOM 2169 C CA . GLU A 1 292 ? 5.849 4.353 -1.983 1.00 97.81 292 GLU A CA 1
ATOM 2170 C C . GLU A 1 292 ? 4.592 3.616 -1.499 1.00 97.81 292 GLU A C 1
ATOM 2172 O O . GLU A 1 292 ? 4.490 2.391 -1.619 1.00 97.81 292 GLU A O 1
ATOM 2177 N N . ALA A 1 293 ? 3.600 4.374 -1.027 1.00 97.69 293 ALA A N 1
ATOM 2178 C CA . ALA A 1 293 ? 2.310 3.830 -0.636 1.00 97.69 293 ALA A CA 1
ATOM 2179 C C . ALA A 1 293 ? 1.492 3.324 -1.829 1.00 97.69 293 ALA A C 1
ATOM 2181 O O . ALA A 1 293 ? 0.895 2.253 -1.729 1.00 97.69 293 ALA A O 1
ATOM 2182 N N . GLN A 1 294 ? 1.486 4.040 -2.958 1.00 98.56 294 GLN A N 1
ATOM 2183 C CA . GLN A 1 294 ? 0.810 3.589 -4.179 1.00 98.56 294 GLN A CA 1
ATOM 2184 C C . GLN A 1 294 ? 1.414 2.284 -4.709 1.00 98.56 294 GLN A C 1
ATOM 2186 O O . GLN A 1 294 ? 0.665 1.371 -5.064 1.00 98.56 294 GLN A O 1
ATOM 2191 N N . LYS A 1 295 ? 2.750 2.168 -4.722 1.00 98.44 295 LYS A N 1
ATOM 2192 C CA . LYS A 1 295 ? 3.434 0.955 -5.189 1.00 98.44 295 LYS A CA 1
ATOM 2193 C C . LYS A 1 295 ? 3.148 -0.239 -4.286 1.00 98.44 295 LYS A C 1
ATOM 2195 O O . LYS A 1 295 ? 2.742 -1.280 -4.787 1.00 98.44 295 LYS A O 1
ATOM 2200 N N . GLU A 1 296 ? 3.271 -0.099 -2.963 1.00 97.69 296 GLU A N 1
ATOM 2201 C CA . GLU A 1 296 ? 2.967 -1.217 -2.055 1.00 97.69 296 GLU A CA 1
ATOM 2202 C C . GLU A 1 296 ? 1.482 -1.612 -2.100 1.00 97.69 296 GLU A C 1
ATOM 2204 O O . GLU A 1 296 ? 1.141 -2.796 -2.049 1.00 97.69 296 GLU A O 1
ATOM 2209 N N . TYR A 1 297 ? 0.582 -0.638 -2.236 1.00 97.00 297 TYR A N 1
ATOM 2210 C CA . TYR A 1 297 ? -0.842 -0.905 -2.405 1.00 97.00 297 TYR A CA 1
ATOM 2211 C C . TYR A 1 297 ? -1.102 -1.770 -3.644 1.00 97.00 297 TYR A C 1
ATOM 2213 O O . TYR A 1 297 ? -1.781 -2.794 -3.549 1.00 97.00 297 TYR A O 1
ATOM 2221 N N . LEU A 1 298 ? -0.503 -1.412 -4.781 1.00 97.38 298 LEU A N 1
ATOM 2222 C CA . LEU A 1 298 ? -0.601 -2.159 -6.032 1.00 97.38 298 LEU A CA 1
ATOM 2223 C C . LEU A 1 298 ? 0.029 -3.561 -5.928 1.00 97.38 298 LEU A C 1
ATOM 2225 O O . LEU A 1 298 ? -0.644 -4.553 -6.221 1.00 97.38 298 LEU A O 1
ATOM 2229 N N . ASP A 1 299 ? 1.266 -3.656 -5.436 1.00 96.44 299 ASP A N 1
ATOM 2230 C CA . ASP A 1 299 ? 2.032 -4.909 -5.317 1.00 96.44 299 ASP A CA 1
ATOM 2231 C C . ASP A 1 299 ? 1.393 -5.900 -4.342 1.00 96.44 299 ASP A C 1
ATOM 2233 O O . ASP A 1 299 ? 1.490 -7.115 -4.502 1.00 96.44 299 ASP A O 1
ATOM 2237 N N . SER A 1 300 ? 0.683 -5.387 -3.338 1.00 93.88 300 SER A N 1
ATOM 2238 C CA . SER A 1 300 ? -0.065 -6.187 -2.368 1.00 93.88 300 SER A CA 1
ATOM 2239 C C . SER A 1 300 ? -1.462 -6.592 -2.862 1.00 93.88 300 SER A C 1
ATOM 2241 O O . SER A 1 300 ? -2.323 -7.002 -2.071 1.00 93.88 300 SER A O 1
ATOM 2243 N N . ALA A 1 301 ? -1.711 -6.457 -4.172 1.00 93.38 301 ALA A N 1
ATOM 2244 C CA . ALA A 1 301 ? -2.984 -6.708 -4.843 1.00 93.38 301 ALA A CA 1
ATOM 2245 C C . ALA A 1 301 ? -4.164 -5.959 -4.211 1.00 93.38 301 ALA A C 1
ATOM 2247 O O . ALA A 1 301 ? -5.274 -6.502 -4.104 1.00 93.38 301 ALA A O 1
ATOM 2248 N N . LEU A 1 302 ? -3.896 -4.722 -3.780 1.00 93.25 302 LEU A N 1
ATOM 2249 C CA . LEU A 1 302 ? -4.796 -3.816 -3.070 1.00 93.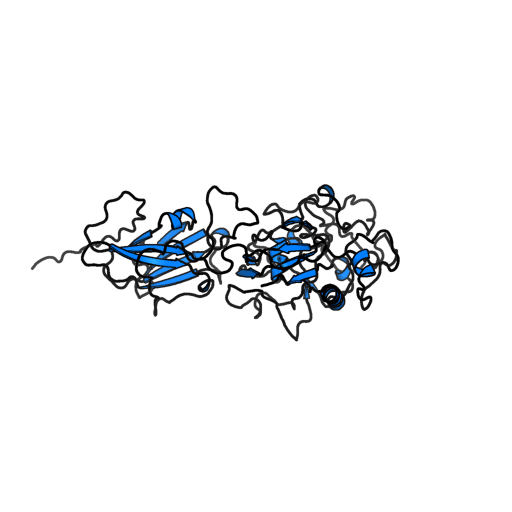25 302 LEU A CA 1
ATOM 2250 C C . LEU A 1 302 ? -5.261 -4.342 -1.704 1.00 93.25 302 LEU A C 1
ATOM 2252 O O . LEU A 1 302 ? -6.194 -3.792 -1.120 1.00 93.25 302 LEU A O 1
ATOM 2256 N N . ARG A 1 303 ? -4.678 -5.436 -1.204 1.00 85.00 303 ARG A N 1
ATOM 2257 C CA . ARG A 1 303 ? -5.196 -6.214 -0.065 1.00 85.00 303 ARG A CA 1
ATOM 2258 C C . ARG A 1 303 ? -4.212 -6.357 1.094 1.00 85.00 303 ARG A C 1
ATOM 2260 O O . ARG A 1 303 ? -4.564 -6.981 2.090 1.00 85.00 303 ARG A O 1
ATOM 2267 N N . GLY A 1 304 ? -3.010 -5.788 0.995 1.00 86.75 304 GLY A N 1
ATOM 2268 C CA . GLY A 1 304 ? -1.965 -5.993 2.002 1.00 86.75 304 GLY A CA 1
ATOM 2269 C C . GLY A 1 304 ? -1.394 -7.417 1.980 1.00 86.75 304 GLY A C 1
ATOM 2270 O O . GLY A 1 304 ? -0.882 -7.895 2.991 1.00 86.75 304 GLY A O 1
ATOM 2271 N N . TYR A 1 305 ? -1.519 -8.127 0.851 1.00 88.69 305 TYR A N 1
ATOM 2272 C CA . TYR A 1 305 ? -0.834 -9.399 0.646 1.00 88.69 305 TYR A CA 1
ATOM 2273 C C . TYR A 1 305 ? 0.675 -9.202 0.470 1.00 88.69 305 TYR A C 1
ATOM 2275 O O . TYR A 1 305 ? 1.103 -8.167 -0.038 1.00 88.69 305 TYR A O 1
ATOM 2283 N N . PRO A 1 306 ? 1.498 -10.200 0.838 1.00 89.19 306 PRO A N 1
ATOM 2284 C CA . PRO A 1 306 ? 2.940 -10.100 0.651 1.00 89.19 306 PRO A CA 1
ATOM 2285 C C . PRO A 1 306 ? 3.356 -10.138 -0.827 1.00 89.19 306 PRO A C 1
ATOM 2287 O O . PRO A 1 306 ? 4.432 -9.641 -1.141 1.00 89.19 306 PRO A O 1
ATOM 2290 N N . PHE A 1 307 ? 2.531 -10.692 -1.724 1.00 92.81 307 PHE A N 1
ATOM 2291 C CA . PHE A 1 307 ? 2.778 -10.746 -3.171 1.00 92.81 307 PHE A CA 1
ATOM 2292 C C . PHE A 1 307 ? 1.488 -10.459 -3.965 1.00 92.81 307 PHE A C 1
ATOM 2294 O O . PHE A 1 307 ? 0.393 -10.685 -3.428 1.00 92.81 307 PHE A O 1
ATOM 2301 N N . PRO A 1 308 ? 1.575 -10.092 -5.262 1.00 93.25 308 PRO A N 1
ATOM 2302 C CA . PRO A 1 308 ? 0.404 -9.839 -6.115 1.00 93.25 308 PRO A CA 1
ATOM 2303 C C . PRO A 1 308 ? -0.590 -11.015 -6.193 1.00 93.25 308 PRO A C 1
ATOM 2305 O O . PRO A 1 308 ? -1.791 -10.846 -6.438 1.00 93.25 308 PRO A O 1
ATOM 2308 N N . TRP A 1 309 ? -0.100 -12.234 -5.948 1.00 92.25 309 TRP A N 1
ATOM 2309 C CA . TRP A 1 309 ? -0.879 -13.474 -5.958 1.00 92.25 309 TRP A CA 1
ATOM 2310 C C . TRP A 1 309 ? -1.281 -13.999 -4.573 1.00 92.25 309 TRP A C 1
ATOM 2312 O O . TRP A 1 309 ? -1.938 -15.037 -4.496 1.00 92.25 309 TRP A O 1
ATOM 2322 N N . GLY A 1 310 ? -0.942 -13.306 -3.483 1.00 90.25 310 GLY A N 1
ATOM 2323 C CA . GLY A 1 310 ? -1.304 -13.705 -2.122 1.00 90.25 310 GLY A CA 1
ATOM 2324 C C . GLY A 1 310 ? -0.107 -14.128 -1.275 1.00 90.25 310 GLY A C 1
ATOM 2325 O O . GLY A 1 310 ? 0.936 -13.489 -1.309 1.00 90.25 310 GLY A O 1
ATOM 2326 N N . TYR A 1 311 ? -0.282 -15.182 -0.474 1.00 88.81 311 TYR A N 1
ATOM 2327 C CA . TYR A 1 311 ? 0.678 -15.606 0.559 1.00 88.81 311 TYR A CA 1
ATOM 2328 C C . TYR A 1 311 ? 1.658 -16.696 0.115 1.00 88.81 311 TYR A C 1
ATOM 2330 O O . TYR A 1 311 ? 2.613 -16.994 0.837 1.00 88.81 311 TYR A O 1
ATOM 2338 N N . ASP A 1 312 ? 1.422 -17.311 -1.046 1.00 90.56 312 ASP A N 1
ATOM 2339 C CA . ASP A 1 312 ? 2.289 -18.368 -1.556 1.00 90.56 312 ASP A CA 1
ATOM 2340 C C . ASP A 1 312 ? 3.687 -17.811 -1.823 1.00 90.56 312 ASP A C 1
ATOM 2342 O O . ASP A 1 312 ? 3.848 -16.801 -2.513 1.00 90.56 312 ASP A O 1
ATOM 2346 N N . ARG A 1 313 ? 4.707 -18.487 -1.283 1.00 89.38 313 ARG A N 1
ATOM 2347 C CA . ARG A 1 313 ? 6.103 -18.087 -1.482 1.00 89.38 313 ARG A CA 1
ATOM 2348 C C . ARG A 1 313 ? 6.446 -18.083 -2.980 1.00 89.38 313 ARG A C 1
ATOM 2350 O O . ARG A 1 313 ? 6.084 -19.047 -3.655 1.00 89.38 313 ARG A O 1
ATOM 2357 N N . PRO A 1 314 ? 7.191 -17.077 -3.475 1.00 90.19 314 PRO A N 1
ATOM 2358 C CA . PRO A 1 314 ? 7.572 -17.003 -4.875 1.00 90.19 314 PRO A CA 1
ATOM 2359 C C . PRO A 1 314 ? 8.418 -18.200 -5.292 1.00 90.19 314 PRO A C 1
ATOM 2361 O O . PRO A 1 314 ? 9.364 -18.589 -4.599 1.00 90.19 314 PRO A O 1
ATOM 2364 N N . THR A 1 315 ? 8.101 -18.742 -6.459 1.00 90.38 315 THR A N 1
ATOM 2365 C CA . THR A 1 315 ? 8.931 -19.693 -7.195 1.00 90.38 315 THR A CA 1
ATOM 2366 C C . THR A 1 315 ? 9.401 -19.072 -8.508 1.00 90.38 315 THR A C 1
ATOM 2368 O O . THR A 1 315 ? 8.874 -18.057 -8.958 1.00 90.38 315 THR A O 1
ATOM 2371 N N . CYS A 1 316 ? 10.358 -19.718 -9.175 1.00 87.00 316 CYS A N 1
ATOM 2372 C CA . CYS A 1 316 ? 10.874 -19.268 -10.471 1.00 87.00 316 CYS A CA 1
ATOM 2373 C C . CYS A 1 316 ? 9.826 -19.228 -11.600 1.00 87.00 316 CYS A C 1
ATOM 2375 O O . CYS A 1 316 ? 10.116 -18.693 -12.666 1.00 87.00 316 CYS A O 1
ATOM 2377 N N . ALA A 1 317 ? 8.647 -19.829 -11.394 1.00 88.19 317 ALA A N 1
ATOM 2378 C CA . ALA A 1 317 ? 7.530 -19.809 -12.338 1.00 88.19 317 ALA A CA 1
ATOM 2379 C C . ALA A 1 317 ? 6.495 -18.715 -12.023 1.00 88.19 317 ALA A C 1
ATOM 2381 O O . ALA A 1 317 ? 5.592 -18.486 -12.824 1.00 88.19 317 ALA A O 1
ATOM 2382 N N . ASP A 1 318 ? 6.585 -18.082 -10.851 1.00 90.62 318 ASP A N 1
ATOM 2383 C CA . ASP A 1 318 ? 5.621 -17.067 -10.429 1.00 90.62 318 ASP A CA 1
ATOM 2384 C C . ASP A 1 318 ? 6.042 -15.667 -10.875 1.00 90.62 318 ASP A C 1
ATOM 2386 O O . ASP A 1 318 ? 5.166 -14.885 -11.233 1.00 90.62 318 ASP A O 1
ATOM 2390 N N . ALA A 1 319 ? 7.348 -15.375 -10.866 1.00 90.38 319 ALA A N 1
ATOM 2391 C CA . ALA A 1 319 ? 7.895 -14.084 -11.266 1.00 90.38 319 ALA A CA 1
ATOM 2392 C C . ALA A 1 319 ? 9.385 -14.147 -11.656 1.00 90.38 319 ALA A C 1
ATOM 2394 O O . ALA A 1 319 ? 10.048 -15.186 -11.560 1.00 90.38 319 ALA A O 1
ATOM 2395 N N . VAL A 1 320 ? 9.923 -13.004 -12.083 1.00 89.19 320 VAL A N 1
ATOM 2396 C CA . VAL A 1 320 ? 11.283 -12.843 -12.614 1.00 89.19 320 VAL A CA 1
ATOM 2397 C C . VAL A 1 320 ? 12.230 -12.423 -11.492 1.00 89.19 320 VAL A C 1
ATOM 2399 O O . VAL A 1 320 ? 12.392 -11.242 -11.199 1.00 89.19 320 VAL A O 1
ATOM 2402 N N . LEU A 1 321 ? 12.851 -13.400 -10.841 1.00 88.31 321 LEU A N 1
ATOM 2403 C CA . LEU A 1 321 ? 13.678 -13.212 -9.642 1.00 88.31 321 LEU A CA 1
ATOM 2404 C C . LEU A 1 321 ? 14.880 -14.160 -9.664 1.00 88.31 321 LEU A C 1
ATOM 2406 O O . LEU A 1 321 ? 14.856 -15.129 -10.410 1.00 88.31 321 LEU A O 1
ATOM 2410 N N . ALA A 1 322 ? 15.904 -13.931 -8.838 1.00 85.44 322 ALA A N 1
ATOM 2411 C CA . ALA A 1 322 ? 17.058 -14.831 -8.658 1.00 85.44 322 ALA A CA 1
ATOM 2412 C C . ALA A 1 322 ? 17.786 -15.280 -9.947 1.00 85.44 322 ALA A C 1
ATOM 2414 O O . ALA A 1 322 ? 18.145 -16.452 -10.116 1.00 85.44 322 ALA A O 1
ATOM 2415 N N . ARG A 1 323 ? 18.013 -14.340 -10.861 1.00 81.94 323 ARG A N 1
ATOM 2416 C CA . ARG A 1 323 ? 18.720 -14.518 -12.133 1.00 81.94 323 ARG A CA 1
ATOM 2417 C C . ARG A 1 323 ? 20.055 -13.790 -12.195 1.00 81.94 323 ARG A C 1
ATOM 2419 O O . ARG A 1 323 ? 20.725 -13.904 -13.207 1.00 81.94 323 ARG A O 1
ATOM 2426 N N . ALA A 1 324 ? 20.486 -13.053 -11.170 1.00 74.75 324 ALA A N 1
ATOM 2427 C CA . ALA A 1 324 ? 21.768 -12.346 -11.238 1.00 74.75 324 ALA A CA 1
ATOM 2428 C C . ALA A 1 324 ? 22.940 -13.331 -11.411 1.00 74.75 324 ALA A C 1
ATOM 2430 O O . ALA A 1 324 ? 23.082 -14.269 -10.618 1.00 74.75 324 ALA A O 1
ATOM 2431 N N . PRO A 1 325 ? 23.822 -13.134 -12.406 1.00 60.66 325 PRO A N 1
ATOM 2432 C CA . PRO A 1 325 ? 24.946 -14.023 -12.607 1.00 60.66 325 PRO A CA 1
ATOM 2433 C C . PRO A 1 325 ? 26.103 -13.610 -11.693 1.00 60.66 325 PRO A C 1
ATOM 2435 O O . PRO A 1 325 ? 26.155 -12.499 -11.167 1.00 60.66 325 PRO A O 1
ATOM 2438 N N . SER A 1 326 ? 27.077 -14.495 -11.502 1.00 50.75 326 SER A N 1
ATOM 2439 C CA . SER A 1 326 ? 28.321 -14.118 -10.833 1.00 50.75 326 SER A CA 1
ATOM 2440 C C . SER A 1 326 ? 29.171 -13.262 -11.778 1.00 50.75 326 SER A C 1
ATOM 2442 O O . SER A 1 326 ? 29.773 -13.823 -12.691 1.00 50.75 326 SER A O 1
ATOM 2444 N N . THR A 1 327 ? 29.271 -11.946 -11.573 1.00 48.12 327 THR A N 1
ATOM 2445 C CA . THR A 1 327 ? 30.293 -11.140 -12.265 1.00 48.12 327 THR A CA 1
ATOM 2446 C C . THR A 1 327 ? 31.570 -11.020 -11.418 1.00 48.12 327 THR A C 1
ATOM 2448 O O . THR A 1 327 ? 31.501 -10.960 -10.186 1.00 48.12 327 THR A O 1
ATOM 2451 N N . PRO A 1 328 ? 32.771 -10.961 -12.033 1.00 38.72 328 PRO A N 1
ATOM 2452 C CA . PRO A 1 328 ? 34.031 -10.709 -11.321 1.00 38.72 328 PRO A CA 1
ATOM 2453 C C . PRO A 1 328 ? 34.154 -9.269 -10.780 1.00 38.72 328 PRO A C 1
ATOM 2455 O O . PRO A 1 328 ? 35.104 -8.947 -10.056 1.00 38.72 328 PRO A O 1
ATOM 2458 N N . ALA A 1 329 ? 33.208 -8.385 -11.109 1.00 41.34 329 ALA A N 1
ATOM 2459 C CA . ALA A 1 329 ? 33.200 -6.980 -10.724 1.00 41.34 329 ALA A CA 1
ATOM 2460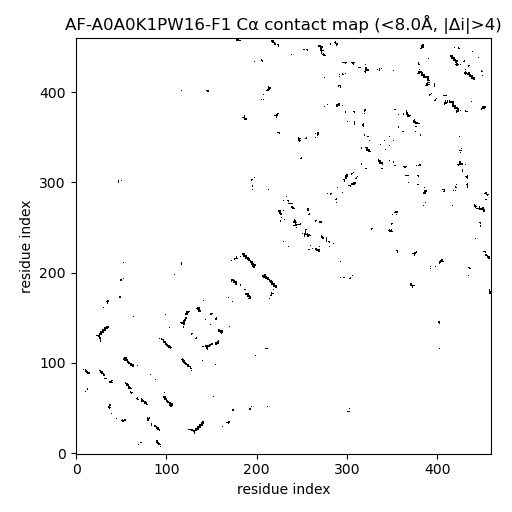 C C . ALA A 1 329 ? 32.662 -6.783 -9.290 1.00 41.34 329 ALA A C 1
ATOM 2462 O O . ALA A 1 329 ? 31.543 -6.357 -9.055 1.00 41.34 329 ALA A O 1
ATOM 2463 N N . LYS A 1 330 ? 33.510 -7.129 -8.316 1.00 40.53 330 LYS A N 1
ATOM 2464 C CA . LYS A 1 330 ? 33.614 -6.587 -6.944 1.00 40.53 330 LYS A CA 1
ATOM 2465 C C . LYS A 1 330 ? 32.323 -6.085 -6.242 1.00 40.53 330 LYS A C 1
ATOM 2467 O O . LYS A 1 330 ? 31.901 -4.953 -6.433 1.00 40.53 330 LYS A O 1
ATOM 2472 N N . ARG A 1 331 ? 31.961 -6.827 -5.178 1.00 38.91 331 ARG A N 1
ATOM 2473 C CA . ARG A 1 331 ? 31.262 -6.399 -3.933 1.00 38.91 331 ARG A CA 1
ATOM 2474 C C . ARG A 1 331 ? 29.722 -6.364 -3.908 1.00 38.91 331 ARG A C 1
ATOM 2476 O O . ARG A 1 331 ? 29.149 -5.456 -3.319 1.00 38.91 331 ARG A O 1
ATOM 2483 N N . SER A 1 332 ? 29.059 -7.433 -4.343 1.00 39.25 332 SER A N 1
ATOM 2484 C CA . SER A 1 332 ? 27.775 -7.821 -3.732 1.00 39.25 332 SER A CA 1
ATOM 2485 C C . SER A 1 332 ? 27.775 -9.317 -3.425 1.00 39.25 332 SER A C 1
ATOM 2487 O O . SER A 1 332 ? 28.048 -10.145 -4.287 1.00 39.25 332 SER A O 1
ATOM 2489 N N . THR A 1 333 ? 27.551 -9.662 -2.159 1.00 38.97 333 THR A N 1
ATOM 2490 C CA . THR A 1 333 ? 27.607 -11.027 -1.608 1.00 38.97 333 THR A CA 1
ATOM 2491 C C . THR A 1 333 ? 26.286 -11.792 -1.720 1.00 38.97 333 THR A C 1
ATOM 2493 O O . THR A 1 333 ? 26.170 -12.869 -1.144 1.00 38.97 333 THR A O 1
ATOM 2496 N N . ALA A 1 334 ? 25.295 -11.280 -2.451 1.00 44.91 334 ALA A N 1
ATOM 2497 C CA . ALA A 1 334 ? 24.037 -11.980 -2.698 1.00 44.91 334 ALA A CA 1
ATOM 2498 C C . ALA A 1 334 ? 23.961 -12.412 -4.167 1.00 44.91 334 ALA A C 1
ATOM 2500 O O . ALA A 1 334 ? 23.251 -11.827 -4.975 1.00 44.91 334 ALA A O 1
ATOM 2501 N N . ILE A 1 335 ? 24.740 -13.435 -4.518 1.00 54.47 335 ILE A N 1
ATOM 2502 C CA . ILE A 1 335 ? 24.554 -14.164 -5.773 1.00 54.47 335 ILE A CA 1
ATOM 2503 C C . ILE A 1 335 ? 23.270 -14.976 -5.593 1.00 54.47 335 ILE A C 1
ATOM 2505 O O . ILE A 1 335 ? 23.277 -15.920 -4.803 1.00 54.47 335 ILE A O 1
ATOM 2509 N N . ASN A 1 336 ? 22.185 -14.621 -6.284 1.00 63.81 336 ASN A N 1
ATOM 2510 C CA . ASN A 1 336 ? 21.018 -15.491 -6.359 1.00 63.81 336 ASN A CA 1
ATOM 2511 C C . ASN A 1 336 ? 20.788 -15.934 -7.804 1.00 63.81 336 ASN A C 1
ATOM 2513 O O . ASN A 1 336 ? 20.463 -15.125 -8.668 1.00 63.81 336 ASN A O 1
ATOM 2517 N N . ARG A 1 337 ? 21.039 -17.225 -8.033 1.00 72.94 337 ARG A N 1
ATOM 2518 C CA . ARG A 1 337 ? 21.019 -17.906 -9.334 1.00 72.94 337 ARG A CA 1
ATOM 2519 C C . ARG A 1 337 ? 19.962 -19.007 -9.378 1.00 72.94 337 ARG A C 1
ATOM 2521 O O . ARG A 1 337 ? 19.947 -19.788 -10.328 1.00 72.94 337 ARG A O 1
ATOM 2528 N N . ASP A 1 338 ? 19.122 -19.089 -8.346 1.00 79.19 338 ASP A N 1
ATOM 2529 C CA . ASP A 1 338 ? 18.181 -20.190 -8.130 1.00 79.19 338 ASP A CA 1
ATOM 2530 C C . ASP A 1 338 ? 17.180 -20.341 -9.285 1.00 79.19 338 ASP A C 1
ATOM 2532 O O . ASP A 1 338 ? 16.655 -21.430 -9.503 1.00 79.19 338 ASP A O 1
ATOM 2536 N N . CYS A 1 339 ? 16.957 -19.268 -10.050 1.00 83.19 339 CYS A N 1
ATOM 2537 C CA . CYS A 1 339 ? 16.010 -19.223 -11.157 1.00 83.19 339 CYS A CA 1
ATOM 2538 C C . CYS A 1 339 ? 16.663 -18.938 -12.517 1.00 83.19 339 CYS A C 1
ATOM 2540 O O . CYS A 1 339 ? 15.980 -18.497 -13.446 1.00 83.19 339 CYS A O 1
ATOM 2542 N N . LEU A 1 340 ? 17.972 -19.182 -12.659 1.00 77.56 340 LEU A N 1
ATOM 2543 C CA . LEU A 1 340 ? 18.610 -19.163 -13.975 1.00 77.56 340 LEU A CA 1
ATOM 2544 C C . LEU A 1 340 ? 18.063 -20.302 -14.858 1.00 77.56 340 LEU A C 1
ATOM 2546 O O . LEU A 1 340 ? 18.042 -21.446 -14.399 1.00 77.56 340 LEU A O 1
ATOM 2550 N N . PRO A 1 341 ? 17.684 -20.030 -16.125 1.00 65.12 341 PRO A N 1
ATOM 2551 C CA . PRO A 1 341 ? 17.199 -21.061 -17.050 1.00 65.12 341 PRO A CA 1
ATOM 2552 C C . PRO A 1 341 ? 18.209 -22.195 -17.285 1.00 65.12 341 PRO A C 1
ATOM 2554 O O . PRO A 1 341 ? 17.821 -23.359 -17.346 1.00 65.12 341 PRO A O 1
ATOM 2557 N N . ASP A 1 342 ? 19.500 -21.855 -17.371 1.00 68.75 342 ASP A N 1
ATOM 2558 C CA . ASP A 1 342 ? 20.616 -22.800 -17.386 1.00 68.75 342 ASP A CA 1
ATOM 2559 C C . ASP A 1 342 ? 21.788 -22.223 -16.564 1.00 68.75 342 ASP A C 1
ATOM 2561 O O . ASP A 1 342 ? 22.395 -21.229 -16.963 1.00 68.75 342 ASP A O 1
ATOM 2565 N N . PRO A 1 343 ? 22.129 -22.798 -15.398 1.00 62.53 343 PRO A N 1
ATOM 2566 C CA . PRO A 1 343 ? 23.239 -22.314 -14.582 1.00 62.53 343 PRO A CA 1
ATOM 2567 C C . PRO A 1 343 ? 24.627 -22.685 -15.145 1.00 62.53 343 PRO A C 1
ATOM 2569 O O . PRO A 1 343 ? 25.635 -22.243 -14.580 1.00 62.53 343 PRO A O 1
ATOM 2572 N N . SER A 1 344 ? 24.697 -23.508 -16.198 1.00 61.19 344 SER A N 1
ATOM 2573 C CA . SER A 1 344 ? 25.937 -24.010 -16.804 1.00 61.19 344 SER A CA 1
ATOM 2574 C C . SER A 1 344 ? 26.408 -23.233 -18.038 1.00 61.19 344 SER A C 1
ATOM 2576 O O . SER A 1 344 ? 27.599 -23.279 -18.347 1.00 61.19 344 SER A O 1
ATOM 2578 N N . GLU A 1 345 ? 25.524 -22.467 -18.679 1.00 58.50 345 GLU A N 1
ATOM 2579 C CA . GLU A 1 345 ? 25.844 -21.580 -19.804 1.00 58.50 345 GLU A CA 1
ATOM 2580 C C . GLU A 1 345 ? 26.120 -20.142 -19.313 1.00 58.50 345 GLU A C 1
ATOM 2582 O O . GLU A 1 345 ? 25.546 -19.707 -18.304 1.00 58.50 345 GLU A O 1
ATOM 2587 N N . PRO A 1 346 ? 27.002 -19.370 -19.982 1.00 59.22 346 PRO A N 1
ATOM 2588 C CA . PRO A 1 346 ? 27.120 -17.945 -19.713 1.00 59.22 346 PRO A CA 1
ATOM 2589 C C . PRO A 1 346 ? 25.762 -17.274 -19.990 1.00 59.22 346 PRO A C 1
ATOM 2591 O O . PRO A 1 346 ? 25.168 -17.511 -21.044 1.00 59.22 346 PRO A O 1
ATOM 2594 N N . PRO A 1 347 ? 25.239 -16.463 -19.057 1.00 60.62 347 PRO A N 1
ATOM 2595 C CA . PRO A 1 347 ? 23.921 -15.874 -19.221 1.00 60.62 347 PRO A CA 1
ATOM 2596 C C . PRO A 1 347 ? 23.962 -14.838 -20.343 1.00 60.62 347 PRO A C 1
ATOM 2598 O O . PRO A 1 347 ? 24.766 -13.913 -20.278 1.00 60.62 347 PRO A O 1
ATOM 2601 N N . ASP A 1 348 ? 23.076 -14.952 -21.337 1.00 65.81 348 ASP A N 1
ATOM 2602 C CA . ASP A 1 348 ? 22.783 -13.806 -22.203 1.00 65.81 348 ASP A CA 1
ATOM 2603 C C . ASP A 1 348 ? 22.088 -12.759 -21.333 1.00 65.81 348 ASP A C 1
ATOM 2605 O O . ASP A 1 348 ? 21.013 -12.977 -20.776 1.00 65.81 348 ASP A O 1
ATOM 2609 N N . ILE A 1 349 ? 22.731 -11.614 -21.155 1.00 64.25 349 ILE A N 1
ATOM 2610 C CA . ILE A 1 349 ? 22.222 -10.591 -20.240 1.00 64.25 349 ILE A CA 1
ATOM 2611 C C . ILE A 1 349 ? 20.891 -10.004 -20.698 1.00 64.25 349 ILE A C 1
ATOM 2613 O O . ILE A 1 349 ? 20.097 -9.548 -19.875 1.00 64.25 349 ILE A O 1
ATOM 2617 N N . GLY A 1 350 ? 20.584 -10.129 -21.991 1.00 55.62 350 GLY A N 1
ATOM 2618 C CA . GLY A 1 350 ? 19.262 -9.819 -22.514 1.00 55.62 350 GLY A CA 1
ATOM 2619 C C . GLY A 1 350 ? 18.150 -10.760 -22.041 1.00 55.62 350 GLY A C 1
ATOM 2620 O O . GLY A 1 350 ? 17.012 -10.532 -22.420 1.00 55.62 350 GLY A O 1
ATOM 2621 N N . VAL A 1 351 ? 18.422 -11.804 -21.248 1.00 57.56 351 VAL A N 1
ATOM 2622 C CA . VAL A 1 351 ? 17.394 -12.718 -20.700 1.00 57.56 351 VAL A CA 1
ATOM 2623 C C . VAL A 1 351 ? 17.239 -12.628 -19.176 1.00 57.56 351 VAL A C 1
ATOM 2625 O O . VAL A 1 351 ? 16.535 -13.444 -18.574 1.00 57.56 351 VAL A O 1
ATOM 2628 N N . MET A 1 352 ? 17.899 -11.658 -18.532 1.00 71.38 352 MET A N 1
ATOM 2629 C CA . MET A 1 352 ? 17.852 -11.530 -17.071 1.00 71.38 352 MET A CA 1
ATOM 2630 C C . MET A 1 352 ? 16.541 -10.905 -16.606 1.00 71.38 352 MET A C 1
ATOM 2632 O O . MET A 1 352 ? 15.841 -11.519 -15.803 1.00 71.38 352 MET A O 1
ATOM 2636 N N . GLY A 1 353 ? 16.180 -9.751 -17.169 1.00 70.81 353 GLY A N 1
ATOM 2637 C CA . GLY A 1 353 ? 14.793 -9.291 -17.204 1.00 70.81 353 GLY A CA 1
ATOM 2638 C C . GLY A 1 353 ? 14.039 -9.917 -18.380 1.00 70.81 353 GLY A C 1
ATOM 2639 O O . GLY A 1 353 ? 14.646 -10.517 -19.272 1.00 70.81 353 GLY A O 1
ATOM 2640 N N . PHE A 1 354 ? 12.723 -9.761 -18.399 1.00 79.50 354 PHE A N 1
ATOM 2641 C CA . PHE A 1 354 ? 11.894 -10.081 -19.556 1.00 79.50 354 PHE A CA 1
ATOM 2642 C C . PHE A 1 354 ? 11.409 -8.808 -20.257 1.00 79.50 354 PHE A C 1
ATOM 2644 O O . PHE A 1 354 ? 11.299 -7.755 -19.620 1.00 79.50 354 PHE A O 1
ATOM 2651 N N . PRO A 1 355 ? 11.124 -8.887 -21.572 1.00 81.00 355 PRO A N 1
ATOM 2652 C CA . PRO A 1 355 ? 10.393 -7.831 -22.251 1.00 81.00 355 PRO A CA 1
ATOM 2653 C C . PRO A 1 355 ? 8.992 -7.693 -21.656 1.00 81.00 355 PRO A C 1
ATOM 2655 O O . PRO A 1 355 ? 8.495 -8.645 -21.053 1.00 81.00 355 PRO A O 1
ATOM 2658 N N . LYS A 1 356 ? 8.342 -6.550 -21.901 1.00 78.62 356 LYS A N 1
ATOM 2659 C CA . LYS A 1 356 ? 6.908 -6.330 -21.699 1.00 78.62 356 LYS A CA 1
ATOM 2660 C C . LYS A 1 356 ? 6.172 -7.580 -22.158 1.00 78.62 356 LYS A C 1
ATOM 2662 O O . LYS A 1 356 ? 6.072 -7.873 -23.353 1.00 78.62 356 LYS A O 1
ATOM 2667 N N . ALA A 1 357 ? 5.727 -8.360 -21.185 1.00 66.56 357 ALA A N 1
ATOM 2668 C CA . ALA A 1 357 ? 5.205 -9.677 -21.453 1.00 66.56 357 ALA A CA 1
ATOM 2669 C C . ALA A 1 357 ? 3.908 -9.568 -22.258 1.00 66.56 357 ALA A C 1
ATOM 2671 O O . ALA A 1 357 ? 3.010 -8.791 -21.937 1.00 66.56 357 ALA A O 1
ATOM 2672 N N . VAL A 1 358 ? 3.826 -10.353 -23.328 1.00 57.38 358 VAL A N 1
ATOM 2673 C CA . VAL A 1 358 ? 2.681 -10.381 -24.248 1.00 57.38 358 VAL A CA 1
ATOM 2674 C C . VAL A 1 358 ? 1.691 -11.502 -23.912 1.00 57.38 358 VAL A C 1
ATOM 2676 O O . VAL A 1 358 ? 0.590 -11.524 -24.466 1.00 57.38 358 VAL A O 1
ATOM 2679 N N . SER A 1 359 ? 2.033 -12.427 -22.998 1.00 61.53 359 SER A N 1
ATOM 2680 C CA . SER A 1 359 ? 1.173 -13.559 -22.631 1.00 61.53 359 SER A CA 1
ATOM 2681 C C . SER A 1 359 ? 1.253 -13.966 -21.149 1.00 61.53 359 SER A C 1
ATOM 2683 O O . SER A 1 359 ? 2.237 -13.730 -20.457 1.00 61.53 359 SER A O 1
ATOM 2685 N N . ARG A 1 360 ? 0.202 -14.637 -20.652 1.00 54.88 360 ARG A N 1
ATOM 2686 C CA . ARG A 1 360 ? 0.107 -15.145 -19.266 1.00 54.88 360 ARG A CA 1
ATOM 2687 C C . ARG A 1 360 ? 1.125 -16.248 -18.949 1.00 54.88 360 ARG A C 1
ATOM 2689 O O . ARG A 1 360 ? 1.455 -16.430 -17.784 1.00 54.88 360 ARG A O 1
ATOM 2696 N N . GLU A 1 361 ? 1.570 -16.992 -19.959 1.00 64.31 361 GLU A N 1
ATOM 2697 C CA . GLU A 1 361 ? 2.598 -18.030 -19.799 1.00 64.31 361 GLU A CA 1
ATOM 2698 C C . GLU A 1 361 ? 3.970 -17.405 -19.511 1.00 64.31 361 GLU A C 1
ATOM 2700 O O . GLU A 1 361 ? 4.758 -18.001 -18.783 1.00 64.31 361 GLU A O 1
ATOM 2705 N N . ASP A 1 362 ? 4.194 -16.178 -19.993 1.00 62.22 362 ASP A N 1
ATOM 2706 C CA . ASP A 1 362 ? 5.439 -15.429 -19.802 1.00 62.22 362 ASP A CA 1
ATOM 2707 C C . ASP A 1 362 ? 5.466 -14.640 -18.475 1.00 62.22 362 ASP A C 1
ATOM 2709 O O . ASP A 1 362 ? 6.530 -14.479 -17.888 1.00 62.22 362 ASP A O 1
ATOM 2713 N N . ILE A 1 363 ? 4.302 -14.190 -17.975 1.00 66.06 363 ILE A N 1
ATOM 2714 C CA . ILE A 1 363 ? 4.166 -13.366 -16.746 1.00 66.06 363 ILE A CA 1
ATOM 2715 C C . ILE A 1 363 ? 4.171 -14.215 -15.459 1.00 66.06 363 ILE A C 1
ATOM 2717 O O . ILE A 1 363 ? 4.472 -13.729 -14.370 1.00 66.06 363 ILE A O 1
ATOM 2721 N N . GLY A 1 364 ? 3.772 -15.488 -15.541 1.00 83.75 364 GLY A N 1
ATOM 2722 C CA . GLY A 1 364 ? 3.568 -16.320 -14.353 1.00 83.75 364 GLY A CA 1
ATOM 2723 C C . GLY A 1 364 ? 2.360 -15.860 -13.524 1.00 83.75 364 GLY A C 1
ATOM 2724 O O . GLY A 1 364 ? 1.221 -15.857 -14.006 1.00 83.75 364 GLY A O 1
ATOM 2725 N N . LYS A 1 365 ? 2.589 -15.512 -12.252 1.00 89.56 365 LYS A N 1
ATOM 2726 C CA . LYS A 1 365 ? 1.575 -14.985 -11.319 1.00 89.56 365 LYS A CA 1
ATOM 2727 C C . LYS A 1 365 ? 1.740 -13.493 -11.027 1.00 89.56 365 LYS A C 1
ATOM 2729 O O . LYS A 1 365 ? 0.893 -12.936 -10.328 1.00 89.56 365 LYS A O 1
ATOM 2734 N N . ASP A 1 366 ? 2.788 -12.869 -11.552 1.00 91.50 366 ASP A N 1
ATOM 2735 C CA . ASP A 1 366 ? 3.187 -11.498 -11.257 1.00 91.50 366 ASP A CA 1
ATOM 2736 C C . ASP A 1 366 ? 2.322 -10.447 -11.966 1.00 91.50 366 ASP A C 1
ATOM 2738 O O . ASP A 1 366 ? 2.745 -9.754 -12.891 1.00 91.50 366 ASP A O 1
ATOM 2742 N N . PHE A 1 367 ? 1.048 -10.386 -11.577 1.00 93.75 367 PHE A N 1
ATOM 2743 C CA . PHE A 1 367 ? 0.113 -9.409 -12.107 1.00 93.75 367 PHE A CA 1
ATOM 2744 C C . PHE A 1 367 ? -1.103 -9.176 -11.209 1.00 93.75 367 PHE A C 1
ATOM 2746 O O . PHE A 1 367 ? -1.537 -10.031 -10.429 1.00 93.75 367 PHE A O 1
ATOM 2753 N N . VAL A 1 368 ? -1.753 -8.038 -11.435 1.00 93.69 368 VAL A N 1
ATOM 2754 C CA . VAL A 1 368 ? -3.090 -7.720 -10.940 1.00 93.69 368 VAL A CA 1
ATOM 2755 C C . VAL A 1 368 ? -3.970 -7.327 -12.128 1.00 93.69 368 VAL A C 1
ATOM 2757 O O . VAL A 1 368 ? -3.637 -6.443 -12.909 1.00 93.69 368 VAL A O 1
ATOM 2760 N N . ASP A 1 369 ? -5.118 -7.994 -12.272 1.00 93.06 369 ASP A N 1
ATOM 2761 C CA . ASP A 1 369 ? -6.145 -7.579 -13.235 1.00 93.06 369 ASP A CA 1
ATOM 2762 C C . ASP A 1 369 ? -7.013 -6.488 -12.600 1.00 93.06 369 ASP A C 1
ATOM 2764 O O . ASP A 1 369 ? -7.630 -6.727 -11.552 1.00 93.06 369 ASP A O 1
ATOM 2768 N N . LEU A 1 370 ? -7.060 -5.326 -13.246 1.00 93.94 370 LEU A N 1
ATOM 2769 C CA . LEU A 1 370 ? -7.793 -4.136 -12.831 1.00 93.94 370 LEU A CA 1
ATOM 2770 C C . LEU A 1 370 ? -8.698 -3.641 -13.970 1.00 93.94 370 LEU A C 1
ATOM 2772 O O . LEU A 1 370 ? -8.653 -4.138 -15.098 1.00 93.94 370 LEU A O 1
ATOM 2776 N N . GLU A 1 371 ? -9.555 -2.664 -13.680 1.00 93.00 371 GLU A N 1
ATOM 2777 C CA . GLU A 1 371 ? -10.299 -1.981 -14.739 1.00 93.00 371 GLU A CA 1
ATOM 2778 C C . GLU A 1 371 ? -9.311 -1.254 -15.662 1.00 93.00 371 GLU A C 1
ATOM 2780 O O . GLU A 1 371 ? -8.443 -0.533 -15.188 1.00 93.00 371 GLU A O 1
ATOM 2785 N N . GLY A 1 372 ? -9.415 -1.456 -16.975 1.00 92.50 372 GLY A N 1
ATOM 2786 C CA . GLY A 1 372 ? -8.479 -0.899 -17.962 1.00 92.50 372 GLY A CA 1
ATOM 2787 C C . GLY A 1 372 ? -7.396 -1.877 -18.425 1.00 92.50 372 GLY A C 1
ATOM 2788 O O . GLY A 1 372 ? -6.958 -1.779 -19.567 1.00 92.50 372 GLY A O 1
ATOM 2789 N N . GLY A 1 373 ? -7.051 -2.899 -17.632 1.00 93.12 373 GLY A N 1
ATOM 2790 C CA . GLY A 1 373 ? -6.151 -3.954 -18.093 1.00 93.12 373 GLY A CA 1
ATOM 2791 C C . GLY A 1 373 ? -5.432 -4.726 -16.993 1.00 93.12 373 GLY A C 1
ATOM 2792 O O . GLY A 1 373 ? -5.725 -4.616 -15.802 1.00 93.12 373 GLY A O 1
ATOM 2793 N N . ARG A 1 374 ? -4.477 -5.548 -17.429 1.00 93.81 374 ARG A N 1
ATOM 2794 C CA . ARG A 1 374 ? -3.574 -6.290 -16.554 1.00 93.81 374 ARG A CA 1
ATOM 2795 C C . ARG A 1 374 ? -2.341 -5.452 -16.264 1.00 93.81 374 ARG A C 1
ATOM 2797 O O . ARG A 1 374 ? -1.597 -5.151 -17.190 1.00 93.81 374 ARG A O 1
ATOM 2804 N N . VAL A 1 375 ? -2.114 -5.158 -14.991 1.00 95.56 375 VAL A N 1
ATOM 2805 C CA . VAL A 1 375 ? -0.850 -4.596 -14.524 1.00 95.56 375 VAL A CA 1
ATOM 2806 C C . VAL A 1 375 ? 0.074 -5.753 -14.172 1.00 95.56 375 VAL A C 1
ATOM 2808 O O . VAL A 1 375 ? -0.295 -6.588 -13.350 1.00 95.56 375 VAL A O 1
ATOM 2811 N N . GLN A 1 376 ? 1.223 -5.842 -14.824 1.00 93.62 376 GLN A N 1
ATOM 2812 C CA . GLN A 1 376 ? 2.161 -6.968 -14.737 1.00 93.62 376 GLN A CA 1
ATOM 2813 C C . GLN A 1 376 ? 3.549 -6.508 -14.295 1.00 93.62 376 GLN A C 1
ATOM 2815 O O . GLN A 1 376 ? 3.821 -5.307 -14.329 1.00 93.62 376 GLN A O 1
ATOM 2820 N N . ASP A 1 377 ? 4.407 -7.467 -13.946 1.00 93.31 377 ASP A N 1
ATOM 2821 C CA . ASP A 1 377 ? 5.798 -7.237 -13.539 1.00 93.31 377 ASP A CA 1
ATOM 2822 C C . ASP A 1 377 ? 5.862 -6.367 -12.266 1.00 93.31 377 ASP A C 1
ATOM 2824 O O . ASP A 1 377 ? 6.527 -5.339 -12.211 1.00 93.31 377 ASP A O 1
ATOM 2828 N N . LEU A 1 378 ? 5.060 -6.729 -11.256 1.00 95.38 378 LEU A N 1
ATOM 2829 C CA . LEU A 1 378 ? 4.945 -6.014 -9.981 1.00 95.38 378 LEU A CA 1
ATOM 2830 C C . LEU A 1 378 ? 5.931 -6.533 -8.920 1.00 95.38 378 LEU A C 1
ATOM 2832 O O . LEU A 1 378 ? 6.301 -5.783 -8.016 1.00 95.38 378 LEU A O 1
ATOM 2836 N N . ALA A 1 379 ? 6.334 -7.802 -9.013 1.00 93.75 379 ALA A N 1
ATOM 2837 C CA . ALA A 1 379 ? 7.135 -8.547 -8.050 1.00 93.75 379 ALA A CA 1
ATOM 2838 C C . ALA A 1 379 ? 8.327 -9.238 -8.732 1.00 93.75 379 ALA A C 1
ATOM 2840 O O . ALA A 1 379 ? 8.363 -10.457 -8.897 1.00 93.75 379 ALA A O 1
ATOM 2841 N N . GLY A 1 380 ? 9.356 -8.469 -9.062 1.00 91.00 380 GLY A N 1
ATOM 2842 C CA . GLY A 1 380 ? 10.529 -8.925 -9.793 1.00 91.00 380 GLY A CA 1
ATOM 2843 C C . GLY A 1 380 ? 10.716 -8.076 -11.038 1.00 91.00 380 GLY A C 1
ATOM 2844 O O . GLY A 1 380 ? 10.357 -6.913 -11.050 1.00 91.00 380 GLY A O 1
ATOM 2845 N N . ASN A 1 381 ? 11.323 -8.657 -12.067 1.00 92.56 381 ASN A N 1
ATOM 2846 C CA . ASN A 1 381 ? 11.764 -7.971 -13.281 1.00 92.56 381 ASN A CA 1
ATOM 2847 C C . ASN A 1 381 ? 12.713 -6.811 -12.959 1.00 92.56 381 ASN A C 1
ATOM 2849 O O . ASN A 1 381 ? 13.897 -7.085 -12.741 1.00 92.56 381 ASN A O 1
ATOM 2853 N N . LEU A 1 382 ? 12.246 -5.570 -12.835 1.00 92.69 382 LEU A N 1
ATOM 2854 C CA . LEU A 1 382 ? 13.023 -4.485 -12.252 1.00 92.69 382 LEU A CA 1
ATOM 2855 C C . LEU A 1 382 ? 12.350 -3.934 -10.998 1.00 92.69 382 LEU A C 1
ATOM 2857 O O . LEU A 1 382 ? 11.136 -3.858 -10.861 1.00 92.69 382 LEU A O 1
ATOM 2861 N N . SER A 1 383 ? 13.183 -3.472 -10.069 1.00 94.31 383 SER A N 1
ATOM 2862 C CA . SER A 1 383 ? 12.666 -2.602 -9.019 1.00 94.31 383 SER A CA 1
ATOM 2863 C C . SER A 1 383 ? 12.282 -1.271 -9.649 1.00 94.31 383 SER A C 1
ATOM 2865 O O . SER A 1 383 ? 12.940 -0.821 -10.576 1.00 94.31 383 SER A O 1
ATOM 2867 N N . GLU A 1 384 ? 11.254 -0.608 -9.151 1.00 97.12 384 GLU A N 1
ATOM 2868 C CA . GLU A 1 384 ? 10.776 0.634 -9.761 1.00 97.12 384 GLU A CA 1
ATOM 2869 C C . GLU A 1 384 ? 11.154 1.841 -8.901 1.00 97.12 384 GLU A C 1
ATOM 2871 O O . GLU A 1 384 ? 10.967 1.807 -7.682 1.00 97.12 384 GLU A O 1
ATOM 2876 N N . TRP A 1 385 ? 11.680 2.901 -9.526 1.00 97.50 385 TRP A N 1
ATOM 2877 C CA . TRP A 1 385 ? 11.869 4.206 -8.881 1.00 97.50 385 TRP A CA 1
ATOM 2878 C C . TRP A 1 385 ? 10.542 4.805 -8.414 1.00 97.50 385 TRP A C 1
ATOM 2880 O O . TRP A 1 385 ? 9.566 4.811 -9.164 1.00 97.50 385 TRP A O 1
ATOM 2890 N N . LEU A 1 386 ? 10.531 5.367 -7.203 1.00 98.19 386 LEU A N 1
ATOM 2891 C CA . LEU A 1 386 ? 9.338 5.945 -6.576 1.00 98.19 386 LEU A CA 1
ATOM 2892 C C . LEU A 1 386 ? 9.530 7.428 -6.275 1.00 98.19 386 LEU A C 1
ATOM 2894 O O . LEU A 1 386 ? 10.654 7.891 -6.110 1.00 98.19 386 LEU A O 1
ATOM 2898 N N . LEU A 1 387 ? 8.428 8.169 -6.203 1.00 97.94 387 LEU A N 1
ATOM 2899 C CA . LEU A 1 387 ? 8.405 9.625 -6.043 1.00 97.94 387 LEU A CA 1
ATOM 2900 C C . LEU A 1 387 ? 9.030 10.110 -4.727 1.00 97.94 387 LEU A C 1
ATOM 2902 O O . LEU A 1 387 ? 9.566 11.215 -4.668 1.00 97.94 387 LEU A O 1
ATOM 2906 N N . ASP A 1 388 ? 8.913 9.307 -3.678 1.00 97.81 388 ASP A N 1
ATOM 2907 C CA . ASP A 1 388 ? 9.284 9.666 -2.318 1.00 97.81 388 ASP A CA 1
ATOM 2908 C C . ASP A 1 388 ? 10.784 9.946 -2.156 1.00 97.81 388 ASP A C 1
ATOM 2910 O O . ASP A 1 388 ? 11.649 9.347 -2.796 1.00 97.81 388 ASP A O 1
ATOM 2914 N N . ASP A 1 389 ? 11.098 10.819 -1.210 1.00 96.44 389 ASP A N 1
ATOM 2915 C CA . ASP A 1 389 ? 12.415 10.879 -0.594 1.00 96.44 389 ASP A CA 1
ATOM 2916 C C . ASP A 1 389 ? 12.537 9.735 0.421 1.00 96.44 389 ASP A C 1
ATOM 2918 O O . ASP A 1 389 ? 11.618 9.490 1.210 1.00 96.44 389 ASP A O 1
ATOM 2922 N N . TRP A 1 390 ? 13.661 9.012 0.425 1.00 94.69 390 TRP A N 1
ATOM 2923 C CA . TRP A 1 390 ? 13.838 7.908 1.365 1.00 94.69 390 TRP A CA 1
ATOM 2924 C C . TRP A 1 390 ? 13.757 8.406 2.805 1.00 94.69 390 TRP A C 1
ATOM 2926 O O . TRP A 1 390 ? 14.520 9.286 3.208 1.00 94.69 390 TRP A O 1
ATOM 2936 N N . GLN A 1 391 ? 12.900 7.756 3.589 1.00 93.25 391 GLN A N 1
ATOM 2937 C CA . GLN A 1 391 ? 12.870 7.910 5.034 1.00 93.25 391 GLN A CA 1
ATOM 2938 C C . GLN A 1 391 ? 12.848 6.567 5.751 1.00 93.25 391 GLN A C 1
ATOM 2940 O O . GLN A 1 391 ? 12.213 5.605 5.306 1.00 93.25 391 GLN A O 1
ATOM 2945 N N . TRP A 1 392 ? 13.540 6.521 6.884 1.00 90.38 392 TRP A N 1
ATOM 2946 C CA . TRP A 1 392 ? 13.547 5.382 7.789 1.00 90.38 392 TRP A CA 1
ATOM 2947 C C . TRP A 1 392 ? 12.220 5.266 8.534 1.00 90.38 392 TRP A C 1
ATOM 2949 O O . TRP A 1 392 ? 11.463 6.221 8.690 1.00 90.38 392 TRP A O 1
ATOM 2959 N N . ARG A 1 393 ? 11.928 4.055 9.012 1.00 86.06 393 ARG A N 1
ATOM 2960 C CA . ARG A 1 393 ? 10.660 3.714 9.670 1.00 86.06 393 ARG A CA 1
ATOM 2961 C C . ARG A 1 393 ? 10.303 4.622 10.856 1.00 86.06 393 ARG A C 1
ATOM 2963 O O . ARG A 1 393 ? 9.121 4.763 11.158 1.00 86.06 393 ARG A O 1
ATOM 2970 N N . ASP A 1 394 ? 11.296 5.143 11.563 1.00 84.94 394 ASP A N 1
ATOM 2971 C CA . ASP A 1 394 ? 11.166 5.975 12.761 1.00 84.94 394 ASP A CA 1
ATOM 2972 C C . ASP A 1 394 ? 11.233 7.487 12.485 1.00 84.94 394 ASP A C 1
ATOM 2974 O O . ASP A 1 394 ? 11.094 8.279 13.416 1.00 84.94 394 ASP A O 1
ATOM 2978 N N . GLU A 1 395 ? 11.383 7.895 11.226 1.00 89.31 395 GLU A N 1
ATOM 2979 C CA . GLU A 1 395 ? 11.371 9.302 10.817 1.00 89.31 395 GLU A CA 1
ATOM 2980 C C . GLU A 1 395 ? 9.948 9.815 10.544 1.00 89.31 395 GLU A C 1
ATOM 2982 O O . GLU A 1 395 ? 9.005 9.039 10.394 1.00 89.31 395 GLU A O 1
ATOM 2987 N N . ASP A 1 396 ? 9.779 11.139 10.497 1.00 88.75 396 ASP A N 1
ATOM 2988 C CA . ASP A 1 396 ? 8.487 11.845 10.546 1.00 88.75 396 ASP A CA 1
ATOM 2989 C C . ASP A 1 396 ? 7.443 11.358 9.531 1.00 88.75 396 ASP A C 1
ATOM 2991 O O . ASP A 1 396 ? 6.256 11.247 9.870 1.00 88.75 396 ASP A O 1
ATOM 2995 N N . CYS A 1 397 ? 7.868 11.018 8.307 1.00 90.56 397 CYS A N 1
ATOM 2996 C CA . CYS A 1 397 ? 6.958 10.495 7.284 1.00 90.56 397 CYS A CA 1
ATOM 2997 C C . CYS A 1 397 ? 6.267 9.202 7.748 1.00 90.56 397 CYS A C 1
ATOM 2999 O O . CYS A 1 397 ? 5.081 8.980 7.491 1.00 90.56 397 CYS A O 1
ATOM 3001 N N . TRP A 1 398 ? 7.003 8.365 8.488 1.00 88.62 398 TRP A N 1
ATOM 3002 C CA . TRP A 1 398 ? 6.572 7.045 8.925 1.00 88.62 398 TRP A CA 1
ATOM 3003 C C . TRP A 1 398 ? 6.363 6.918 10.447 1.00 88.62 398 TRP A C 1
ATOM 3005 O O . TRP A 1 398 ? 5.927 5.866 10.916 1.00 88.62 398 TRP A O 1
ATOM 3015 N N . SER A 1 399 ? 6.592 7.948 11.248 1.00 83.00 399 SER A N 1
ATOM 3016 C CA . SER A 1 399 ? 6.291 7.927 12.688 1.00 83.00 399 SER A CA 1
ATOM 3017 C C . SER A 1 399 ? 4.958 8.603 13.032 1.00 83.00 399 SER A C 1
ATOM 3019 O O . SER A 1 399 ? 4.458 8.462 14.149 1.00 83.00 399 SER A O 1
ATOM 3021 N N . SER A 1 400 ? 4.350 9.295 12.064 1.00 78.56 400 SER A N 1
ATOM 3022 C CA . SER A 1 400 ? 3.064 9.977 12.220 1.00 78.56 400 SER A CA 1
ATOM 3023 C C . SER A 1 400 ? 1.911 9.011 12.563 1.00 78.56 400 SER A C 1
ATOM 3025 O O . SER A 1 400 ? 1.869 7.895 12.034 1.00 78.56 400 SER A O 1
ATOM 3027 N N . PRO A 1 401 ? 0.932 9.428 13.397 1.00 78.69 401 PRO A N 1
ATOM 3028 C CA . PRO A 1 401 ? -0.235 8.610 13.704 1.00 78.69 401 PRO A CA 1
ATOM 3029 C C . PRO A 1 401 ? -1.021 8.255 12.441 1.00 78.69 401 PRO A C 1
ATOM 3031 O O . PRO A 1 401 ? -1.369 9.123 11.641 1.00 78.69 401 PRO A O 1
ATOM 3034 N N . THR A 1 402 ? -1.334 6.972 12.313 1.00 79.56 402 THR A N 1
ATOM 3035 C CA . THR A 1 402 ? -2.247 6.405 11.314 1.00 79.56 402 THR A CA 1
ATOM 3036 C C . THR A 1 402 ? -3.685 6.954 11.504 1.00 79.56 402 THR A C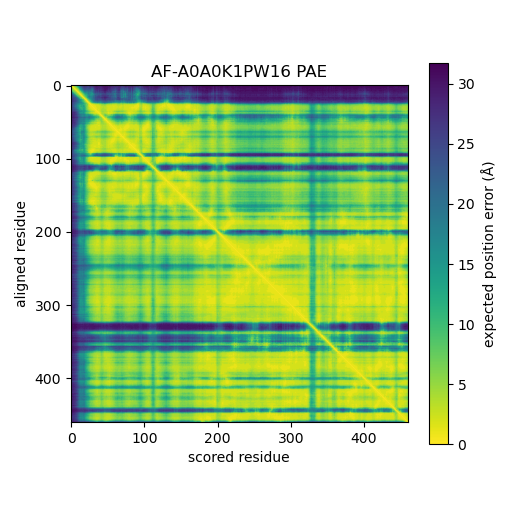 1
ATOM 3038 O O . THR A 1 402 ? -3.965 7.543 12.553 1.00 79.56 402 THR A O 1
ATOM 3041 N N . PRO A 1 403 ? -4.584 6.840 10.508 1.00 87.25 403 PRO A N 1
ATOM 3042 C CA . PRO A 1 403 ? -4.309 6.508 9.112 1.00 87.25 403 PRO A CA 1
ATOM 3043 C C . PRO A 1 403 ? -3.546 7.635 8.413 1.00 87.25 403 PRO A C 1
ATOM 3045 O O . PRO A 1 403 ? -3.866 8.812 8.574 1.00 87.25 403 PRO A O 1
ATOM 3048 N N . LEU A 1 404 ? -2.529 7.273 7.626 1.00 89.56 404 LEU A N 1
ATOM 3049 C CA . LEU A 1 404 ? -1.893 8.221 6.706 1.00 89.56 404 LEU A CA 1
ATOM 3050 C C . LEU A 1 404 ? -2.733 8.287 5.431 1.00 89.56 404 LEU A C 1
ATOM 3052 O O . LEU A 1 404 ? -3.183 7.250 4.952 1.00 89.56 404 LEU A O 1
ATOM 3056 N N . VAL A 1 405 ? -2.950 9.480 4.886 1.00 92.44 405 VAL A N 1
ATOM 3057 C CA . VAL A 1 405 ? -3.758 9.689 3.674 1.00 92.44 405 VAL A CA 1
ATOM 3058 C C . VAL A 1 405 ? -2.841 10.208 2.576 1.00 92.44 405 VAL A C 1
ATOM 3060 O O . VAL A 1 405 ? -2.245 11.264 2.767 1.00 92.44 405 VAL A O 1
ATOM 3063 N N . ASP A 1 406 ? -2.712 9.452 1.481 1.00 94.31 406 ASP A N 1
ATOM 3064 C CA . ASP A 1 406 ? -1.762 9.690 0.381 1.00 94.31 406 ASP A CA 1
ATOM 3065 C C . ASP A 1 406 ? -0.379 10.159 0.857 1.00 94.31 406 ASP A C 1
ATOM 3067 O O . ASP A 1 406 ? 0.073 11.249 0.489 1.00 94.31 406 ASP A O 1
ATOM 3071 N N . PRO A 1 407 ? 0.306 9.387 1.719 1.00 95.50 407 PRO A N 1
ATOM 3072 C CA . PRO A 1 407 ? 1.616 9.802 2.181 1.00 95.50 407 PRO A CA 1
ATOM 3073 C C . PRO A 1 407 ? 2.587 9.880 0.997 1.00 95.50 407 PRO A C 1
ATOM 3075 O O . PRO A 1 407 ? 2.687 8.947 0.195 1.00 95.50 407 PRO A O 1
ATOM 3078 N N . VAL A 1 408 ? 3.306 11.000 0.936 1.00 96.19 408 VAL A N 1
ATOM 3079 C CA . VAL A 1 408 ? 4.490 11.200 0.100 1.00 96.19 408 VAL A CA 1
ATOM 3080 C C . VAL A 1 408 ? 5.576 11.754 1.004 1.00 96.19 408 VAL A C 1
ATOM 3082 O O . VAL A 1 408 ? 5.413 12.823 1.600 1.00 96.19 408 VAL A O 1
ATOM 3085 N N . CYS A 1 409 ? 6.670 11.019 1.148 1.00 95.38 409 CYS A N 1
ATOM 3086 C CA . CYS A 1 409 ? 7.789 11.474 1.951 1.00 95.38 409 CYS A CA 1
ATOM 3087 C C . CYS A 1 409 ? 8.563 12.549 1.198 1.00 95.38 409 CYS A C 1
ATOM 3089 O O . CYS A 1 409 ? 9.030 12.335 0.081 1.00 95.38 409 CYS A O 1
ATOM 3091 N N . HIS A 1 410 ? 8.728 13.698 1.848 1.00 93.38 410 HIS A N 1
ATOM 3092 C CA . HIS A 1 410 ? 9.572 14.781 1.369 1.00 93.38 410 HIS A CA 1
ATOM 3093 C C . HIS A 1 410 ? 10.614 15.122 2.425 1.00 93.38 410 HIS A C 1
ATOM 3095 O O . HIS A 1 410 ? 10.282 15.357 3.588 1.00 93.38 410 HIS A O 1
ATOM 3101 N N . SER A 1 411 ? 11.875 15.165 2.017 1.00 89.50 411 SER A N 1
ATOM 3102 C CA . SER A 1 411 ? 12.996 15.550 2.859 1.00 89.50 411 SER A CA 1
ATOM 3103 C C . SER A 1 411 ? 13.999 16.343 2.024 1.00 89.50 411 SER A C 1
ATOM 3105 O O . SER A 1 411 ? 14.624 15.782 1.127 1.00 89.50 411 SER A O 1
ATOM 3107 N N . PRO A 1 412 ? 14.206 17.640 2.313 1.00 79.81 412 PRO A N 1
ATOM 3108 C CA . PRO A 1 412 ? 15.131 18.474 1.541 1.00 79.81 412 PRO A CA 1
ATOM 3109 C C . PRO A 1 412 ? 16.588 17.996 1.626 1.00 79.81 412 PRO A C 1
ATOM 3111 O O . PRO A 1 412 ? 17.401 18.378 0.788 1.00 79.81 412 PRO A O 1
ATOM 3114 N N . ASP A 1 413 ? 16.904 17.174 2.629 1.00 84.19 413 ASP A N 1
ATOM 3115 C CA . ASP A 1 413 ? 18.231 16.617 2.877 1.00 84.19 413 ASP A CA 1
ATOM 3116 C C . ASP A 1 413 ? 18.346 15.146 2.431 1.00 84.19 413 ASP A C 1
ATOM 3118 O O . ASP A 1 413 ? 19.372 14.505 2.683 1.00 84.19 413 ASP A O 1
ATOM 3122 N N . ALA A 1 414 ? 17.311 14.574 1.799 1.00 83.81 414 ALA A N 1
ATOM 3123 C CA . ALA A 1 414 ? 17.374 13.196 1.333 1.00 83.81 414 ALA A CA 1
ATOM 3124 C C . ALA A 1 414 ? 18.423 13.026 0.233 1.00 83.81 414 ALA A C 1
ATOM 3126 O O . ALA A 1 414 ? 18.472 13.752 -0.756 1.00 83.81 414 ALA A O 1
ATOM 3127 N N . LEU A 1 415 ? 19.265 12.013 0.424 1.00 88.38 415 LEU A N 1
ATOM 3128 C CA . LEU A 1 415 ? 20.292 11.603 -0.534 1.00 88.38 415 LEU A CA 1
ATOM 3129 C C . LEU A 1 415 ? 19.873 10.373 -1.345 1.00 88.38 415 LEU A C 1
ATOM 3131 O O . LEU A 1 415 ? 20.633 9.923 -2.199 1.00 88.38 415 LEU A O 1
ATOM 3135 N N . TYR A 1 416 ? 18.718 9.790 -1.026 1.00 93.12 416 TYR A N 1
ATOM 3136 C CA . TYR A 1 416 ? 18.264 8.515 -1.562 1.00 93.12 416 TYR A CA 1
ATOM 3137 C C . TYR A 1 416 ? 16.771 8.565 -1.869 1.00 93.12 416 TYR A C 1
ATOM 3139 O O . TYR A 1 416 ? 16.015 9.216 -1.150 1.00 93.12 416 TYR A O 1
ATOM 3147 N N . HIS A 1 417 ? 16.358 7.785 -2.863 1.00 95.12 417 HIS A N 1
ATOM 3148 C CA . HIS A 1 417 ? 14.962 7.504 -3.186 1.00 95.12 417 HIS A CA 1
ATOM 3149 C C . HIS A 1 417 ? 14.665 6.010 -2.981 1.00 95.12 417 HIS A C 1
ATOM 3151 O O . HIS A 1 417 ? 15.570 5.175 -3.142 1.00 95.12 417 HIS A O 1
ATOM 3157 N N . PRO A 1 418 ? 13.432 5.641 -2.589 1.00 95.75 418 PRO A N 1
ATOM 3158 C CA . PRO A 1 418 ? 13.036 4.253 -2.487 1.00 95.75 418 PRO A CA 1
ATOM 3159 C C . PRO A 1 418 ? 12.832 3.624 -3.865 1.00 95.75 418 PRO A C 1
ATOM 3161 O O . PRO A 1 418 ? 12.371 4.260 -4.813 1.00 95.75 418 PRO A O 1
ATOM 3164 N N . VAL A 1 419 ? 13.116 2.326 -3.924 1.00 95.12 419 VAL A N 1
ATOM 3165 C CA . VAL A 1 419 ? 12.663 1.426 -4.985 1.00 95.12 419 VAL A CA 1
ATOM 3166 C C . VAL A 1 419 ? 11.953 0.220 -4.376 1.00 95.12 419 VAL A C 1
ATOM 3168 O O . VAL A 1 419 ? 12.310 -0.233 -3.278 1.00 95.12 419 VAL A O 1
ATOM 3171 N N . ARG A 1 420 ? 10.949 -0.307 -5.083 1.00 96.12 420 ARG A N 1
ATOM 3172 C CA . ARG A 1 420 ? 10.122 -1.456 -4.658 1.00 96.12 420 ARG A CA 1
ATOM 3173 C C . ARG A 1 420 ? 9.817 -2.405 -5.815 1.00 96.12 420 ARG A C 1
ATOM 3175 O O . ARG A 1 420 ? 10.198 -2.131 -6.945 1.00 96.12 420 ARG A O 1
ATOM 3182 N N . GLY A 1 421 ? 9.175 -3.533 -5.511 1.00 93.75 421 GLY A N 1
ATOM 3183 C CA . GLY A 1 421 ? 8.886 -4.633 -6.443 1.00 93.75 421 GLY A CA 1
ATOM 3184 C C . GLY A 1 421 ? 9.968 -5.717 -6.459 1.00 93.75 421 GLY A C 1
ATOM 3185 O O . GLY A 1 421 ? 9.681 -6.885 -6.696 1.00 93.75 421 GLY A O 1
ATOM 3186 N N . GLY A 1 422 ? 11.209 -5.373 -6.103 1.00 91.06 422 GLY A N 1
ATOM 3187 C CA . GLY A 1 422 ? 12.342 -6.287 -6.260 1.00 91.06 422 GLY A CA 1
ATOM 3188 C C . GLY A 1 422 ? 12.711 -6.436 -7.734 1.00 91.06 422 GLY A C 1
ATOM 3189 O O . GLY A 1 422 ? 12.164 -5.745 -8.574 1.00 91.06 422 GLY A O 1
ATOM 3190 N N . SER A 1 423 ? 13.714 -7.237 -8.066 1.00 90.06 423 SER A N 1
ATOM 3191 C CA . SER A 1 423 ? 14.195 -7.346 -9.448 1.00 90.06 423 SER A CA 1
ATOM 3192 C C . SER A 1 423 ? 14.610 -8.769 -9.769 1.00 90.06 423 SER A C 1
ATOM 3194 O O . SER A 1 423 ? 14.745 -9.609 -8.872 1.00 90.06 423 SER A O 1
ATOM 3196 N N . TYR A 1 424 ? 14.939 -9.010 -11.037 1.00 87.81 424 TYR A N 1
ATOM 3197 C CA . TYR A 1 424 ? 15.556 -10.246 -11.494 1.00 87.81 424 TYR A CA 1
ATOM 3198 C C . TYR A 1 424 ? 16.788 -10.621 -10.666 1.00 87.81 424 TYR A C 1
ATOM 3200 O O . TYR A 1 424 ? 17.138 -11.791 -10.597 1.00 87.81 424 TYR A O 1
ATOM 3208 N N . ALA A 1 425 ? 17.474 -9.665 -10.033 1.00 82.94 425 ALA A N 1
ATOM 3209 C CA . ALA A 1 425 ? 18.696 -9.924 -9.282 1.00 82.94 425 ALA A CA 1
ATOM 3210 C C . ALA A 1 425 ? 18.454 -10.421 -7.847 1.00 82.94 425 ALA A C 1
ATOM 3212 O O . ALA A 1 425 ? 19.364 -10.969 -7.221 1.00 82.94 425 ALA A O 1
ATOM 3213 N N . ILE A 1 426 ? 17.249 -10.229 -7.311 1.00 83.62 426 ILE A N 1
ATOM 3214 C CA . ILE A 1 426 ? 16.937 -10.434 -5.895 1.00 83.62 426 ILE A CA 1
ATOM 3215 C C . ILE A 1 426 ? 16.204 -11.768 -5.695 1.00 83.62 426 ILE A C 1
ATOM 3217 O O . ILE A 1 426 ? 15.493 -12.251 -6.570 1.00 83.62 426 ILE A O 1
ATOM 3221 N N . GLY A 1 427 ? 16.419 -12.412 -4.545 1.00 85.38 427 GLY A N 1
ATOM 3222 C CA . GLY A 1 427 ? 15.748 -13.668 -4.194 1.00 85.38 427 GLY A CA 1
ATOM 3223 C C . GLY A 1 427 ? 14.290 -13.495 -3.766 1.00 85.38 427 GLY A C 1
ATOM 3224 O O . GLY A 1 427 ? 13.839 -12.387 -3.502 1.00 85.38 427 GLY A O 1
ATOM 3225 N N . ALA A 1 428 ? 13.583 -14.613 -3.580 1.00 85.75 428 ALA A N 1
ATOM 3226 C CA . ALA A 1 428 ? 12.145 -14.646 -3.278 1.00 85.75 428 ALA A CA 1
ATOM 3227 C C . ALA A 1 428 ? 11.696 -13.746 -2.104 1.00 85.75 428 ALA A C 1
ATOM 3229 O O . ALA A 1 428 ? 10.595 -13.211 -2.115 1.00 85.75 428 ALA A O 1
ATOM 3230 N N . ALA A 1 429 ? 12.540 -13.547 -1.090 1.00 83.06 429 ALA A N 1
ATOM 3231 C CA . ALA A 1 429 ? 12.231 -12.655 0.028 1.00 83.06 429 ALA A CA 1
ATOM 3232 C C . ALA A 1 429 ? 12.154 -11.168 -0.364 1.00 83.06 429 ALA A C 1
ATOM 3234 O O . ALA A 1 429 ? 11.393 -10.418 0.239 1.00 83.06 429 ALA A O 1
ATOM 3235 N N . GLY A 1 430 ? 12.960 -10.738 -1.337 1.00 87.56 430 GLY A N 1
ATOM 3236 C CA . GLY A 1 430 ? 13.093 -9.329 -1.699 1.00 87.56 430 GLY A CA 1
ATOM 3237 C C . GLY A 1 430 ? 12.224 -8.886 -2.875 1.00 87.56 430 GLY A C 1
ATOM 3238 O O . GLY A 1 430 ? 12.407 -7.774 -3.355 1.00 87.56 430 GLY A O 1
ATOM 3239 N N . VAL A 1 431 ? 11.292 -9.738 -3.317 1.00 91.00 431 VAL A N 1
ATOM 3240 C CA . VAL A 1 431 ? 10.192 -9.379 -4.236 1.00 91.00 431 VAL A CA 1
ATOM 3241 C C . VAL A 1 431 ? 8.845 -9.265 -3.507 1.00 91.00 431 VAL A C 1
ATOM 3243 O O . VAL A 1 431 ? 7.788 -9.236 -4.126 1.00 91.00 431 VAL A O 1
ATOM 3246 N N . ALA A 1 432 ? 8.859 -9.255 -2.170 1.00 92.44 432 ALA A N 1
ATOM 3247 C CA . ALA A 1 432 ? 7.654 -8.995 -1.391 1.00 92.44 432 ALA A CA 1
ATOM 3248 C C . ALA A 1 432 ? 7.214 -7.533 -1.559 1.00 92.44 432 ALA A C 1
ATOM 3250 O O . ALA A 1 432 ? 8.060 -6.642 -1.587 1.00 92.44 432 ALA A O 1
ATOM 3251 N N . ALA A 1 433 ? 5.905 -7.280 -1.573 1.00 94.31 433 ALA A N 1
ATOM 3252 C CA . ALA A 1 433 ? 5.317 -5.949 -1.749 1.00 94.31 433 ALA A CA 1
ATOM 3253 C C . ALA A 1 433 ? 5.872 -4.917 -0.751 1.00 94.31 433 ALA A C 1
ATOM 3255 O O . ALA A 1 433 ? 6.140 -3.773 -1.113 1.00 94.31 433 ALA A O 1
ATOM 3256 N N . SER A 1 434 ? 6.099 -5.337 0.500 1.00 92.25 434 SER A N 1
ATOM 3257 C CA . SER A 1 434 ? 6.645 -4.501 1.576 1.00 92.25 434 SER A CA 1
ATOM 3258 C C . SER A 1 434 ? 8.163 -4.283 1.493 1.00 92.25 434 SER A C 1
ATOM 3260 O O . SER A 1 434 ? 8.714 -3.504 2.271 1.00 92.25 434 SER A O 1
ATOM 3262 N N . TRP A 1 435 ? 8.871 -5.025 0.633 1.00 91.56 435 TRP A N 1
ATOM 3263 C CA . TRP A 1 435 ? 10.322 -4.936 0.518 1.00 91.56 435 TRP A CA 1
ATOM 3264 C C . TRP A 1 435 ? 10.723 -3.637 -0.174 1.00 91.56 435 TRP A C 1
ATOM 3266 O O . TRP A 1 435 ? 10.239 -3.320 -1.257 1.00 91.56 435 TRP A O 1
ATOM 3276 N N . ARG A 1 436 ? 11.643 -2.902 0.452 1.00 93.12 436 ARG A N 1
ATOM 3277 C CA . ARG A 1 436 ? 12.128 -1.606 -0.027 1.00 93.12 436 ARG A CA 1
ATOM 3278 C C . ARG A 1 436 ? 13.641 -1.506 0.079 1.00 93.12 436 ARG A C 1
ATOM 3280 O O . ARG A 1 436 ? 14.237 -1.920 1.080 1.00 93.12 436 ARG A O 1
ATOM 3287 N N . LEU A 1 437 ? 14.245 -0.916 -0.945 1.00 90.69 437 LEU A N 1
ATOM 3288 C CA . LEU A 1 437 ? 15.662 -0.560 -1.001 1.00 90.69 437 LEU A CA 1
ATOM 3289 C C . LEU A 1 437 ? 15.804 0.936 -1.276 1.00 90.69 437 LEU A C 1
ATOM 3291 O O . LEU A 1 437 ? 14.888 1.551 -1.812 1.00 90.69 437 LEU A O 1
ATOM 3295 N N . GLN A 1 438 ? 16.949 1.504 -0.909 1.00 91.50 438 GLN A N 1
ATOM 3296 C CA . GLN A 1 438 ? 17.259 2.914 -1.125 1.00 91.50 438 GLN A CA 1
ATOM 3297 C C . GLN A 1 438 ? 18.431 3.040 -2.095 1.00 91.50 438 GLN A C 1
ATOM 3299 O O . GLN A 1 438 ? 19.415 2.304 -1.965 1.00 91.50 438 GLN A O 1
ATOM 3304 N N . TYR A 1 439 ? 18.358 3.997 -3.012 1.00 90.75 439 TYR A N 1
ATOM 3305 C CA . TYR A 1 439 ? 19.433 4.279 -3.960 1.00 90.75 439 TYR A CA 1
ATOM 3306 C C . TYR A 1 439 ? 19.608 5.787 -4.163 1.00 90.75 439 TYR A C 1
ATOM 3308 O O . TYR A 1 439 ? 18.618 6.515 -4.089 1.00 90.75 439 TYR A O 1
ATOM 3316 N N . PRO A 1 440 ? 20.850 6.271 -4.355 1.00 90.88 440 PRO A N 1
ATOM 3317 C CA . PRO A 1 440 ? 21.085 7.670 -4.694 1.00 90.88 440 PRO A CA 1
ATOM 3318 C C . PRO A 1 440 ? 20.554 7.975 -6.098 1.00 90.88 440 PRO A C 1
ATOM 3320 O O . PRO A 1 440 ? 20.400 7.059 -6.907 1.00 90.88 440 PRO A O 1
ATOM 3323 N N . ASP A 1 441 ? 20.309 9.254 -6.392 1.00 83.00 441 ASP A N 1
ATOM 3324 C CA . ASP A 1 441 ? 19.761 9.709 -7.684 1.00 83.00 441 ASP A CA 1
ATOM 3325 C C . ASP A 1 441 ? 20.562 9.185 -8.894 1.00 83.00 441 ASP A C 1
ATOM 3327 O O . ASP A 1 441 ? 19.976 8.877 -9.925 1.00 83.00 441 ASP A O 1
ATOM 3331 N N . ASP A 1 442 ? 21.883 9.016 -8.761 1.00 73.06 442 ASP A N 1
ATOM 3332 C CA . ASP A 1 442 ? 22.831 8.685 -9.833 1.00 73.06 442 ASP A CA 1
ATOM 3333 C C . ASP A 1 442 ? 23.279 7.210 -9.889 1.00 73.06 442 ASP A C 1
ATOM 3335 O O . ASP A 1 442 ? 24.312 6.916 -10.479 1.00 73.06 442 ASP A O 1
ATOM 3339 N N . ALA A 1 443 ? 22.559 6.271 -9.266 1.00 61.75 443 ALA A N 1
ATOM 3340 C CA . ALA A 1 443 ? 23.070 4.925 -8.968 1.00 61.75 443 ALA A CA 1
ATOM 3341 C C . ALA A 1 443 ? 23.644 4.111 -10.170 1.00 61.75 443 ALA A C 1
ATOM 3343 O O . ALA A 1 443 ? 22.950 3.294 -10.778 1.00 61.75 443 ALA A O 1
ATOM 3344 N N . ASP A 1 444 ? 24.961 4.229 -10.400 1.00 57.47 444 ASP A N 1
ATOM 3345 C CA . ASP A 1 444 ? 25.731 3.662 -11.528 1.00 57.47 444 ASP A CA 1
ATOM 3346 C C . ASP A 1 444 ? 25.666 2.124 -11.691 1.00 57.47 444 ASP A C 1
ATOM 3348 O O . ASP A 1 444 ? 25.729 1.622 -12.804 1.00 57.47 444 ASP A O 1
ATOM 3352 N N . VAL A 1 445 ? 25.560 1.330 -10.614 1.00 48.41 445 VAL A N 1
ATOM 3353 C CA . VAL A 1 445 ? 25.613 -0.157 -10.705 1.00 48.41 445 VAL A CA 1
ATOM 3354 C C . VAL A 1 445 ? 24.262 -0.813 -10.425 1.00 48.41 445 VAL A C 1
ATOM 3356 O O . VAL A 1 445 ? 23.914 -1.830 -11.026 1.00 48.41 445 VAL A O 1
ATOM 3359 N N . ALA A 1 446 ? 23.473 -0.224 -9.527 1.00 55.25 446 ALA A N 1
ATOM 3360 C CA . ALA A 1 446 ? 22.132 -0.711 -9.232 1.00 55.25 446 ALA A CA 1
ATOM 3361 C C . ALA A 1 446 ? 21.103 -0.305 -10.289 1.00 55.25 446 ALA A C 1
ATOM 3363 O O . ALA A 1 446 ? 20.080 -0.972 -10.403 1.00 55.25 446 ALA A O 1
ATOM 3364 N N . GLY A 1 447 ? 21.404 0.719 -11.097 1.00 70.19 447 GLY A N 1
ATOM 3365 C CA . GLY A 1 447 ? 20.537 1.173 -12.175 1.00 70.19 447 GLY A CA 1
ATOM 3366 C C . GLY A 1 447 ? 20.137 0.064 -13.148 1.00 70.19 447 GLY A C 1
ATOM 3367 O O . GLY A 1 447 ? 19.031 0.097 -13.665 1.00 70.19 447 GLY A O 1
ATOM 3368 N N . SER A 1 448 ? 20.963 -0.968 -13.354 1.00 84.31 448 SER A N 1
ATOM 3369 C CA . SER A 1 448 ? 20.605 -2.089 -14.241 1.00 84.31 448 SER A CA 1
ATOM 3370 C C . SER A 1 448 ? 19.438 -2.953 -13.744 1.00 84.31 448 SER A C 1
ATOM 3372 O O . SER A 1 448 ? 18.760 -3.602 -14.536 1.00 84.31 448 SER A O 1
ATOM 3374 N N . ALA A 1 449 ? 19.159 -2.939 -12.443 1.00 88.25 449 ALA A N 1
ATOM 3375 C CA . ALA A 1 449 ? 18.050 -3.668 -11.841 1.00 88.25 449 ALA A CA 1
ATOM 3376 C C . ALA A 1 449 ? 16.877 -2.748 -11.466 1.00 88.25 449 ALA A C 1
ATOM 3378 O O . ALA A 1 449 ? 15.971 -3.194 -10.759 1.00 88.25 449 ALA A O 1
ATOM 3379 N N . ILE A 1 450 ? 16.921 -1.478 -11.890 1.00 92.69 450 ILE A N 1
ATOM 3380 C CA . ILE A 1 450 ? 15.926 -0.462 -11.554 1.00 92.69 450 ILE A CA 1
ATOM 3381 C C . ILE A 1 450 ? 15.344 0.138 -12.835 1.00 92.69 450 ILE A C 1
ATOM 3383 O O . ILE A 1 450 ? 16.074 0.674 -13.669 1.00 92.69 450 ILE A O 1
ATOM 3387 N N . GLY A 1 451 ? 14.027 0.048 -12.971 1.00 94.81 451 GLY A N 1
ATOM 3388 C CA . GLY A 1 451 ? 13.234 0.634 -14.039 1.00 94.81 451 GLY A CA 1
ATOM 3389 C C . GLY A 1 451 ? 12.236 1.647 -13.498 1.00 94.81 451 GLY A C 1
ATOM 3390 O O . GLY A 1 451 ? 12.406 2.212 -12.412 1.00 94.81 451 GLY A O 1
ATOM 3391 N N . ILE A 1 452 ? 11.199 1.910 -14.291 1.00 96.56 452 ILE A N 1
ATOM 3392 C CA . ILE A 1 452 ? 10.177 2.903 -13.967 1.00 96.56 452 ILE A CA 1
ATOM 3393 C C . ILE A 1 452 ? 8.799 2.447 -14.433 1.00 96.56 452 ILE A C 1
ATOM 3395 O O . ILE A 1 452 ? 8.660 1.756 -15.444 1.00 96.56 452 ILE A O 1
ATOM 3399 N N . ARG A 1 453 ? 7.787 2.946 -13.735 1.00 98.00 453 ARG A N 1
ATOM 3400 C CA . ARG A 1 453 ? 6.378 2.899 -14.108 1.00 98.00 453 ARG A CA 1
ATOM 3401 C C . ARG A 1 453 ? 5.758 4.237 -13.741 1.00 98.00 453 ARG A C 1
ATOM 3403 O O . ARG A 1 453 ? 6.102 4.795 -12.696 1.00 98.00 453 ARG A O 1
ATOM 3410 N N . CYS A 1 454 ? 4.876 4.762 -14.580 1.00 98.56 454 CYS A N 1
ATOM 3411 C CA . CYS A 1 454 ? 4.215 6.026 -14.304 1.00 98.56 454 CYS A CA 1
ATOM 3412 C C . CYS A 1 454 ? 2.829 5.806 -13.690 1.00 98.56 454 CYS A C 1
ATOM 3414 O O . CYS A 1 454 ? 2.122 4.831 -13.971 1.00 98.56 454 CYS A O 1
ATOM 3416 N N . ALA A 1 455 ? 2.441 6.750 -12.837 1.00 98.44 455 ALA A N 1
ATOM 3417 C CA . ALA A 1 455 ? 1.093 6.889 -12.320 1.00 98.44 455 ALA A CA 1
ATOM 3418 C C . ALA A 1 455 ? 0.512 8.247 -12.704 1.00 98.44 455 ALA A C 1
ATOM 3420 O O . ALA A 1 455 ? 1.218 9.243 -12.860 1.00 98.44 455 ALA A O 1
ATOM 3421 N N . TYR A 1 456 ? -0.807 8.282 -12.839 1.00 98.06 456 TYR A N 1
ATOM 3422 C CA . TYR A 1 456 ? -1.551 9.433 -13.314 1.00 98.06 456 TYR A CA 1
ATOM 3423 C C . TYR A 1 456 ? -2.715 9.720 -12.372 1.00 98.06 456 TYR A C 1
ATOM 3425 O O . TYR A 1 456 ? -3.368 8.790 -11.888 1.00 98.06 456 TYR A O 1
ATOM 3433 N N . PRO A 1 457 ? -3.021 10.998 -12.119 1.00 95.94 457 PRO A N 1
ATOM 3434 C CA . PRO A 1 457 ? -4.129 11.355 -11.252 1.00 95.94 457 PRO A CA 1
ATOM 3435 C C . PRO A 1 457 ? -5.462 10.894 -11.855 1.00 95.94 457 PRO A C 1
ATOM 3437 O O . PRO A 1 457 ? -5.740 11.131 -13.033 1.00 95.94 457 PRO A O 1
ATOM 3440 N N . ALA A 1 458 ? -6.318 10.288 -11.033 1.00 93.50 458 ALA A N 1
ATOM 3441 C CA . ALA A 1 458 ? -7.743 10.230 -11.333 1.00 93.50 458 ALA A CA 1
ATOM 3442 C C . ALA A 1 458 ? -8.386 11.587 -10.997 1.00 93.50 458 ALA A C 1
ATOM 3444 O O . ALA A 1 458 ? -7.902 12.322 -10.131 1.00 93.50 458 ALA A O 1
ATOM 3445 N N . ALA A 1 459 ? -9.481 11.939 -11.670 1.00 86.44 459 ALA A N 1
ATOM 3446 C CA . ALA A 1 459 ? -10.278 13.085 -11.244 1.00 86.44 459 ALA A CA 1
ATOM 3447 C C . ALA A 1 459 ? -10.922 12.791 -9.872 1.00 86.44 459 ALA A C 1
ATOM 3449 O O . ALA A 1 459 ? -11.250 11.637 -9.571 1.00 86.44 459 ALA A O 1
ATOM 3450 N N . GLN A 1 460 ? -11.069 13.836 -9.053 1.00 64.31 460 GLN A N 1
ATOM 3451 C CA . GLN A 1 460 ? -11.655 13.775 -7.708 1.00 64.31 460 GLN A CA 1
ATOM 3452 C C . GLN A 1 460 ? -13.074 14.334 -7.692 1.00 64.31 460 GLN A C 1
ATOM 3454 O O . GLN A 1 460 ? -13.304 15.370 -8.365 1.00 64.31 460 GLN A O 1
#

Foldseek 3Di:
DDDDDDDDDDWDWDFDDPDDDDDQFFKEKEWEAELADEAAPPDDDDLQWAAHFFQKKWKFKADLVRDGPDPPRIDIDTDHPVCSVVTGIIMTPDADFIWIWMWTGHPLLDDDDDQGFIQIAIETDDGTDRGDYWYFYDYRYQVRGLNYHADSNGHHYTHGDGADPPHNHDPQSGWAWFADDADAQKFKDTWHKEWAWDSDPPPDQQTADTFIETEHIWIWHQEFQFLQNCQVLPQDCVLAQAQPPDFQPQDLSVLALHDNDDDDRRQPFGFRAFLVSQQVSLVSVQFGFAALVRLLCVQCSVHNAQGVQHPDQDDLQAAQAQCDADHPPDDDPDNRRRNHPDNPDRGRSSPLADGPDPDCSVQRNAWHAGHNGIRGLSQAAAWEWGQAQDDGCCDPLNVDRDDHYNGGHDDPPGQWTKTACYYSRHDRNQNTSSHIDIDGRSRRNSRSRYTHMTMHDGDD

Organism: NCBI:txid1391654

pLDDT: mean 83.18, std 16.86, range [23.44, 98.75]

Solvent-accessible surface area (backbone atoms only — not comparable to full-atom values): 24659 Å² total; per-residue (Å²): 135,82,83,82,82,83,81,80,80,78,76,63,80,49,72,72,62,96,80,72,86,74,68,79,56,25,19,29,36,42,27,48,46,60,23,48,30,44,40,59,84,97,52,86,81,54,78,78,49,48,47,52,68,34,41,30,31,40,42,32,35,21,37,81,85,68,47,64,70,44,96,77,31,59,49,78,41,80,41,33,45,66,48,43,73,72,57,39,45,42,42,49,66,70,91,59,82,37,32,40,39,37,38,36,29,37,73,93,74,70,77,98,81,79,84,73,65,27,28,38,36,22,25,46,45,71,78,45,44,86,58,44,78,39,49,22,22,48,66,49,45,64,87,26,26,51,36,68,40,43,35,82,93,53,48,30,78,55,44,84,35,69,76,68,83,79,72,73,66,41,89,47,32,44,56,36,72,54,39,78,84,78,64,85,72,27,19,42,42,54,9,27,38,36,54,43,37,44,86,63,96,65,97,48,86,64,45,34,68,56,36,47,34,34,40,73,30,25,31,31,43,27,44,53,45,21,23,42,56,41,62,74,72,66,44,63,68,68,79,40,44,53,38,69,81,54,47,74,52,88,47,78,41,24,48,16,39,29,64,97,61,91,58,96,36,34,51,21,45,28,25,19,50,19,51,69,35,53,37,52,34,22,42,74,74,70,32,28,38,31,31,62,58,57,46,31,38,54,20,6,40,55,60,51,28,50,25,42,76,32,82,73,78,67,48,69,67,31,30,39,32,8,34,34,73,90,57,91,79,78,90,75,92,70,74,23,52,89,41,40,95,56,85,87,55,86,59,54,42,84,63,42,43,63,48,66,67,87,46,67,86,74,40,42,47,22,38,43,82,43,58,75,39,60,33,37,63,43,35,4,32,38,13,27,49,31,61,25,32,48,72,53,40,82,35,72,81,57,56,55,68,39,58,39,68,62,64,67,39,81,49,100,83,49,69,30,28,36,32,32,17,17,14,11,48,33,44,64,78,44,26,22,22,48,32,57,48,75,42,45,53,73,42,84,75,61,13,46,44,28,27,36,43,40,25,29,84,32,54,130

Secondary structure (DSSP, 8-state):
-PPPP------------TTSPPPSB-EEEEEEEESS----TTS---TTSPPPS-SEEEEEEE-TTS-BSSTT-EEEEE--HHHHHHT-EEEE---S--EEEEEEE-GGG--SSS----EEEEEEPPPPPSBSEEEEEEEE-GGGBTS-BS-SSSPEEPEESSPPSS--PPTTSS-B--BSPPPTTEEEE-BEEEEES--S----TTSPPPEEEEE--EEEESSPPBHHHHHHTT---SS-----S-SSSSSGGGG----SSSSTTTTSBP-S--HHHHHHHHHHTT-EEPPHHHHHHHHTTTTT-SBTTBSSPP-TTTSS-S-----SSS-------TT-S-SSSPP-GGGSS--S--SHHHHTT-EEEEBTEEEE--SSSSEEE-SSPP--TTSHHHHSPSPEES-----TT---EEEES--TTS-GGGGSTT-EEEE-TT-TTGGGGEE--EEEEPB-

Sequence (460 aa):
MRPAAVSIAALAFALVACGETLPEAGHVVVHLDSDVALPRTGVSQGRQDAVPIFDTARIEILRADGSLACDDCRRDVALETAAIEAGTSFTILAPGAEIVHATAFRSDTFDLSGGHVSVEIWADVPAPPADGARDVTLTFRFEDIGRPRGSIDSPAKLEEGPPPRPRHMAPFAERVPCTGTAPSDTACVPGGMFWLGATVDMPSPTLLAPRVVVVQPFFVDLHEVSVSEYRANGGSRQGLSPNSGGRDGEFWDDYCTFTEAPGRFDDYPVNCLPWSAARAYCVSQGGDLLTEAQKEYLDSALRGYPFPWGYDRPTCADAVLARAPSTPAKRSTAINRDCLPDPSEPPDIGVMGFPKAVSREDIGKDFVDLEGGRVQDLAGNLSEWLLDDWQWRDEDCWSSPTPLVDPVCHSPDALYHPVRGGSYAIGAAGVAASWRLQYPDDADVAGSAIGIRCAYPAAQ